Protein 1CIY (pdb70)

InterPro domains:
  IPR001178 Pesticidal crystal protein, domain II [PF00555] (259-460)
  IPR005638 Pesticidal crystal protein, domain III [PF03944] (470-606)
  IPR005639 Pesticidal crystal protein, domain I [PF03945] (50-251)
  IPR008979 Galactose-binding-like domain superfamily [SSF49785] (462-609)
  IPR036399 Pesticidal crystal protein, central domain superfamily [G3DSA:2.100.10.10] (266-461)
  IPR036399 Pesticidal crystal protein, central domain superfamily [SSF51096] (256-461)
  IPR036716 Pesticidal crystal protein, N-terminal domain superfamily [G3DSA:1.20.190.10] (29-253)
  IPR036716 Pesticidal crystal protein, N-terminal domain superfamily [SSF56849] (3-251)
  IPR038979 Pesticidal crystal protein [PTHR37003] (73-271)
  IPR041587 Pesticidal crystal protein Cry, domain V [PF17997] (684-867)
  IPR048645 Cry1Ac-like, domain VII [PF21463] (981-1060)
  IPR054544 Pesticidal crystal protein Cry1Aa, domain IV [PF18449] (616-678)

CATH classification: 1.20.190.10 (+2 more: 2.100.10.10, 2.60.120.260)

Sequence (577 aa):
YTPIDISLSLTQFLLSEFVPGAGFVLGLVDIIWGIFGPSQWDAFLVQIEQLINQRIEEFARNQAISRLEGLSNLYQIYAESFREWEADPTNPALREEMRIQFNDMNSALTTAIPLLAVQNYQVPLLSVYVQAANLHLSVLRDVSVFGQRWGFDAATINSRYNDLTRLIGNYTDYAVRWYNTGLERVWGPDSRDWVRYNQFRRELTLTVLDIVALFSNYDSRRYPIRTVSQLTREIYTNPVLENFDGSFRGMAQRIEQNIRQPHLMDILNSITIYTDVHRGFNYWSGHQITASPVGFSGPEFAFPLFGNAGNAAPPVLVSLTGLGIFRTLSSPLYRRIILGSGPNNQELFVLDGTEFSFASLTTNLPSTIYRQRGTVDSLDVIPPQDNSVPPRAGFSHRLSHVTMLSQAAGAVYTLRAPTFSWQHRSAEFNNIIPSSQITQIPLTKSTNLGSGTSVVKGPGFTGGDILRRTSPGQISTLRVNITAPLSQRYRVRIRYASTTNLQFHTSIDGRPINQGNFSATMSSGSNLQSGSFRTVGFTTPFNFSNGSSVFTLSAHVFNSGNEVYIDRIEFVPAEVT

Secondary structure (DSSP, 8-state):
--HHHHHHHHHHHHHH--SSSHHHHHHHIIIIIS--SHHHHHHHHHHHHHHHT-PPPHHHHHHHHHHHHHHHHHHHHHHHHHHHHHHSTT-HHHHHHHHHHHHHHHHHHHHHGGGGS-TT-HHHHHHHHHHHHHHHHHHHHHHHHHSGGGT--HHHHHHHHHHHHHHHHHHHHHHHHHHHHHHHHH--SSHHHHHHHHHHHHHHIIIIIHHHTTGGGG-TTT--S-EE-----EEEE-HHHHS-SS--TT-HHHHHHTSPPS---EEEEEEEEEEEEETTEEEEEEEEEEEEEGGG-SPPEEPPPEE----SEEEEEEE--TT-EEEEEEEEEEE---S--STTS--EEEEEEEEEEE--SSS-PPPEEES---SEEGGGTS--S-TTS-HHHH--EEEEEE--EEPPTT-SSEEEEPPEEEEETTS-SS-EE-SSSEEEEEGGG-SEE-TT-EEE---SSSSS-EEEESSSEEEEEEEEEE-S-TT--EEEEEEEEESS-EEEEEEETTEEEEEEEE---S-TTPPP-GGG-EEEE-SS-B--SSSEEEEEEEEESS-TT--EEEEEEEEEETT--

Solvent-accessible surface area: 22334 Å² total; per-residue (Å²): 197,63,5,15,24,29,0,0,29,0,0,63,27,2,18,41,85,2,56,28,14,13,53,7,1,37,9,0,28,121,38,3,0,32,60,180,22,58,87,31,1,50,40,2,0,54,46,4,1,122,16,16,108,44,119,0,83,96,147,9,14,88,55,0,11,63,84,0,58,39,3,1,89,32,0,64,90,0,3,80,15,0,108,97,0,78,87,61,42,110,49,100,64,35,71,87,68,0,71,81,20,2,77,80,0,24,60,27,0,82,64,1,15,74,41,0,28,34,129,99,48,18,1,0,0,0,2,0,11,0,0,0,0,0,0,6,0,1,0,1,6,2,1,18,50,16,0,131,123,0,37,39,81,72,69,46,8,67,55,62,24,88,35,0,66,130,18,20,16,72,13,4,47,36,0,18,150,25,16,71,34,0,27,122,123,1,91,7,87,27,3,136,35,0,24,68,28,0,52,0,35,8,26,0,9,1,6,0,23,2,0,2,9,2,2,28,5,0,15,11,123,97,8,57,55,72,2,30,11,20,2,14,34,28,1,27,8,0,10,0,7,47,66,21,144,25,33,24,194,51,9,0,106,81,0,40,119,38,18,49,119,52,42,32,8,12,3,11,27,17,0,28,0,39,2,38,78,34,131,77,77,43,12,0,0,0,0,57,0,22,1,6,20,2,16,96,29,22,118,103,80,58,35,108,75,43,39,56,56,9,145,46,35,106,78,42,114,0,55,48,63,39,58,3,5,16,64,5,26,1,15,34,26,61,38,134,45,180,143,67,50,48,137,116,47,44,31,0,6,0,0,18,0,0,18,0,17,7,0,6,106,120,84,125,48,110,39,33,70,0,108,73,137,18,128,36,25,10,23,117,50,8,15,12,16,43,72,97,59,65,53,46,13,0,2,2,3,11,8,3,5,0,7,15,4,30,43,47,111,79,32,100,41,16,0,18,0,0,1,0,5,1,9,2,51,26,0,69,32,44,4,68,0,30,37,86,30,0,6,1,0,11,0,5,0,1,28,65,58,8,110,56,13,52,22,45,166,19,28,26,9,11,11,13,41,1,0,69,10,46,32,55,18,75,0,0,16,0,77,0,44,15,89,4,84,68,94,35,102,1,55,0,30,0,12,1,0,0,20,21,94,4,29,0,45,4,22,0,59,70,91,122,51,10,118,18,122,8,60,34,22,23,83,90,75,47,115,42,88,25,56,11,12,116,23,51,36,10,118,85,34,13,58,3,69,71,34,56,0,46,1,27,0,19,0,61,96,26,118,79,70,27,42,0,18,0,3,12,0,0,0,6,0,17,118,28,167

GO terms:
  GO:0005515 protein binding (F, IPI)

B-factor: mean 27.56, std 14.84, range [2.0, 89.42]

Nearest PDB structures (foldseek):
  1ciy-assembly1_A  TM=1.002E+00  e=0.000E+00  Bacillus thuringiensis
  9buv-assembly1_A  TM=9.566E-01  e=9.560E-66  Bacillus thuringiensis
  6ovb-assembly1_A  TM=9.481E-01  e=2.797E-62  Bacillus thuringiensis
  6owk-assembly1_A  TM=9.162E-01  e=8.551E-55  Bacillus thuringiensis
  6lfp-assembly1_A  TM=9.167E-01  e=4.287E-51  Bacillus thuringiensis

Radius of gyration: 25.28 Å; Cα contacts (8 Å, |Δi|>4): 1232; chains: 1; bounding box: 48×59×82 Å

Foldseek 3Di:
DALLLLLLLVLVCLQFPLADDLCVLVVLCVRPQVDADLVRVVRLLCVQCVLLVHRPPDVLSVLLSVLSNVLSVLSVVLSVLRVVCVVVLQPLVSLVVNVVSLVVNQVSLVPSQVSLCDPPCNQSSLLVNQSSLLVNLSSLLVCLVCVVSSPHDPVVSVVSLVVSVVSLFVSLQSSLVNLVVSLVSQADFKLVSLLSSLLSVQSCCSRHLSSNLSSVSSNCLVFVGAAHDFFFAKHKDWVLSNPDPDIGGRCNVVVVVQDDDFAFAWAWFKKKFAWADAPHAIFGFKIKTWIAAQVNPDPIGIDPIAGDHHDPDGIFMGGADAQAFQKKFWAWDWADDDDDDDLGHATERGTQWIWTAAAHQPDGDDIGIRRDGHHDMVCVSQNFNDPVGPCSHRGFWHWGDKHWRFDDVVDRHTYTIIMIIITGSRLHSAAEDEPRYWYKDWCSSFRFAWPAKAFAFCSRNNSTIWIKHQAWTWGTKHKYFYPYPLPFWWKKKWKKAKLAKWKKWKAKQNHTDFIDIGGHQDHPPDRDGPSRIDIGITLDIGGHPDRIIMMIMTIHDDDGPIMMITTIMIIGTPVSD

Organism: Bacillus thuringiensis subsp. kurstaki (NCBI:txid29339)

Structure (mmCIF, N/CA/C/O backbone):
data_1CIY
#
_entry.id   1CIY
#
_cell.length_a   54.000
_cell.length_b   111.500
_cell.length_c   154.600
_cell.angle_alpha   90.00
_cell.angle_beta   90.00
_cell.angle_gamma   90.00
#
_symmetry.space_group_name_H-M   'P 21 21 21'
#
loop_
_entity.id
_entity.type
_entity.pdbx_description
1 polymer CRYIA(A)
2 water water
#
loop_
_atom_site.group_PDB
_atom_site.id
_atom_site.type_symbol
_atom_site.label_atom_id
_atom_site.label_alt_id
_atom_site.label_comp_id
_atom_site.label_asym_id
_atom_site.label_entity_id
_atom_site.label_seq_id
_atom_site.pdbx_PDB_ins_code
_atom_site.Cartn_x
_atom_site.Cartn_y
_atom_site.Cartn_z
_atom_site.occupancy
_atom_site.B_iso_or_equiv
_atom_site.auth_seq_id
_atom_site.auth_comp_id
_atom_site.auth_asym_id
_atom_site.auth_atom_id
_atom_site.pdbx_PDB_model_num
ATOM 1 N N . TYR A 1 5 ? 39.345 91.213 92.108 1.00 46.32 33 TYR A N 1
ATOM 2 C CA . TYR A 1 5 ? 38.901 89.912 92.689 1.00 42.24 33 TYR A CA 1
ATOM 3 C C . TYR A 1 5 ? 37.411 89.967 92.971 1.00 37.21 33 TYR A C 1
ATOM 4 O O . TYR A 1 5 ? 36.888 90.968 93.461 1.00 41.80 33 TYR A O 1
ATOM 13 N N . THR A 1 6 ? 36.730 88.912 92.567 1.00 25.96 34 THR A N 1
ATOM 14 C CA . THR A 1 6 ? 35.294 88.799 92.690 1.00 21.83 34 THR A CA 1
ATOM 15 C C . THR A 1 6 ? 34.895 88.004 93.897 1.00 15.24 34 THR A C 1
ATOM 16 O O . THR A 1 6 ? 35.736 87.474 94.604 1.00 16.61 34 THR A O 1
ATOM 20 N N . PRO A 1 7 ? 33.591 87.915 94.151 1.00 13.45 35 PRO A N 1
ATOM 21 C CA . PRO A 1 7 ? 33.058 87.151 95.273 1.00 10.78 35 PRO A CA 1
ATOM 22 C C . PRO A 1 7 ? 33.547 85.712 95.118 1.00 21.81 35 PRO A C 1
ATOM 23 O O . PRO A 1 7 ? 33.707 84.993 96.101 1.00 26.66 35 PRO A O 1
ATOM 27 N N . ILE A 1 8 ? 33.802 85.296 93.876 1.00 16.60 36 ILE A N 1
ATOM 28 C CA . ILE A 1 8 ? 34.247 83.936 93.630 1.00 16.22 36 ILE A CA 1
ATOM 29 C C . ILE A 1 8 ? 35.715 83.746 93.940 1.00 17.18 36 ILE A C 1
ATOM 30 O O . ILE A 1 8 ? 36.110 82.688 94.409 1.00 28.90 36 ILE A O 1
ATOM 35 N N . ASP A 1 9 ? 36.518 84.785 93.774 1.00 22.51 37 ASP A N 1
ATOM 36 C CA . ASP A 1 9 ? 37.951 84.678 94.077 1.00 26.44 37 ASP A CA 1
ATOM 37 C C . ASP A 1 9 ? 38.227 84.733 95.581 1.00 29.14 37 ASP A C 1
ATOM 38 O O . ASP A 1 9 ? 39.174 84.117 96.057 1.00 30.10 37 ASP A O 1
ATOM 43 N N . ILE A 1 10 ? 37.412 85.505 96.302 1.00 30.72 38 ILE A N 1
ATOM 44 C CA . ILE A 1 10 ? 37.515 85.679 97.755 1.00 20.53 38 ILE A CA 1
ATOM 45 C C . ILE A 1 10 ? 37.095 84.368 98.377 1.00 13.60 38 ILE A C 1
ATOM 46 O O . ILE A 1 10 ? 37.827 83.789 99.171 1.00 19.36 38 ILE A O 1
ATOM 51 N N . SER A 1 11 ? 35.891 83.923 98.030 1.00 9.37 39 SER A N 1
ATOM 52 C CA . SER A 1 11 ? 35.338 82.693 98.550 1.00 12.38 39 SER A CA 1
ATOM 53 C C . SER A 1 11 ? 36.263 81.490 98.377 1.00 17.43 39 SER A C 1
ATOM 54 O O . SER A 1 11 ? 36.436 80.698 99.305 1.00 20.33 39 SER A O 1
ATOM 57 N N . LEU A 1 12 ? 36.914 81.379 97.226 1.00 20.39 40 LEU A N 1
ATOM 58 C CA . LEU A 1 12 ? 37.802 80.252 97.004 1.00 19.77 40 LEU A CA 1
ATOM 59 C C . LEU A 1 12 ? 39.025 80.268 97.901 1.00 21.15 40 LEU A C 1
ATOM 60 O O . LEU A 1 12 ? 39.532 79.203 98.297 1.00 25.17 40 LEU A O 1
ATOM 65 N N . SER A 1 13 ? 39.519 81.459 98.212 1.00 18.79 41 SER A N 1
ATOM 66 C CA . SER A 1 13 ? 40.691 81.549 99.063 1.00 22.50 41 SER A CA 1
ATOM 67 C C . SER A 1 13 ? 40.294 81.341 100.520 1.00 22.05 41 SER A C 1
ATOM 68 O O . SER A 1 13 ? 41.096 80.850 101.315 1.00 29.45 41 SER A O 1
ATOM 71 N N . LEU A 1 14 ? 39.057 81.703 100.861 1.00 19.96 42 LEU A N 1
ATOM 72 C CA . LEU A 1 14 ? 38.547 81.525 102.219 1.00 18.30 42 LEU A CA 1
ATOM 73 C C . LEU A 1 14 ? 38.455 80.022 102.449 1.00 21.84 42 LEU A C 1
ATOM 74 O O . LEU A 1 14 ? 38.953 79.513 103.446 1.00 25.57 42 LEU A O 1
ATOM 79 N N . THR A 1 15 ? 37.846 79.317 101.498 1.00 21.63 43 THR A N 1
ATOM 80 C CA . THR A 1 15 ? 37.714 77.870 101.565 1.00 17.81 43 THR A CA 1
ATOM 81 C C . THR A 1 15 ? 39.082 77.209 101.745 1.00 18.45 43 THR A C 1
ATOM 82 O O . THR A 1 15 ? 39.194 76.228 102.467 1.00 19.86 43 THR A O 1
ATOM 86 N N . GLN A 1 16 ? 40.113 77.738 101.090 1.00 16.81 44 GLN A N 1
ATOM 87 C CA . GLN A 1 16 ? 41.459 77.183 101.202 1.00 21.91 44 GLN A CA 1
ATOM 88 C C . GLN A 1 16 ? 41.959 77.365 102.634 1.00 26.08 44 GLN A C 1
ATOM 89 O O . GLN A 1 16 ? 42.583 76.478 103.214 1.00 31.00 44 GLN A O 1
ATOM 95 N N . PHE A 1 17 ? 41.677 78.532 103.196 1.00 26.83 45 PHE A N 1
ATOM 96 C CA . PHE A 1 17 ? 42.077 78.859 104.552 1.00 21.71 45 PHE A CA 1
ATOM 97 C C . PHE A 1 17 ? 41.368 77.903 105.539 1.00 17.99 45 PHE A C 1
ATOM 98 O O . PHE A 1 17 ? 42.000 77.265 106.382 1.00 11.78 45 PHE A O 1
ATOM 106 N N . LEU A 1 18 ? 40.058 77.776 105.384 1.00 8.91 46 LEU A N 1
ATOM 107 C CA . LEU A 1 18 ? 39.257 76.940 106.247 1.00 10.57 46 LEU A CA 1
ATOM 108 C C . LEU A 1 18 ? 39.597 75.451 106.153 1.00 18.98 46 LEU A C 1
ATOM 109 O O . LEU A 1 18 ? 39.229 74.660 107.025 1.00 18.72 46 LEU A O 1
ATOM 114 N N . LEU A 1 19 ? 40.258 75.049 105.080 1.00 21.19 47 LEU A N 1
ATOM 115 C CA . LEU A 1 19 ? 40.600 73.650 104.920 1.00 19.90 47 LEU A CA 1
ATOM 116 C C . LEU A 1 19 ? 42.015 73.377 105.404 1.00 23.96 47 LEU A C 1
ATOM 117 O O . LEU A 1 19 ? 42.373 72.236 105.666 1.00 34.84 47 LEU A O 1
ATOM 122 N N . SER A 1 20 ? 42.834 74.408 105.531 1.00 29.45 48 SER A N 1
ATOM 123 C CA . SER A 1 20 ? 44.199 74.180 105.985 1.00 31.83 48 SER A CA 1
ATOM 124 C C . SER A 1 20 ? 44.531 74.750 107.365 1.00 36.29 48 SER A C 1
ATOM 125 O O . SER A 1 20 ? 45.435 74.260 108.035 1.00 39.22 48 SER A O 1
ATOM 128 N N . GLU A 1 21 ? 43.812 75.791 107.782 1.00 40.05 49 GLU A N 1
ATOM 129 C CA . GLU A 1 21 ? 44.049 76.434 109.073 1.00 32.70 49 GLU A CA 1
ATOM 130 C C . GLU A 1 21 ? 42.843 76.354 110.023 1.00 29.29 49 GLU A C 1
ATOM 131 O O . GLU A 1 21 ? 42.479 77.337 110.654 1.00 29.86 49 GLU A O 1
ATOM 137 N N . PHE A 1 22 ? 42.208 75.196 110.127 1.00 28.71 50 PHE A N 1
ATOM 138 C CA . PHE A 1 22 ? 41.069 75.095 111.022 1.00 30.44 50 PHE A CA 1
ATOM 139 C C . PHE A 1 22 ? 41.540 74.593 112.402 1.00 34.62 50 PHE A C 1
ATOM 140 O O . PHE A 1 22 ? 41.595 73.388 112.657 1.00 31.68 50 PHE A O 1
ATOM 148 N N . VAL A 1 23 ? 41.977 75.540 113.238 1.00 36.03 51 VAL A N 1
ATOM 149 C CA . VAL A 1 23 ? 42.457 75.299 114.609 1.00 32.62 51 VAL A CA 1
ATOM 150 C C . VAL A 1 23 ? 42.116 76.585 115.361 1.00 35.79 51 VAL A C 1
ATOM 151 O O . VAL A 1 23 ? 42.324 77.686 114.818 1.00 36.19 51 VAL A O 1
ATOM 155 N N . PRO A 1 24 ? 41.625 76.480 116.617 1.00 31.39 52 PRO A N 1
ATOM 156 C CA . PRO A 1 24 ? 41.285 77.689 117.377 1.00 26.27 52 PRO A CA 1
ATOM 157 C C . PRO A 1 24 ? 42.568 78.473 117.617 1.00 23.10 52 PRO A C 1
ATOM 158 O O . PRO A 1 24 ? 43.630 77.876 117.781 1.00 27.14 52 PRO A O 1
ATOM 162 N N . GLY A 1 25 ? 42.494 79.798 117.547 1.00 20.28 53 GLY A N 1
ATOM 163 C CA . GLY A 1 25 ? 43.682 80.607 117.736 1.00 20.67 53 GLY A CA 1
ATOM 164 C C . GLY A 1 25 ? 43.561 81.987 117.136 1.00 21.51 53 GLY A C 1
ATOM 165 O O . GLY A 1 25 ? 42.515 82.343 116.587 1.00 21.83 53 GLY A O 1
ATOM 166 N N . ALA A 1 26 ? 44.616 82.783 117.289 1.00 24.44 54 ALA A N 1
ATOM 167 C CA . ALA A 1 26 ? 44.641 84.160 116.781 1.00 30.33 54 ALA A CA 1
ATOM 168 C C . ALA A 1 26 ? 44.722 84.121 115.270 1.00 31.93 54 ALA A C 1
ATOM 169 O O . ALA A 1 26 ? 43.976 84.809 114.589 1.00 35.84 54 ALA A O 1
ATOM 171 N N . GLY A 1 27 ? 45.627 83.292 114.767 1.00 31.72 55 GLY A N 1
ATOM 172 C CA . GLY A 1 27 ? 45.801 83.124 113.338 1.00 27.68 55 GLY A CA 1
ATOM 173 C C . GLY A 1 27 ? 44.473 82.907 112.651 1.00 26.58 55 GLY A C 1
ATOM 174 O O . GLY A 1 27 ? 44.208 83.537 111.629 1.00 32.68 55 GLY A O 1
ATOM 175 N N . PHE A 1 28 ? 43.619 82.054 113.206 1.00 18.65 56 PHE A N 1
ATOM 176 C CA . PHE A 1 28 ? 42.328 81.840 112.579 1.00 19.13 56 PHE A CA 1
ATOM 177 C C . PHE A 1 28 ? 41.588 83.159 112.580 1.00 21.69 56 PHE A C 1
ATOM 178 O O . PHE A 1 28 ? 41.158 83.615 111.527 1.00 22.32 56 PHE A O 1
ATOM 186 N N . VAL A 1 29 ? 41.508 83.786 113.759 1.00 22.90 57 VAL A N 1
ATOM 187 C CA . VAL A 1 29 ? 40.831 85.074 113.968 1.00 24.75 57 VAL A CA 1
ATOM 188 C C . VAL A 1 29 ? 41.274 86.191 112.997 1.00 28.96 57 VAL A C 1
ATOM 189 O O . VAL A 1 29 ? 40.439 86.841 112.354 1.00 28.78 57 VAL A O 1
ATOM 193 N N . LEU A 1 30 ? 42.580 86.415 112.893 1.00 30.44 58 LEU A N 1
ATOM 194 C CA . LEU A 1 30 ? 43.123 87.422 111.990 1.00 24.86 58 LEU A CA 1
ATOM 195 C C . LEU A 1 30 ? 43.000 86.930 110.556 1.00 24.05 58 LEU A C 1
ATOM 196 O O . LEU A 1 30 ? 42.964 87.731 109.633 1.00 27.47 58 LEU A O 1
ATOM 201 N N . GLY A 1 31 ? 42.947 85.614 110.369 1.00 22.79 59 GLY A N 1
ATOM 202 C CA . GLY A 1 31 ? 42.823 85.053 109.035 1.00 14.91 59 GLY A CA 1
ATOM 203 C C . GLY A 1 31 ? 41.549 85.563 108.409 1.00 17.42 59 GLY A C 1
ATOM 204 O O . GLY A 1 31 ? 41.536 86.037 107.264 1.00 23.99 59 GLY A O 1
ATOM 205 N N . LEU A 1 32 ? 40.465 85.500 109.167 1.00 10.22 60 LEU A N 1
ATOM 206 C CA . LEU A 1 32 ? 39.202 85.994 108.668 1.00 11.34 60 LEU A CA 1
ATOM 207 C C . LEU A 1 32 ? 39.236 87.503 108.407 1.00 20.71 60 LEU A C 1
ATOM 208 O O . LEU A 1 32 ? 38.370 88.030 107.697 1.00 24.81 60 LEU A O 1
ATOM 213 N N . VAL A 1 33 ? 40.192 88.221 108.991 1.00 20.89 61 VAL A N 1
ATOM 214 C CA . VAL A 1 33 ? 40.240 89.653 108.734 1.00 23.99 61 VAL A CA 1
ATOM 215 C C . VAL A 1 33 ? 40.941 89.927 107.408 1.00 24.18 61 VAL A C 1
ATOM 216 O O . VAL A 1 33 ? 40.474 90.725 106.602 1.00 32.18 61 VAL A O 1
ATOM 220 N N . ASP A 1 34 ? 42.020 89.213 107.145 1.00 25.60 62 ASP A N 1
ATOM 221 C CA . ASP A 1 34 ? 42.766 89.412 105.905 1.00 29.38 62 ASP A CA 1
ATOM 222 C C . ASP A 1 34 ? 42.053 88.950 104.636 1.00 25.14 62 ASP A C 1
ATOM 223 O O . ASP A 1 34 ? 42.235 89.523 103.583 1.00 32.39 62 ASP A O 1
ATOM 228 N N . ILE A 1 35 ? 41.213 87.940 104.756 1.00 20.79 63 ILE A N 1
ATOM 229 C CA . ILE A 1 35 ? 40.514 87.403 103.622 1.00 21.57 63 ILE A CA 1
ATOM 230 C C . ILE A 1 35 ? 39.212 88.105 103.305 1.00 24.38 63 ILE A C 1
ATOM 231 O O . ILE A 1 35 ? 38.984 88.472 102.152 1.00 31.14 63 ILE A O 1
ATOM 236 N N . ILE A 1 36 ? 38.364 88.286 104.317 1.00 22.32 64 ILE A N 1
ATOM 237 C CA . ILE A 1 36 ? 37.048 88.889 104.116 1.00 23.09 64 ILE A CA 1
ATOM 238 C C . ILE A 1 36 ? 36.757 90.185 104.858 1.00 28.49 64 ILE A C 1
ATOM 239 O O . ILE A 1 36 ? 36.474 91.226 104.259 1.00 29.61 64 ILE A O 1
ATOM 244 N N . TRP A 1 37 ? 36.785 90.097 106.181 1.00 30.56 65 TRP A N 1
ATOM 245 C CA . TRP A 1 37 ? 36.399 91.221 107.032 1.00 29.14 65 TRP A CA 1
ATOM 246 C C . TRP A 1 37 ? 37.265 92.440 107.232 1.00 24.91 65 TRP A C 1
ATOM 247 O O . TRP A 1 37 ? 36.779 93.430 107.739 1.00 21.11 65 TRP A O 1
ATOM 258 N N . GLY A 1 38 ? 38.523 92.383 106.825 1.00 29.13 66 GLY A N 1
ATOM 259 C CA . GLY A 1 38 ? 39.391 93.531 106.989 1.00 36.57 66 GLY A CA 1
ATOM 260 C C . GLY A 1 38 ? 39.207 94.510 105.846 1.00 42.99 66 GLY A C 1
ATOM 261 O O . GLY A 1 38 ? 40.174 95.124 105.396 1.00 45.51 66 GLY A O 1
ATOM 262 N N . ILE A 1 39 ? 37.962 94.674 105.396 1.00 49.01 67 ILE A N 1
ATOM 263 C CA . ILE A 1 39 ? 37.643 95.564 104.281 1.00 53.04 67 ILE A CA 1
ATOM 264 C C . ILE A 1 39 ? 36.799 96.787 104.680 1.00 57.13 67 ILE A C 1
ATOM 265 O O . ILE A 1 39 ? 35.955 96.723 105.584 1.00 57.42 67 ILE A O 1
ATOM 270 N N . PHE A 1 40 ? 37.040 97.904 104.002 1.00 60.07 68 PHE A N 1
ATOM 271 C CA . PHE A 1 40 ? 36.309 99.129 104.286 1.00 61.66 68 PHE A CA 1
ATOM 272 C C . PHE A 1 40 ? 35.556 99.604 103.051 1.00 58.90 68 PHE A C 1
ATOM 273 O O . PHE A 1 40 ? 36.154 99.824 101.991 1.00 61.51 68 PHE A O 1
ATOM 281 N N . GLY A 1 41 ? 34.234 99.689 103.183 1.00 54.15 69 GLY A N 1
ATOM 282 C CA . GLY A 1 41 ? 33.404 100.135 102.085 1.00 50.25 69 GLY A CA 1
ATOM 283 C C . GLY A 1 41 ? 32.444 99.090 101.552 1.00 48.26 69 GLY A C 1
ATOM 284 O O . GLY A 1 41 ? 32.768 97.900 101.481 1.00 51.93 69 GLY A O 1
ATOM 285 N N . PRO A 1 42 ? 31.262 99.532 101.100 1.00 43.25 70 PRO A N 1
ATOM 286 C CA . PRO A 1 42 ? 30.182 98.717 100.543 1.00 39.80 70 PRO A CA 1
ATOM 287 C C . PRO A 1 42 ? 30.641 97.931 99.338 1.00 35.92 70 PRO A C 1
ATOM 288 O O . PRO A 1 42 ? 30.165 96.837 99.085 1.00 37.27 70 PRO A O 1
ATOM 292 N N . SER A 1 43 ? 31.551 98.530 98.587 1.00 35.38 71 SER A N 1
ATOM 293 C CA . SER A 1 43 ? 32.121 97.962 97.375 1.00 37.65 71 SER A CA 1
ATOM 294 C C . SER A 1 43 ? 32.103 96.434 97.271 1.00 30.93 71 SER A C 1
ATOM 295 O O . SER A 1 43 ? 31.376 95.892 96.442 1.00 33.60 71 SER A O 1
ATOM 298 N N . GLN A 1 44 ? 32.847 95.746 98.136 1.00 29.02 72 GLN A N 1
ATOM 299 C CA . GLN A 1 44 ? 32.890 94.276 98.128 1.00 23.08 72 GLN A CA 1
ATOM 300 C C . GLN A 1 44 ? 31.525 93.648 98.395 1.00 19.65 72 GLN A C 1
ATOM 301 O O . GLN A 1 44 ? 31.152 92.675 97.750 1.00 24.26 72 GLN A O 1
ATOM 307 N N . TRP A 1 45 ? 30.767 94.216 99.324 1.00 17.50 73 TRP A N 1
ATOM 308 C CA . TRP A 1 45 ? 29.454 93.672 99.640 1.00 13.88 73 TRP A CA 1
ATOM 309 C C . TRP A 1 45 ? 28.522 93.848 98.465 1.00 18.48 73 TRP A C 1
ATOM 310 O O . TRP A 1 45 ? 27.778 92.937 98.118 1.00 26.21 73 TRP A O 1
ATOM 321 N N . ASP A 1 46 ? 28.551 95.017 97.842 1.00 20.94 74 ASP A N 1
ATOM 322 C CA . ASP A 1 46 ? 27.708 95.262 96.675 1.00 22.90 74 ASP A CA 1
ATOM 323 C C . ASP A 1 46 ? 28.096 94.246 95.582 1.00 15.89 74 ASP A C 1
ATOM 324 O O . ASP A 1 46 ? 27.243 93.673 94.914 1.00 17.24 74 ASP A O 1
ATOM 329 N N . ALA A 1 47 ? 29.386 93.992 95.444 1.00 16.08 75 ALA A N 1
ATOM 330 C CA . ALA A 1 47 ? 29.871 92.998 94.495 1.00 17.77 75 ALA A CA 1
ATOM 331 C C . ALA A 1 47 ? 29.335 91.581 94.811 1.00 21.72 75 ALA A C 1
ATOM 332 O O . ALA A 1 47 ? 29.009 90.836 93.882 1.00 20.81 75 ALA A O 1
ATOM 334 N N . PHE A 1 48 ? 29.251 91.210 96.099 1.00 18.31 76 PHE A N 1
ATOM 335 C CA . PHE A 1 48 ? 28.735 89.889 96.506 1.00 12.58 76 PHE A CA 1
ATOM 336 C C . PHE A 1 48 ? 27.268 89.756 96.120 1.00 9.69 76 PHE A C 1
ATOM 337 O O . PHE A 1 48 ? 26.842 88.723 95.610 1.00 11.35 76 PHE A O 1
ATOM 345 N N . LEU A 1 49 ? 26.490 90.801 96.389 1.00 14.66 77 LEU A N 1
ATOM 346 C CA . LEU A 1 49 ? 25.060 90.819 96.073 1.00 13.50 77 LEU A CA 1
ATOM 347 C C . LEU A 1 49 ? 24.772 90.781 94.559 1.00 20.18 77 LEU A C 1
ATOM 348 O O . LEU A 1 49 ? 23.878 90.068 94.115 1.00 18.78 77 LEU A O 1
ATOM 353 N N . VAL A 1 50 ? 25.493 91.591 93.785 1.00 19.63 78 VAL A N 1
ATOM 354 C CA . VAL A 1 50 ? 25.305 91.654 92.343 1.00 19.57 78 VAL A CA 1
ATOM 355 C C . VAL A 1 50 ? 25.542 90.308 91.695 1.00 20.52 78 VAL A C 1
ATOM 356 O O . VAL A 1 50 ? 24.784 89.894 90.824 1.00 20.20 78 VAL A O 1
ATOM 360 N N . GLN A 1 51 ? 26.572 89.614 92.156 1.00 22.55 79 GLN A N 1
ATOM 361 C CA . GLN A 1 51 ? 26.924 88.309 91.628 1.00 18.19 79 GLN A CA 1
ATOM 362 C C . GLN A 1 51 ? 25.761 87.325 91.626 1.00 24.39 79 GLN A C 1
ATOM 363 O O . GLN A 1 51 ? 25.689 86.475 90.731 1.00 34.83 79 GLN A O 1
ATOM 369 N N . ILE A 1 52 ? 24.853 87.415 92.603 1.00 16.57 80 ILE A N 1
ATOM 370 C CA . ILE A 1 52 ? 23.711 86.500 92.625 1.00 13.39 80 ILE A CA 1
ATOM 371 C C . ILE A 1 52 ? 22.462 87.161 92.043 1.00 14.99 80 ILE A C 1
ATOM 372 O O . ILE A 1 52 ? 21.625 86.492 91.438 1.00 15.19 80 ILE A O 1
ATOM 377 N N . GLU A 1 53 ? 22.317 88.467 92.254 1.00 20.52 81 GLU A N 1
ATOM 378 C CA . GLU A 1 53 ? 21.161 89.220 91.753 1.00 13.41 81 GLU A CA 1
ATOM 379 C C . GLU A 1 53 ? 21.039 89.065 90.250 1.00 14.92 81 GLU A C 1
ATOM 380 O O . GLU A 1 53 ? 19.969 88.750 89.726 1.00 13.01 81 GLU A O 1
ATOM 386 N N . GLN A 1 54 ? 22.160 89.226 89.560 1.00 19.49 82 GLN A N 1
ATOM 387 C CA . GLN A 1 54 ? 22.174 89.125 88.106 1.00 26.88 82 GLN A CA 1
ATOM 388 C C . GLN A 1 54 ? 22.153 87.706 87.570 1.00 29.95 82 GLN A C 1
ATOM 389 O O . GLN A 1 54 ? 22.189 87.497 86.357 1.00 39.05 82 GLN A O 1
ATOM 395 N N . LEU A 1 55 ? 22.067 86.733 88.464 1.00 24.53 83 LEU A N 1
ATOM 396 C CA . LEU A 1 55 ? 22.032 85.342 88.056 1.00 23.21 83 LEU A CA 1
ATOM 397 C C . LEU A 1 55 ? 20.609 84.821 88.180 1.00 25.53 83 LEU A C 1
ATOM 398 O O . LEU A 1 55 ? 20.108 84.156 87.284 1.00 32.86 83 LEU A O 1
ATOM 403 N N . ILE A 1 56 ? 19.961 85.092 89.304 1.00 17.25 84 ILE A N 1
ATOM 404 C CA . ILE A 1 56 ? 18.585 84.668 89.464 1.00 17.42 84 ILE A CA 1
ATOM 405 C C . ILE A 1 56 ? 17.665 85.744 88.922 1.00 17.20 84 ILE A C 1
ATOM 406 O O . ILE A 1 56 ? 16.445 85.574 88.898 1.00 26.01 84 ILE A O 1
ATOM 411 N N . ASN A 1 57 ? 18.249 86.864 88.513 1.00 20.60 85 ASN A N 1
ATOM 412 C CA . ASN A 1 57 ? 17.506 88.006 87.983 1.00 18.68 85 ASN A CA 1
ATOM 413 C C . ASN A 1 57 ? 16.630 88.590 89.068 1.00 21.21 85 ASN A C 1
ATOM 414 O O . ASN A 1 57 ? 15.394 88.668 88.935 1.00 19.77 85 ASN A O 1
ATOM 419 N N . GLN A 1 58 ? 17.245 88.941 90.185 1.00 19.00 86 GLN A N 1
ATOM 420 C CA . GLN A 1 58 ? 16.459 89.558 91.235 1.00 24.52 86 GLN A CA 1
ATOM 421 C C . GLN A 1 58 ? 17.248 90.561 92.015 1.00 24.42 86 GLN A C 1
ATOM 422 O O . GLN A 1 58 ? 18.105 90.199 92.820 1.00 24.73 86 GLN A O 1
ATOM 428 N N . ARG A 1 59 ? 17.050 91.827 91.677 1.00 27.13 87 ARG A N 1
ATOM 429 C CA . ARG A 1 59 ? 17.740 92.871 92.392 1.00 27.23 87 ARG A CA 1
ATOM 430 C C . ARG A 1 59 ? 16.937 93.053 93.667 1.00 25.51 87 ARG A C 1
ATOM 431 O O . ARG A 1 59 ? 15.703 93.036 93.643 1.00 23.40 87 ARG A O 1
ATOM 439 N N . ILE A 1 60 ? 17.648 93.141 94.781 1.00 22.75 88 ILE A N 1
ATOM 440 C CA . ILE A 1 60 ? 17.030 93.319 96.087 1.00 20.08 88 ILE A CA 1
ATOM 441 C C . ILE A 1 60 ? 16.455 94.736 96.174 1.00 17.99 88 ILE A C 1
ATOM 442 O O . ILE A 1 60 ? 17.070 95.691 95.697 1.00 24.71 88 ILE A O 1
ATOM 447 N N . GLU A 1 61 ? 15.254 94.865 96.727 1.00 21.73 89 GLU A N 1
ATOM 448 C CA . GLU A 1 61 ? 14.616 96.169 96.880 1.00 19.76 89 GLU A CA 1
ATOM 449 C C . GLU A 1 61 ? 15.624 97.107 97.566 1.00 25.00 89 GLU A C 1
ATOM 450 O O . GLU A 1 61 ? 16.358 96.694 98.477 1.00 28.40 89 GLU A O 1
ATOM 456 N N . GLU A 1 62 ? 15.686 98.346 97.075 1.00 26.09 90 GLU A N 1
ATOM 457 C CA . GLU A 1 62 ? 16.620 99.394 97.541 1.00 27.21 90 GLU A CA 1
ATOM 458 C C . GLU A 1 62 ? 16.857 99.559 99.025 1.00 21.20 90 GLU A C 1
ATOM 459 O O . GLU A 1 62 ? 17.995 99.495 99.467 1.00 17.02 90 GLU A O 1
ATOM 465 N N . PHE A 1 63 ? 15.785 99.806 99.774 1.00 19.21 91 PHE A N 1
ATOM 466 C CA . PHE A 1 63 ? 15.868 99.994 101.215 1.00 18.43 91 PHE A CA 1
ATOM 467 C C . PHE A 1 63 ? 16.576 98.822 101.851 1.00 15.19 91 PHE A C 1
ATOM 468 O O . PHE A 1 63 ? 17.663 98.982 102.420 1.00 15.08 91 PHE A O 1
ATOM 476 N N . ALA A 1 64 ? 16.001 97.634 101.675 1.00 20.38 92 ALA A N 1
ATOM 477 C CA . ALA A 1 64 ? 16.564 96.394 102.230 1.00 16.39 92 ALA A CA 1
ATOM 478 C C . ALA A 1 64 ? 17.980 96.172 101.737 1.00 18.88 92 ALA A C 1
ATOM 479 O O . ALA A 1 64 ? 18.839 95.731 102.505 1.00 23.04 92 ALA A O 1
ATOM 481 N N . ARG A 1 65 ? 18.222 96.494 100.466 1.00 18.81 93 ARG A N 1
ATOM 482 C CA . ARG A 1 65 ? 19.541 96.321 99.873 1.00 15.98 93 ARG A CA 1
ATOM 483 C C . ARG A 1 65 ? 20.574 97.179 100.566 1.00 17.10 93 ARG A C 1
ATOM 484 O O . ARG A 1 65 ? 21.682 96.718 100.839 1.00 22.02 93 ARG A O 1
ATOM 492 N N . ASN A 1 66 ? 20.217 98.423 100.878 1.00 23.81 94 ASN A N 1
ATOM 493 C CA . ASN A 1 66 ? 21.155 99.333 101.558 1.00 26.32 94 ASN A CA 1
ATOM 494 C C . ASN A 1 66 ? 21.361 98.962 103.007 1.00 21.19 94 ASN A C 1
ATOM 495 O O . ASN A 1 66 ? 22.482 98.933 103.489 1.00 23.68 94 ASN A O 1
ATOM 500 N N . GLN A 1 67 ? 20.263 98.681 103.693 1.00 19.90 95 GLN A N 1
ATOM 501 C CA . GLN A 1 67 ? 20.285 98.274 105.089 1.00 21.42 95 GLN A CA 1
ATOM 502 C C . GLN A 1 67 ? 21.207 97.065 105.250 1.00 21.22 95 GLN A C 1
ATOM 503 O O . GLN A 1 67 ? 22.043 97.034 106.157 1.00 19.70 95 GLN A O 1
ATOM 509 N N . ALA A 1 68 ? 21.135 96.126 104.301 1.00 18.34 96 ALA A N 1
ATOM 510 C CA . ALA A 1 68 ? 21.962 94.914 104.336 1.00 13.10 96 ALA A CA 1
ATOM 511 C C . ALA A 1 68 ? 23.429 95.250 104.169 1.00 7.23 96 ALA A C 1
ATOM 512 O O . ALA A 1 68 ? 24.275 94.725 104.866 1.00 9.82 96 ALA A O 1
ATOM 514 N N . ILE A 1 69 ? 23.734 96.169 103.266 1.00 6.71 97 ILE A N 1
ATOM 515 C CA . ILE A 1 69 ? 25.133 96.528 103.037 1.00 10.42 97 ILE A CA 1
ATOM 516 C C . ILE A 1 69 ? 25.695 97.304 104.218 1.00 12.68 97 ILE A C 1
ATOM 517 O O . ILE A 1 69 ? 26.890 97.228 104.535 1.00 13.64 97 ILE A O 1
ATOM 522 N N . SER A 1 70 ? 24.823 98.081 104.841 1.00 14.03 98 SE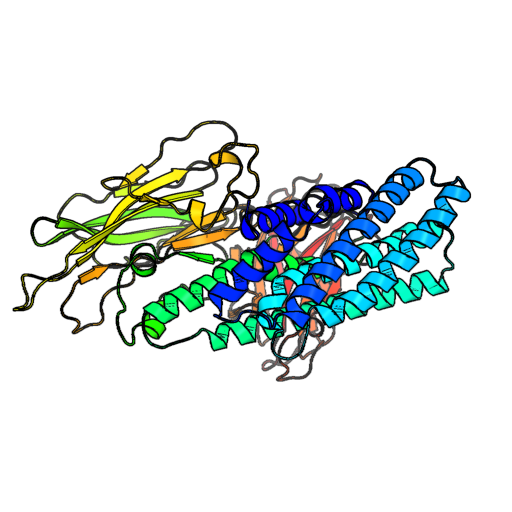R A N 1
ATOM 523 C CA . SER A 1 70 ? 25.181 98.886 105.980 1.00 19.13 98 SER A CA 1
ATOM 524 C C . SER A 1 70 ? 25.549 97.982 107.162 1.00 20.17 98 SER A C 1
ATOM 525 O O . SER A 1 70 ? 26.599 98.177 107.783 1.00 16.84 98 SER A O 1
ATOM 528 N N . ARG A 1 71 ? 24.700 96.996 107.473 1.00 16.57 99 ARG A N 1
ATOM 529 C CA . ARG A 1 71 ? 25.011 96.070 108.568 1.00 12.93 99 ARG A CA 1
ATOM 530 C C . ARG A 1 71 ? 26.336 95.371 108.285 1.00 14.31 99 ARG A C 1
ATOM 531 O O . ARG A 1 71 ? 27.142 95.159 109.193 1.00 12.17 99 ARG A O 1
ATOM 539 N N . LEU A 1 72 ? 26.608 95.086 107.015 1.00 12.35 100 LEU A N 1
ATOM 540 C CA . LEU A 1 72 ? 27.839 94.407 106.701 1.00 14.00 100 LEU A CA 1
ATOM 541 C C . LEU A 1 72 ? 29.035 95.261 107.042 1.00 16.86 100 LEU A C 1
ATOM 542 O O . LEU A 1 72 ? 30.046 94.746 107.524 1.00 16.43 100 LEU A O 1
ATOM 547 N N . GLU A 1 73 ? 28.918 96.572 106.829 1.00 23.99 101 GLU A N 1
ATOM 548 C CA . GLU A 1 73 ? 30.010 97.498 107.156 1.00 26.39 101 GLU A CA 1
ATOM 549 C C . GLU A 1 73 ? 30.138 97.595 108.694 1.00 24.14 101 GLU A C 1
ATOM 550 O O . GLU A 1 73 ? 31.233 97.790 109.228 1.00 19.98 101 GLU A O 1
ATOM 556 N N . GLY A 1 74 ? 29.001 97.502 109.385 1.00 21.82 102 GLY A N 1
ATOM 557 C CA . GLY A 1 74 ? 28.981 97.541 110.839 1.00 21.58 102 GLY A CA 1
ATOM 558 C C . GLY A 1 74 ? 29.704 96.328 111.397 1.00 25.92 102 GLY A C 1
ATOM 559 O O . GLY A 1 74 ? 30.610 96.479 112.222 1.00 29.40 102 GLY A O 1
ATOM 560 N N . LEU A 1 75 ? 29.369 95.136 110.891 1.00 19.61 103 LEU A N 1
ATOM 561 C CA . LEU A 1 75 ? 30.008 93.911 111.347 1.00 14.83 103 LEU A CA 1
ATOM 562 C C . LEU A 1 75 ? 31.469 93.960 110.974 1.00 16.83 103 LEU A C 1
ATOM 563 O O . LEU A 1 75 ? 32.324 93.454 111.700 1.00 25.17 103 LEU A O 1
ATOM 568 N N . SER A 1 76 ? 31.782 94.608 109.867 1.00 12.08 104 SER A N 1
ATOM 569 C CA . SER A 1 76 ? 33.175 94.660 109.468 1.00 17.83 104 SER A CA 1
ATOM 570 C C . SER A 1 76 ? 34.041 95.467 110.419 1.00 17.15 104 SER A C 1
ATOM 571 O O . SER A 1 76 ? 35.075 94.978 110.855 1.00 19.47 104 SER A O 1
ATOM 574 N N . ASN A 1 77 ? 33.623 96.691 110.755 1.00 21.72 105 ASN A N 1
ATOM 575 C CA . ASN A 1 77 ? 34.383 97.560 111.682 1.00 21.93 105 ASN A CA 1
ATOM 576 C C . ASN A 1 77 ? 34.548 96.913 113.070 1.00 21.27 105 ASN A C 1
ATOM 577 O O . ASN A 1 77 ? 35.650 96.905 113.633 1.00 19.81 105 ASN A O 1
ATOM 582 N N . LEU A 1 78 ? 33.450 96.378 113.607 1.00 10.80 106 LEU A N 1
ATOM 583 C CA . LEU A 1 78 ? 33.463 95.730 114.904 1.00 7.75 106 LEU A CA 1
ATOM 584 C C . LEU A 1 78 ? 34.403 94.532 114.970 1.00 15.92 106 LEU A C 1
ATOM 585 O O . LEU A 1 78 ? 35.250 94.467 115.861 1.00 14.33 106 LEU A O 1
ATOM 590 N N . TYR A 1 79 ? 34.304 93.613 114.006 1.00 23.06 107 TYR A N 1
ATOM 591 C CA . TYR A 1 79 ? 35.174 92.433 114.008 1.00 19.29 107 TYR A CA 1
ATOM 592 C C . TYR A 1 79 ? 36.621 92.850 113.942 1.00 20.07 107 TYR A C 1
ATOM 593 O O . TYR A 1 79 ? 37.520 92.129 114.382 1.00 22.25 107 TYR A O 1
ATOM 602 N N . GLN A 1 80 ? 36.858 94.004 113.349 1.00 19.55 108 GLN A N 1
ATOM 603 C CA . GLN A 1 80 ? 38.212 94.488 113.263 1.00 22.83 108 GLN A CA 1
ATOM 604 C C . GLN A 1 80 ? 38.661 94.923 114.648 1.00 24.28 108 GLN A C 1
ATOM 605 O O . GLN A 1 80 ? 39.848 94.813 114.965 1.00 22.31 108 GLN A O 1
ATOM 611 N N . ILE A 1 81 ? 37.717 95.392 115.473 1.00 20.61 109 ILE A N 1
ATOM 612 C CA . ILE A 1 81 ? 38.043 95.812 116.841 1.00 25.05 109 ILE A CA 1
ATOM 613 C C . ILE A 1 81 ? 38.340 94.519 117.600 1.00 22.53 109 ILE A C 1
ATOM 614 O O . ILE A 1 81 ? 39.406 94.369 118.193 1.00 20.16 109 ILE A O 1
ATOM 619 N N . TYR A 1 82 ? 37.395 93.581 117.520 1.00 18.22 110 TYR A N 1
ATOM 620 C CA . TYR A 1 82 ? 37.485 92.271 118.162 1.00 19.22 110 TYR A CA 1
ATOM 621 C C . TYR A 1 82 ? 38.795 91.552 117.842 1.00 24.05 110 TYR A C 1
ATOM 622 O O . TYR A 1 82 ? 39.535 91.145 118.737 1.00 21.82 110 TYR A O 1
ATOM 631 N N . ALA A 1 83 ? 39.102 91.415 116.561 1.00 23.54 111 ALA A N 1
ATOM 632 C CA . ALA A 1 83 ? 40.307 90.710 116.177 1.00 27.47 111 ALA A CA 1
ATOM 633 C C . ALA A 1 83 ? 41.579 91.297 116.773 1.00 30.78 111 ALA A C 1
ATOM 634 O O . ALA A 1 83 ? 42.461 90.548 117.188 1.00 36.15 111 ALA A O 1
ATOM 636 N N . GLU A 1 84 ? 41.674 92.621 116.846 1.00 32.70 112 GLU A N 1
ATOM 637 C CA . GLU A 1 84 ? 42.874 93.243 117.402 1.00 39.30 112 GLU A CA 1
ATOM 638 C C . GLU A 1 84 ? 43.006 92.967 118.903 1.00 34.92 112 GLU A C 1
ATOM 639 O O . GLU A 1 84 ? 44.095 92.636 119.398 1.00 31.70 112 GLU A O 1
ATOM 645 N N . SER A 1 85 ? 41.894 93.093 119.620 1.00 28.68 113 SER A N 1
ATOM 646 C CA . SER A 1 85 ? 41.861 92.823 121.049 1.00 24.94 113 SER A CA 1
ATOM 647 C C . SER A 1 85 ? 42.307 91.398 121.334 1.00 24.81 113 SER A C 1
ATOM 648 O O . SER A 1 85 ? 43.089 91.165 122.243 1.00 34.82 113 SER A O 1
ATOM 651 N N . PHE A 1 86 ? 41.808 90.450 120.549 1.00 28.36 114 PHE A N 1
ATOM 652 C CA . PHE A 1 86 ? 42.175 89.045 120.698 1.00 26.60 114 PHE A CA 1
ATOM 653 C C . PHE A 1 86 ? 43.665 88.878 120.474 1.00 27.17 114 PHE A C 1
ATOM 654 O O . PHE A 1 86 ? 44.334 88.199 121.243 1.00 31.12 114 PHE A O 1
ATOM 662 N N . ARG A 1 87 ? 44.191 89.490 119.424 1.00 29.73 115 ARG A N 1
ATOM 663 C CA . ARG A 1 87 ? 45.605 89.373 119.159 1.00 33.49 115 ARG A CA 1
ATOM 664 C C . ARG A 1 87 ? 46.420 89.835 120.348 1.00 42.19 115 ARG A C 1
ATOM 665 O O . ARG A 1 87 ? 47.435 89.217 120.686 1.00 45.12 115 ARG A O 1
ATOM 673 N N . GLU A 1 88 ? 46.014 90.952 120.948 1.00 48.91 116 GLU A N 1
ATOM 674 C CA . GLU A 1 88 ? 46.727 91.490 122.109 1.00 50.90 116 GLU A CA 1
ATOM 675 C C . GLU A 1 88 ? 46.553 90.635 123.354 1.00 46.44 116 GLU A C 1
ATOM 676 O O . GLU A 1 88 ? 47.506 90.436 124.107 1.00 42.88 116 GLU A O 1
ATOM 682 N N . TRP A 1 89 ? 45.339 90.137 123.573 1.00 43.34 117 TRP A N 1
ATOM 683 C CA . TRP A 1 89 ? 45.059 89.286 124.724 1.00 47.83 117 TRP A CA 1
ATOM 684 C C . TRP A 1 89 ? 45.867 87.996 124.707 1.00 50.57 117 TRP A C 1
ATOM 685 O O . TRP A 1 89 ? 46.459 87.622 125.712 1.00 56.13 117 TRP A O 1
ATOM 696 N N . GLU A 1 90 ? 45.838 87.289 123.585 1.00 50.08 118 GLU A N 1
ATOM 697 C CA . GLU A 1 90 ? 46.557 86.034 123.457 1.00 48.75 118 GLU A CA 1
ATOM 698 C C . GLU A 1 90 ? 48.027 86.208 123.830 1.00 47.40 118 GLU A C 1
ATOM 699 O O . GLU A 1 90 ? 48.670 85.270 124.304 1.00 51.76 118 GLU A O 1
ATOM 705 N N . ALA A 1 91 ? 48.546 87.416 123.636 1.00 46.80 119 ALA A N 1
ATOM 706 C CA . ALA A 1 91 ? 49.941 87.731 123.944 1.00 48.10 119 ALA A CA 1
ATOM 707 C C . ALA A 1 91 ? 50.223 87.927 125.437 1.00 50.87 119 ALA A C 1
ATOM 708 O O . ALA A 1 91 ? 51.312 87.599 125.906 1.00 56.32 119 ALA A O 1
ATOM 710 N N . ASP A 1 92 ? 49.240 88.465 126.163 1.00 47.89 120 ASP A N 1
ATOM 711 C CA . ASP A 1 92 ? 49.333 88.741 127.600 1.00 40.86 120 ASP A CA 1
ATOM 712 C C . ASP A 1 92 ? 47.963 88.355 128.170 1.00 36.34 120 ASP A C 1
ATOM 713 O O . ASP A 1 92 ? 47.263 89.167 128.774 1.00 39.57 120 ASP A O 1
ATOM 718 N N . PRO A 1 93 ? 47.627 87.071 128.075 1.00 28.71 121 PRO A N 1
ATOM 719 C CA . PRO A 1 93 ? 46.389 86.418 128.506 1.00 29.32 121 PRO A CA 1
ATOM 720 C C . PRO A 1 93 ? 46.051 86.473 129.972 1.00 37.15 121 PRO A C 1
ATOM 721 O O . PRO A 1 93 ? 45.024 85.940 130.403 1.00 36.56 121 PRO A O 1
ATOM 725 N N . THR A 1 94 ? 46.961 87.027 130.756 1.00 45.50 122 THR A N 1
ATOM 726 C CA . THR A 1 94 ? 46.759 87.143 132.193 1.00 47.25 122 THR A CA 1
ATOM 727 C C . THR A 1 94 ? 46.380 88.567 132.594 1.00 45.42 122 THR A C 1
ATOM 728 O O . THR A 1 94 ? 45.682 88.773 133.585 1.00 46.23 122 THR A O 1
ATOM 732 N N . ASN A 1 95 ? 46.801 89.530 131.772 1.00 42.78 123 ASN A N 1
ATOM 733 C CA . ASN A 1 95 ? 46.525 90.943 131.979 1.00 34.02 123 ASN A CA 1
ATOM 734 C C . ASN A 1 95 ? 45.013 91.089 132.049 1.00 36.64 123 ASN A C 1
ATOM 735 O O . ASN A 1 95 ? 44.326 91.059 131.027 1.00 39.00 123 ASN A O 1
ATOM 740 N N . PRO A 1 96 ? 44.484 91.307 133.258 1.00 37.20 124 PRO A N 1
ATOM 741 C CA . PRO A 1 96 ? 43.061 91.466 133.579 1.00 36.13 124 PRO A CA 1
ATOM 742 C C . PRO A 1 96 ? 42.365 92.494 132.730 1.00 34.17 124 PRO A C 1
ATOM 743 O O . PRO A 1 96 ? 41.153 92.429 132.532 1.00 28.51 124 PRO A O 1
ATOM 747 N N . ALA A 1 97 ? 43.138 93.460 132.252 1.00 38.76 125 ALA A N 1
ATOM 748 C CA . ALA A 1 97 ? 42.605 94.513 131.402 1.00 42.61 125 ALA A CA 1
ATOM 749 C C . ALA A 1 97 ? 42.232 93.879 130.061 1.00 39.97 125 ALA A C 1
ATOM 750 O O . ALA A 1 97 ? 41.068 93.916 129.633 1.00 39.80 125 ALA A O 1
ATOM 752 N N . LEU A 1 98 ? 43.219 93.242 129.438 1.00 33.40 126 LEU A N 1
ATOM 753 C CA . LEU A 1 98 ? 43.020 92.590 128.164 1.00 27.03 126 LEU A CA 1
ATOM 754 C C . LEU A 1 98 ? 41.903 91.571 128.295 1.00 32.68 126 LEU A C 1
ATOM 755 O O . LEU A 1 98 ? 41.033 91.479 127.422 1.00 42.33 126 LEU A O 1
ATOM 760 N N . ARG A 1 99 ? 41.860 90.873 129.423 1.00 27.96 127 ARG A N 1
ATOM 761 C CA . ARG A 1 99 ? 40.813 89.881 129.619 1.00 28.44 127 ARG A CA 1
ATOM 762 C C . ARG A 1 99 ? 39.420 90.476 129.763 1.00 26.68 127 ARG A C 1
ATOM 763 O O . ARG A 1 99 ? 38.424 89.807 129.478 1.00 29.64 127 ARG A O 1
ATOM 771 N N . GLU A 1 100 ? 39.325 91.718 130.217 1.00 27.54 128 GLU A N 1
ATOM 772 C CA . GLU A 1 100 ? 38.006 92.330 130.354 1.00 32.05 128 GLU A CA 1
ATOM 773 C C . GLU A 1 100 ? 37.594 92.934 129.017 1.00 27.79 128 GLU A C 1
ATOM 774 O O . GLU A 1 100 ? 36.405 92.984 128.671 1.00 26.80 128 GLU A O 1
ATOM 780 N N . GLU A 1 101 ? 38.585 93.402 128.267 1.00 27.07 129 GLU A N 1
ATOM 781 C CA . GLU A 1 101 ? 38.318 93.963 126.960 1.00 28.89 129 GLU A CA 1
ATOM 782 C C . GLU A 1 101 ? 37.662 92.879 126.129 1.00 30.11 129 GLU A C 1
ATOM 783 O O . GLU A 1 101 ? 36.521 93.039 125.705 1.00 32.41 129 GLU A O 1
ATOM 789 N N . MET A 1 102 ? 38.336 91.739 125.991 1.00 30.73 130 MET A N 1
ATOM 790 C CA . MET A 1 102 ? 37.793 90.615 125.225 1.00 27.01 130 MET A CA 1
ATOM 791 C C . MET A 1 102 ? 36.355 90.264 125.575 1.00 27.37 130 MET A C 1
ATOM 792 O O . MET A 1 102 ? 35.574 89.951 124.675 1.00 28.18 130 MET A O 1
ATOM 797 N N . ARG A 1 103 ? 35.988 90.337 126.857 1.00 23.64 131 ARG A N 1
ATOM 798 C CA . ARG A 1 103 ? 34.613 90.030 127.261 1.00 23.41 131 ARG A CA 1
ATOM 799 C C . ARG A 1 103 ? 33.691 91.157 126.808 1.00 26.69 131 ARG A C 1
ATOM 800 O O . ARG A 1 103 ? 32.491 90.945 126.585 1.00 24.03 131 ARG A O 1
ATOM 808 N N . ILE A 1 104 ? 34.242 92.371 126.737 1.00 31.21 132 ILE A N 1
ATOM 809 C CA . ILE A 1 104 ? 33.490 93.555 126.288 1.00 30.65 132 ILE A CA 1
ATOM 810 C C . ILE A 1 104 ? 33.255 93.439 124.783 1.00 28.02 132 ILE A C 1
ATOM 811 O O . ILE A 1 104 ? 32.106 93.493 124.313 1.00 23.04 132 ILE A O 1
ATOM 816 N N . GLN A 1 105 ? 34.354 93.306 124.038 1.00 24.39 133 GLN A N 1
ATOM 817 C CA . GLN A 1 105 ? 34.289 93.171 122.592 1.00 29.00 133 GLN A CA 1
ATOM 818 C C . GLN A 1 105 ? 33.490 91.950 122.153 1.00 28.37 133 GLN A C 1
ATOM 819 O O . GLN A 1 105 ? 32.655 92.053 121.258 1.00 34.39 133 GLN A O 1
ATOM 825 N N . PHE A 1 106 ? 33.705 90.810 122.801 1.00 31.35 134 PHE A N 1
ATOM 826 C CA . PHE A 1 106 ? 32.966 89.613 122.447 1.00 28.25 134 PHE A CA 1
ATOM 827 C C . PHE A 1 106 ? 31.468 89.868 122.467 1.00 30.88 134 PHE A C 1
ATOM 828 O O . PHE A 1 106 ? 30.781 89.624 121.482 1.00 37.13 134 PHE A O 1
ATOM 836 N N . ASN A 1 107 ? 30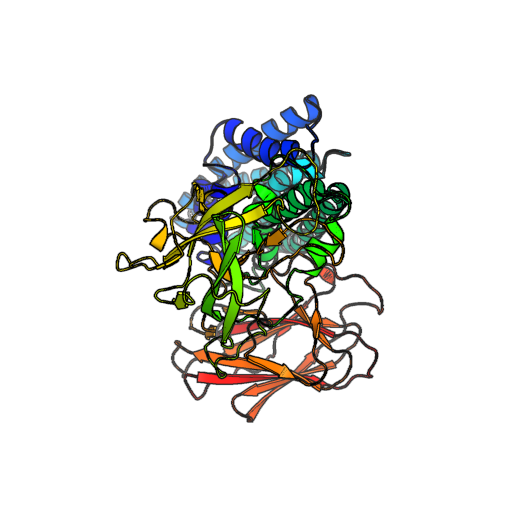.960 90.359 123.588 1.00 32.88 135 ASN A N 1
ATOM 837 C CA . ASN A 1 107 ? 29.535 90.603 123.716 1.00 35.04 135 ASN A CA 1
ATOM 838 C C . ASN A 1 107 ? 28.950 91.443 122.610 1.00 33.71 135 ASN A C 1
ATOM 839 O O . ASN A 1 107 ? 27.881 91.127 122.090 1.00 33.41 135 ASN A O 1
ATOM 844 N N . ASP A 1 108 ? 29.632 92.537 122.290 1.00 30.45 136 ASP A N 1
ATOM 845 C CA . ASP A 1 108 ? 29.200 93.447 121.237 1.00 30.34 136 ASP A CA 1
ATOM 846 C C . ASP A 1 108 ? 29.171 92.715 119.884 1.00 23.75 136 ASP A C 1
ATOM 847 O O . ASP A 1 108 ? 28.189 92.803 119.139 1.00 17.68 136 ASP A O 1
ATOM 852 N N . MET A 1 109 ? 30.230 91.951 119.623 1.00 23.37 137 MET A N 1
ATOM 853 C CA . MET A 1 109 ? 30.381 91.183 118.386 1.00 22.27 137 MET A CA 1
ATOM 854 C C . MET A 1 109 ? 29.223 90.234 118.283 1.00 20.19 137 MET A C 1
ATOM 855 O O . MET A 1 109 ? 28.462 90.253 117.323 1.00 27.51 137 MET A O 1
ATOM 860 N N . ASN A 1 110 ? 29.002 89.495 119.351 1.00 11.52 138 ASN A N 1
ATOM 861 C CA . ASN A 1 110 ? 27.929 88.541 119.353 1.00 14.23 138 ASN A CA 1
ATOM 862 C C . ASN A 1 110 ? 26.565 89.159 119.132 1.00 17.47 138 ASN A C 1
ATOM 863 O O . ASN A 1 110 ? 25.780 88.657 118.334 1.00 28.36 138 ASN A O 1
ATOM 868 N N . SER A 1 111 ? 26.259 90.234 119.843 1.00 20.70 139 SER A N 1
ATOM 869 C CA . SER A 1 111 ? 24.954 90.873 119.692 1.00 26.84 139 SER A CA 1
ATOM 870 C C . SER A 1 111 ? 24.758 91.557 118.338 1.00 22.00 139 SER A C 1
ATOM 871 O O . SER A 1 111 ? 23.628 91.671 117.861 1.00 23.51 139 SER A O 1
ATOM 874 N N . ALA A 1 112 ? 25.852 92.021 117.732 1.00 15.82 140 ALA A N 1
ATOM 875 C CA . ALA A 1 112 ? 25.767 92.655 116.413 1.00 13.62 140 ALA A CA 1
ATOM 876 C C . ALA A 1 112 ? 25.355 91.566 115.402 1.00 24.27 140 ALA A C 1
ATOM 877 O O . ALA A 1 112 ? 24.470 91.794 114.568 1.00 27.51 140 ALA A O 1
ATOM 879 N N . LEU A 1 113 ? 25.963 90.374 115.532 1.00 20.97 141 LEU A N 1
ATOM 880 C CA . LEU A 1 113 ? 25.684 89.231 114.665 1.00 15.47 141 LEU A CA 1
ATOM 881 C C . LEU A 1 113 ? 24.282 88.728 114.831 1.00 19.10 141 LEU A C 1
ATOM 882 O O . LEU A 1 113 ? 23.616 88.382 113.865 1.00 21.40 141 LEU A O 1
ATOM 887 N N . THR A 1 114 ? 23.800 88.726 116.058 1.00 19.58 142 THR A N 1
ATOM 888 C CA . THR A 1 114 ? 22.457 88.242 116.304 1.00 22.19 142 THR A CA 1
ATOM 889 C C . THR A 1 114 ? 21.397 89.141 115.695 1.00 22.10 142 THR A C 1
ATOM 890 O O . THR A 1 114 ? 20.284 88.702 115.409 1.00 21.98 142 THR A O 1
ATOM 894 N N . THR A 1 115 ? 21.773 90.390 115.452 1.00 27.88 143 THR A N 1
ATOM 895 C CA . THR A 1 115 ? 20.883 91.418 114.902 1.00 25.15 143 THR A CA 1
ATOM 896 C C . THR A 1 115 ? 20.998 91.631 113.390 1.00 20.38 143 THR A C 1
ATOM 897 O O . THR A 1 115 ? 20.011 91.891 112.696 1.00 18.50 143 THR A O 1
ATOM 901 N N . ALA A 1 116 ? 22.227 91.600 112.905 1.00 18.00 144 ALA A N 1
ATOM 902 C CA . ALA A 1 116 ? 22.496 91.771 111.498 1.00 18.28 144 ALA A CA 1
ATOM 903 C C . ALA A 1 116 ? 21.877 90.608 110.729 1.00 22.75 144 ALA A C 1
ATOM 904 O O . ALA A 1 116 ? 21.098 90.827 109.803 1.00 23.63 144 ALA A O 1
ATOM 906 N N . ILE A 1 117 ? 22.145 89.381 111.177 1.00 22.14 145 ILE A N 1
ATOM 907 C CA . ILE A 1 117 ? 21.649 88.190 110.498 1.00 24.37 145 ILE A CA 1
ATOM 908 C C . ILE A 1 117 ? 20.221 88.170 109.948 1.00 25.58 145 ILE A C 1
ATOM 909 O O . ILE A 1 117 ? 20.027 87.914 108.760 1.00 29.32 145 ILE A O 1
ATOM 914 N N . PRO A 1 118 ? 19.203 88.385 110.781 1.00 24.43 146 PRO A N 1
ATOM 915 C CA . PRO A 1 118 ? 17.880 88.359 110.159 1.00 21.82 146 PRO A CA 1
ATOM 916 C C . PRO A 1 118 ? 17.737 89.398 109.044 1.00 23.87 146 PRO A C 1
ATOM 917 O O . PRO A 1 118 ? 16.927 89.226 108.148 1.00 19.34 146 PRO A O 1
ATOM 921 N N . LEU A 1 119 ? 18.527 90.469 109.079 1.00 20.58 147 LEU A N 1
ATOM 922 C CA . LEU A 1 119 ? 18.406 91.486 108.036 1.00 23.24 147 LEU A CA 1
ATOM 923 C C . LEU A 1 119 ? 19.047 91.025 106.738 1.00 20.90 147 LEU A C 1
ATOM 924 O O . LEU A 1 119 ? 18.965 91.710 105.727 1.00 23.46 147 LEU A O 1
ATOM 929 N N . LEU A 1 120 ? 19.695 89.866 106.790 1.00 16.37 148 LEU A N 1
ATOM 930 C CA . LEU A 1 120 ? 20.330 89.255 105.632 1.00 13.34 148 LEU A CA 1
ATOM 931 C C . LEU A 1 120 ? 19.480 88.062 105.209 1.00 10.36 148 LEU A C 1
ATOM 932 O O . LEU A 1 120 ? 19.933 87.200 104.481 1.00 19.40 148 LEU A O 1
ATOM 937 N N . ALA A 1 121 ? 18.232 88.046 105.647 1.00 3.10 149 ALA A N 1
ATOM 938 C CA . ALA A 1 121 ? 17.325 86.968 105.346 1.00 5.91 149 ALA A CA 1
ATOM 939 C C . ALA A 1 121 ? 15.961 87.584 105.176 1.00 7.71 149 ALA A C 1
ATOM 940 O O . ALA A 1 121 ? 14.949 86.983 105.550 1.00 12.46 149 ALA A O 1
ATOM 942 N N . VAL A 1 122 ? 15.944 88.803 104.644 1.00 12.79 150 VAL A N 1
ATOM 943 C CA . VAL A 1 122 ? 14.710 89.561 104.376 1.00 15.30 150 VAL A CA 1
ATOM 944 C C . VAL A 1 122 ? 13.714 88.786 103.518 1.00 16.50 150 VAL A C 1
ATOM 945 O O . VAL A 1 122 ? 14.089 88.193 102.512 1.00 26.81 150 VAL A O 1
ATOM 949 N N . GLN A 1 123 ? 12.437 88.866 103.869 1.00 21.92 151 GLN A N 1
ATOM 950 C CA . GLN A 1 123 ? 11.372 88.180 103.145 1.00 26.93 151 GLN A CA 1
ATOM 951 C C . GLN A 1 123 ? 11.394 88.540 101.668 1.00 33.38 151 GLN A C 1
ATOM 952 O O . GLN A 1 123 ? 11.466 89.723 101.313 1.00 38.02 151 GLN A O 1
ATOM 958 N N . ASN A 1 124 ? 11.315 87.508 100.826 1.00 33.87 152 ASN A N 1
ATOM 959 C CA . ASN A 1 124 ? 11.321 87.595 99.355 1.00 25.18 152 ASN A CA 1
ATOM 960 C C . ASN A 1 124 ? 12.677 87.822 98.733 1.00 20.43 152 ASN A C 1
ATOM 961 O O . ASN A 1 124 ? 12.827 87.667 97.532 1.00 32.10 152 ASN A O 1
ATOM 966 N N . TYR A 1 125 ? 13.673 88.174 99.531 1.00 19.30 153 TYR A N 1
ATOM 967 C CA . TYR A 1 125 ? 15.010 88.410 98.997 1.00 16.41 153 TYR A CA 1
ATOM 968 C C . TYR A 1 125 ? 16.027 87.461 99.601 1.00 16.41 153 TYR A C 1
ATOM 969 O O . TYR A 1 125 ? 17.250 87.684 99.530 1.00 14.45 153 TYR A O 1
ATOM 978 N N . GLN A 1 126 ? 15.515 86.350 100.115 1.00 12.52 154 GLN A N 1
ATOM 979 C CA . GLN A 1 126 ? 16.363 85.357 100.745 1.00 16.98 154 GLN A CA 1
ATOM 980 C C . GLN A 1 126 ? 17.451 84.818 99.829 1.00 21.77 154 GLN A C 1
ATOM 981 O O . GLN A 1 126 ? 18.601 84.670 100.265 1.00 25.83 154 GLN A O 1
ATOM 987 N N . VAL A 1 127 ? 17.115 84.536 98.563 1.00 15.80 155 VAL A N 1
ATOM 988 C CA . VAL A 1 127 ? 18.122 83.967 97.665 1.00 11.51 155 VAL A CA 1
ATOM 989 C C . VAL A 1 127 ? 19.308 84.864 97.316 1.00 9.39 155 VAL A C 1
ATOM 990 O O . VAL A 1 127 ? 20.437 84.459 97.545 1.00 17.10 155 VAL A O 1
ATOM 994 N N . PRO A 1 128 ? 19.085 86.093 96.787 1.00 13.31 156 PRO A N 1
ATOM 995 C CA . PRO A 1 128 ? 20.226 86.981 96.451 1.00 11.23 156 PRO A CA 1
ATOM 996 C C . PRO A 1 128 ? 21.103 87.437 97.653 1.00 14.85 156 PRO A C 1
ATOM 997 O O . PRO A 1 128 ? 22.298 87.756 97.494 1.00 11.39 156 PRO A O 1
ATOM 1001 N N . LEU A 1 129 ? 20.521 87.451 98.853 1.00 12.04 157 LEU A N 1
ATOM 1002 C CA . LEU A 1 129 ? 21.266 87.808 100.059 1.00 15.97 157 LEU A CA 1
ATOM 1003 C C . LEU A 1 129 ? 22.112 86.630 100.547 1.00 19.20 157 LEU A C 1
ATOM 1004 O O . LEU A 1 129 ? 23.129 86.814 101.223 1.00 17.99 157 LEU A O 1
ATOM 1009 N N . LEU A 1 130 ? 21.738 85.437 100.101 1.00 19.93 158 LEU A N 1
ATOM 1010 C CA . LEU A 1 130 ? 22.382 84.184 100.480 1.00 16.94 158 LEU A CA 1
ATOM 1011 C C . LEU A 1 130 ? 23.890 84.061 100.659 1.00 15.28 158 LEU A C 1
ATOM 1012 O O . LEU A 1 130 ? 24.321 83.399 101.592 1.00 21.69 158 LEU A O 1
ATOM 1017 N N . SER A 1 131 ? 24.715 84.659 99.807 1.00 16.18 159 SER A N 1
ATOM 1018 C CA . SER A 1 131 ? 26.166 84.515 100.028 1.00 18.21 159 SER A CA 1
ATOM 1019 C C . SER A 1 131 ? 26.623 85.470 101.145 1.00 21.26 159 SER A C 1
ATOM 1020 O O . SER A 1 131 ? 27.641 85.271 101.817 1.00 11.87 159 SER A O 1
ATOM 1023 N N . VAL A 1 132 ? 25.824 86.497 101.378 1.00 22.05 160 VAL A N 1
ATOM 1024 C CA . VAL A 1 132 ? 26.160 87.467 102.386 1.00 18.86 160 VAL A CA 1
ATOM 1025 C C . VAL A 1 132 ? 25.702 86.947 103.778 1.00 17.48 160 VAL A C 1
ATOM 1026 O O . VAL A 1 132 ? 26.391 87.119 104.788 1.00 12.09 160 VAL A O 1
ATOM 1030 N N . TYR A 1 133 ? 24.652 86.133 103.769 1.00 14.87 161 TYR A N 1
ATOM 1031 C CA . TYR A 1 133 ? 24.133 85.493 104.972 1.00 16.85 161 TYR A CA 1
ATOM 1032 C C . TYR A 1 133 ? 25.161 84.439 105.404 1.00 19.63 161 TYR A C 1
ATOM 1033 O O . TYR A 1 133 ? 25.525 84.360 106.575 1.00 20.04 161 TYR A O 1
ATOM 1042 N N . VAL A 1 134 ? 25.638 83.638 104.452 1.00 16.22 162 VAL A N 1
ATOM 1043 C CA . VAL A 1 134 ? 26.640 82.613 104.726 1.00 12.46 162 VAL A CA 1
ATOM 1044 C C . VAL A 1 134 ? 27.931 83.188 105.266 1.00 15.65 162 VAL A C 1
ATOM 1045 O O . VAL A 1 134 ? 28.606 82.526 106.047 1.00 23.55 162 VAL A O 1
ATOM 1049 N N . GLN A 1 135 ? 28.283 84.412 104.882 1.00 20.07 163 GLN A N 1
ATOM 1050 C CA . GLN A 1 135 ? 29.526 85.026 105.384 1.00 22.45 163 GLN A CA 1
ATOM 1051 C C . GLN A 1 135 ? 29.387 85.515 106.831 1.00 16.88 163 GLN A C 1
ATOM 1052 O O . GLN A 1 135 ? 30.350 85.520 107.586 1.00 16.01 163 GLN A O 1
ATOM 1058 N N . ALA A 1 136 ? 28.190 85.948 107.190 1.00 9.84 164 ALA A N 1
ATOM 1059 C CA . ALA A 1 136 ? 27.921 86.431 108.536 1.00 13.56 164 ALA A CA 1
ATOM 1060 C C . ALA A 1 136 ? 27.813 85.222 109.457 1.00 16.67 164 ALA A C 1
ATOM 1061 O O . ALA A 1 136 ? 28.461 85.196 110.504 1.00 19.00 164 ALA A O 1
ATOM 1063 N N . ALA A 1 137 ? 26.982 84.246 109.059 1.00 9.92 165 ALA A N 1
ATOM 1064 C CA . ALA A 1 137 ? 26.784 82.996 109.784 1.00 2.45 165 ALA A CA 1
ATOM 1065 C C . ALA A 1 137 ? 28.136 82.318 110.048 1.00 6.37 165 ALA A C 1
ATOM 1066 O O . ALA A 1 137 ? 28.398 81.828 111.148 1.00 17.24 165 ALA A O 1
ATOM 1068 N N . ASN A 1 138 ? 29.028 82.348 109.079 1.00 2.07 166 ASN A N 1
ATOM 1069 C CA . ASN A 1 138 ? 30.362 81.778 109.276 1.00 7.39 166 ASN A CA 1
ATOM 1070 C C . ASN A 1 138 ? 31.073 82.572 110.382 1.00 14.45 166 ASN A C 1
ATOM 1071 O O . ASN A 1 138 ? 31.702 82.000 111.274 1.00 19.87 166 ASN A O 1
ATOM 1076 N N . LEU A 1 139 ? 30.986 83.896 110.326 1.00 17.39 167 LEU A N 1
ATOM 1077 C CA . LEU A 1 139 ? 31.634 84.723 111.344 1.00 18.36 167 LEU A CA 1
ATOM 1078 C C . LEU A 1 139 ? 31.090 84.414 112.747 1.00 15.95 167 LEU A C 1
ATOM 1079 O O . LEU A 1 139 ? 31.862 84.242 113.682 1.00 15.67 167 LEU A O 1
ATOM 1084 N N . HIS A 1 140 ? 29.765 84.345 112.866 1.00 11.38 168 HIS A N 1
ATOM 1085 C CA . HIS A 1 140 ? 29.069 84.056 114.108 1.00 12.02 168 HIS A CA 1
ATOM 1086 C C . HIS A 1 140 ? 29.523 82.738 114.761 1.00 22.77 168 HIS A C 1
ATOM 1087 O O . HIS A 1 140 ? 29.872 82.728 115.943 1.00 31.11 168 HIS A O 1
ATOM 1094 N N . LEU A 1 141 ? 29.482 81.630 114.014 1.00 21.91 169 LEU A N 1
ATOM 1095 C CA . LEU A 1 141 ? 29.923 80.319 114.517 1.00 13.28 169 LEU A CA 1
ATOM 1096 C C . LEU A 1 141 ? 31.369 80.415 114.970 1.00 13.74 169 LEU A C 1
ATOM 1097 O O . LEU A 1 141 ? 31.794 79.817 115.954 1.00 19.20 169 LEU A O 1
ATOM 1102 N N . SER A 1 142 ? 32.132 81.182 114.233 1.00 15.40 170 SER A N 1
ATOM 1103 C CA . SER A 1 142 ? 33.526 81.407 114.561 1.00 21.68 170 SER A CA 1
ATOM 1104 C C . SER A 1 142 ? 33.666 82.120 115.923 1.00 25.30 170 SER A C 1
ATOM 1105 O O . SER A 1 142 ? 34.535 81.749 116.709 1.00 28.37 170 SER A O 1
ATOM 1108 N N . VAL A 1 143 ? 32.838 83.130 116.221 1.00 23.59 171 VAL A N 1
ATOM 1109 C CA . VAL A 1 143 ? 33.002 83.806 117.500 1.00 18.57 171 VAL A CA 1
ATOM 1110 C C . VAL A 1 143 ? 32.392 82.978 118.623 1.00 18.34 171 VAL A C 1
ATOM 1111 O O . VAL A 1 143 ? 32.932 82.948 119.727 1.00 21.16 171 VAL A O 1
ATOM 1115 N N . LEU A 1 144 ? 31.309 82.264 118.350 1.00 12.71 172 LEU A N 1
ATOM 1116 C CA . LEU A 1 144 ? 30.724 81.427 119.388 1.00 16.35 172 LEU A CA 1
ATOM 1117 C C . LEU A 1 144 ? 31.749 80.357 119.722 1.00 18.07 172 LEU A C 1
ATOM 1118 O O . LEU A 1 144 ? 31.928 79.972 120.870 1.00 31.14 172 LEU A O 1
ATOM 1123 N N . ARG A 1 145 ? 32.455 79.903 118.708 1.00 17.47 173 ARG A N 1
ATOM 1124 C CA . ARG A 1 145 ? 33.470 78.895 118.895 1.00 21.34 173 ARG A CA 1
ATOM 1125 C C . ARG A 1 145 ? 34.612 79.484 119.682 1.00 18.85 173 ARG A C 1
ATOM 1126 O O . ARG A 1 145 ? 35.393 78.760 120.298 1.00 27.41 173 ARG A O 1
ATOM 1134 N N . ASP A 1 146 ? 34.740 80.800 119.611 1.00 22.84 174 ASP A N 1
ATOM 1135 C CA . ASP A 1 146 ? 35.808 81.511 120.302 1.00 26.52 174 ASP A CA 1
ATOM 1136 C C . ASP A 1 146 ? 35.634 81.548 121.815 1.00 25.92 174 ASP A C 1
ATOM 1137 O O . ASP A 1 146 ? 36.592 81.291 122.543 1.00 31.04 174 ASP A O 1
ATOM 1142 N N . VAL A 1 147 ? 34.439 81.889 122.300 1.00 23.32 175 VAL A N 1
ATOM 1143 C CA . VAL A 1 147 ? 34.238 81.896 123.740 1.00 27.25 175 VAL A CA 1
ATOM 1144 C C . VAL A 1 147 ? 34.345 80.475 124.206 1.00 28.98 175 VAL A C 1
ATOM 1145 O O . VAL A 1 147 ? 35.099 80.190 125.117 1.00 37.77 175 VAL A O 1
ATOM 1149 N N . SER A 1 148 ? 33.625 79.580 123.542 1.00 29.12 176 SER A N 1
ATOM 1150 C CA . SER A 1 148 ? 33.629 78.167 123.885 1.00 28.91 176 SER A CA 1
ATOM 1151 C C . SER A 1 148 ? 35.003 77.601 124.187 1.00 27.32 176 SER A C 1
ATOM 1152 O O . SER A 1 148 ? 35.118 76.641 124.945 1.00 34.22 176 SER A O 1
ATOM 1155 N N . VAL A 1 149 ? 36.038 78.191 123.603 1.00 23.50 177 VAL A N 1
ATOM 1156 C CA . VAL A 1 149 ? 37.403 77.716 123.808 1.00 29.19 177 VAL A CA 1
ATOM 1157 C C . VAL A 1 149 ? 38.207 78.561 124.797 1.00 33.72 177 VAL A C 1
ATOM 1158 O O . VAL A 1 149 ? 38.855 78.028 125.699 1.00 40.58 177 VAL A O 1
ATOM 1162 N N . PHE A 1 150 ? 38.189 79.876 124.612 1.00 33.97 178 PHE A N 1
ATOM 1163 C CA . PHE A 1 150 ? 38.966 80.762 125.461 1.00 29.80 178 PHE A CA 1
ATOM 1164 C C . PHE A 1 150 ? 38.139 81.582 126.437 1.00 28.17 178 PHE A C 1
ATOM 1165 O O . PHE A 1 150 ? 38.665 82.480 127.064 1.00 30.56 178 PHE A O 1
ATOM 1173 N N . GLY A 1 151 ? 36.871 81.242 126.603 1.00 28.73 179 GLY A N 1
ATOM 1174 C CA . GLY A 1 151 ? 36.009 81.991 127.498 1.00 34.47 179 GLY A CA 1
ATOM 1175 C C . GLY A 1 151 ? 36.475 82.005 128.939 1.00 39.46 179 GLY A C 1
ATOM 1176 O O . GLY A 1 151 ? 36.444 83.049 129.595 1.00 44.38 179 GLY A O 1
ATOM 1177 N N . GLN A 1 152 ? 36.866 80.842 129.449 1.00 38.51 180 GLN A N 1
ATOM 1178 C CA . GLN A 1 152 ? 37.352 80.732 130.814 1.00 38.67 180 GLN A CA 1
ATOM 1179 C C . GLN A 1 152 ? 38.558 81.664 130.950 1.00 38.41 180 GLN A C 1
ATOM 1180 O O . GLN A 1 152 ? 38.560 82.560 131.789 1.00 42.89 180 GLN A O 1
ATOM 1186 N N . ARG A 1 153 ? 39.533 81.520 130.061 1.00 27.51 181 ARG A N 1
ATOM 1187 C CA . ARG A 1 153 ? 40.729 82.347 130.120 1.00 30.27 181 ARG A CA 1
ATOM 1188 C C . ARG A 1 153 ? 40.496 83.834 129.875 1.00 35.42 181 ARG A C 1
ATOM 1189 O O . ARG A 1 153 ? 41.443 84.610 129.895 1.00 42.63 181 ARG A O 1
ATOM 1197 N N . TRP A 1 154 ? 39.249 84.221 129.610 1.00 33.87 182 TRP A N 1
ATOM 1198 C CA . TRP A 1 154 ? 38.895 85.621 129.383 1.00 30.65 182 TRP A CA 1
ATOM 1199 C C . TRP A 1 154 ? 38.205 86.097 130.646 1.00 32.27 182 TRP A C 1
ATOM 1200 O O . TRP A 1 154 ? 37.968 87.292 130.833 1.00 33.20 182 TRP A O 1
ATOM 1211 N N . GLY A 1 155 ? 37.784 85.131 131.455 1.00 32.95 183 GLY A N 1
ATOM 1212 C CA . GLY A 1 155 ? 37.107 85.431 132.700 1.00 32.15 183 GLY A CA 1
ATOM 1213 C C . GLY A 1 155 ? 35.610 85.175 132.692 1.00 34.81 183 GLY A C 1
ATOM 1214 O O . GLY A 1 155 ? 34.872 85.787 133.462 1.00 39.55 183 GLY A O 1
ATOM 1215 N N . PHE A 1 156 ? 35.132 84.280 131.841 1.00 32.53 184 PHE A N 1
ATOM 1216 C CA . PHE A 1 156 ? 33.698 84.020 131.820 1.00 36.46 184 PHE A CA 1
ATOM 1217 C C . PHE A 1 156 ? 33.345 82.849 132.720 1.00 35.37 184 PHE A C 1
ATOM 1218 O O . PHE A 1 156 ? 34.132 81.913 132.876 1.00 37.70 184 PHE A O 1
ATOM 1226 N N . ASP A 1 157 ? 32.149 82.882 133.286 1.00 33.30 185 ASP A N 1
ATOM 1227 C CA . ASP A 1 157 ? 31.715 81.804 134.155 1.00 40.90 185 ASP A CA 1
ATOM 1228 C C . ASP A 1 157 ? 31.203 80.615 133.371 1.00 42.68 185 ASP A C 1
ATOM 1229 O O . ASP A 1 157 ? 30.435 80.764 132.416 1.00 46.18 185 ASP A O 1
ATOM 1234 N N . ALA A 1 158 ? 31.583 79.430 133.828 1.00 38.67 186 ALA A N 1
ATOM 1235 C CA . ALA A 1 158 ? 31.175 78.184 133.209 1.00 37.89 186 ALA A CA 1
ATOM 1236 C C . ALA A 1 158 ? 29.719 78.141 132.750 1.00 41.67 186 ALA A C 1
ATOM 1237 O O . ALA A 1 158 ? 29.390 77.435 131.802 1.00 49.76 186 ALA A O 1
ATOM 1239 N N . ALA A 1 159 ? 28.836 78.880 133.402 1.00 39.74 187 ALA A N 1
ATOM 1240 C CA . ALA A 1 159 ? 27.448 78.844 132.982 1.00 39.07 187 ALA A CA 1
ATOM 1241 C C . ALA A 1 159 ? 27.218 79.557 131.659 1.00 39.38 187 ALA A C 1
ATOM 1242 O O . ALA A 1 159 ? 26.426 79.077 130.853 1.00 42.90 187 ALA A O 1
ATOM 1244 N N . THR A 1 160 ? 27.890 80.689 131.428 1.00 33.82 188 THR A N 1
ATOM 1245 C CA . THR A 1 160 ? 27.703 81.410 130.166 1.00 30.92 188 THR A CA 1
ATOM 1246 C C . THR A 1 160 ? 28.421 80.667 129.066 1.00 28.44 188 THR A C 1
ATOM 1247 O O . THR A 1 160 ? 27.874 80.489 127.987 1.00 29.05 188 THR A O 1
ATOM 1251 N N . ILE A 1 161 ? 29.650 80.248 129.344 1.00 21.44 189 ILE A N 1
ATOM 1252 C CA . ILE A 1 161 ? 30.431 79.499 128.389 1.00 23.07 189 ILE A CA 1
ATOM 1253 C C . ILE A 1 161 ? 29.644 78.283 127.945 1.00 27.74 189 ILE A C 1
ATOM 1254 O O . ILE A 1 161 ? 29.629 77.935 126.766 1.00 32.08 189 ILE A O 1
ATOM 1259 N N . ASN A 1 162 ? 28.923 77.677 128.871 1.00 30.73 190 ASN A N 1
ATOM 1260 C CA . ASN A 1 162 ? 28.129 76.530 128.509 1.00 35.44 190 ASN A CA 1
ATOM 1261 C C . ASN A 1 162 ? 26.948 76.880 127.651 1.00 35.50 190 ASN A C 1
ATOM 1262 O O . ASN A 1 162 ? 26.575 76.101 126.790 1.00 42.31 190 ASN A O 1
ATOM 1267 N N . SER A 1 163 ? 26.357 78.048 127.865 1.00 36.81 191 SER A N 1
ATOM 1268 C CA . SER A 1 163 ? 25.222 78.478 127.053 1.00 36.98 191 SER A CA 1
ATOM 1269 C C . SER A 1 163 ? 25.673 78.906 125.651 1.00 30.84 191 SER A C 1
ATOM 1270 O O . SER A 1 163 ? 24.916 78.791 124.696 1.00 28.03 191 SER A O 1
ATOM 1273 N N . ARG A 1 164 ? 26.896 79.420 125.546 1.00 26.52 192 ARG A N 1
ATOM 1274 C CA . ARG A 1 164 ? 27.447 79.848 124.270 1.00 26.75 192 ARG A CA 1
ATOM 1275 C C . ARG A 1 164 ? 27.681 78.613 123.424 1.00 31.26 192 ARG A C 1
ATOM 1276 O O . ARG A 1 164 ? 27.322 78.592 122.246 1.00 34.34 192 ARG A O 1
ATOM 1284 N N . TYR A 1 165 ? 28.262 77.578 124.028 1.00 29.11 193 TYR A N 1
ATOM 1285 C CA . TYR A 1 165 ? 28.519 76.348 123.302 1.00 24.73 193 TYR A CA 1
ATOM 1286 C C . TYR A 1 165 ? 27.200 75.714 122.876 1.00 23.51 193 TYR A C 1
ATOM 1287 O O . TYR A 1 165 ? 27.120 75.041 121.852 1.00 28.15 193 TYR A O 1
ATOM 1296 N N . ASN A 1 166 ? 26.153 75.963 123.636 1.00 20.01 194 ASN A N 1
ATOM 1297 C CA . ASN A 1 166 ? 24.853 75.418 123.285 1.00 27.28 194 ASN A CA 1
ATOM 1298 C C . ASN A 1 166 ? 24.242 76.182 122.129 1.00 28.49 194 ASN A C 1
ATOM 1299 O O . ASN A 1 166 ? 23.449 75.636 121.374 1.00 25.20 194 ASN A O 1
ATOM 1304 N N . ASP A 1 167 ? 24.580 77.465 122.029 1.00 29.96 195 ASP A N 1
ATOM 1305 C CA . ASP A 1 167 ? 24.102 78.302 120.936 1.00 29.10 195 ASP A CA 1
ATOM 1306 C C . ASP A 1 167 ? 24.840 77.866 119.666 1.00 24.97 195 ASP A C 1
ATOM 1307 O O . ASP A 1 167 ? 24.213 77.642 118.637 1.00 20.72 195 ASP A O 1
ATOM 1312 N N . LEU A 1 168 ? 26.167 77.715 119.784 1.00 21.67 196 LEU A N 1
ATOM 1313 C CA . LEU A 1 168 ? 27.070 77.303 118.703 1.00 22.71 196 LEU A CA 1
ATOM 1314 C C . LEU A 1 168 ? 26.554 76.027 118.052 1.00 30.93 196 LEU A C 1
ATOM 1315 O O . LEU A 1 168 ? 26.560 75.884 116.827 1.00 27.26 196 LEU A O 1
ATOM 1320 N N . THR A 1 169 ? 26.088 75.124 118.907 1.00 34.31 197 THR A N 1
ATOM 1321 C CA . THR A 1 169 ? 25.547 73.843 118.508 1.00 29.25 197 THR A CA 1
ATOM 1322 C C . THR A 1 169 ? 24.203 73.962 117.803 1.00 28.37 197 THR A C 1
ATOM 1323 O O . THR A 1 169 ? 23.978 73.341 116.770 1.00 37.74 197 THR A O 1
ATOM 1327 N N . ARG A 1 170 ? 23.307 74.762 118.345 1.00 22.42 198 ARG A N 1
ATOM 1328 C CA . ARG A 1 170 ? 22.003 74.917 117.726 1.00 19.20 198 ARG A CA 1
ATOM 1329 C C . ARG A 1 170 ? 22.099 75.628 116.378 1.00 19.59 198 ARG A C 1
ATOM 1330 O O . ARG A 1 170 ? 21.398 75.280 115.434 1.00 19.70 198 ARG A O 1
ATOM 1338 N N . LEU A 1 171 ? 23.000 76.603 116.292 1.00 22.96 199 LEU A N 1
ATOM 1339 C CA . LEU A 1 171 ? 23.187 77.407 115.087 1.00 17.41 199 LEU A CA 1
ATOM 1340 C C . LEU A 1 171 ? 23.940 76.696 113.968 1.00 19.72 199 LEU A C 1
ATOM 1341 O O . LEU A 1 171 ? 23.549 76.812 112.809 1.00 26.41 199 LEU A O 1
ATOM 1346 N N . ILE A 1 172 ? 25.012 75.981 114.298 1.00 16.62 200 ILE A N 1
ATOM 1347 C CA . ILE A 1 172 ? 25.766 75.225 113.304 1.00 12.68 200 ILE A CA 1
ATOM 1348 C C . ILE A 1 172 ? 24.719 74.544 112.440 1.00 17.02 200 ILE A C 1
ATOM 1349 O O . ILE A 1 172 ? 24.733 74.660 111.221 1.00 24.36 200 ILE A O 1
ATOM 1354 N N . GLY A 1 173 ? 23.705 74.007 113.100 1.00 14.76 201 GLY A N 1
ATOM 1355 C CA . GLY A 1 173 ? 22.631 73.334 112.404 1.00 14.90 201 GLY A CA 1
ATOM 1356 C C . GLY A 1 173 ? 21.592 74.226 111.759 1.00 22.14 201 GLY A C 1
ATOM 1357 O O . GLY A 1 173 ? 21.114 73.916 110.666 1.00 24.26 201 GLY A O 1
ATOM 1358 N N . ASN A 1 174 ? 21.202 75.302 112.432 1.00 22.84 202 ASN A N 1
ATOM 1359 C CA . ASN A 1 174 ? 20.192 76.205 111.895 1.00 22.99 202 ASN A CA 1
ATOM 1360 C C . ASN A 1 174 ? 20.672 76.938 110.658 1.00 20.80 202 ASN A C 1
ATOM 1361 O O . ASN A 1 174 ? 19.918 77.169 109.709 1.00 19.68 202 ASN A O 1
ATOM 1366 N N . TYR A 1 175 ? 21.937 77.310 110.685 1.00 18.03 203 TYR A N 1
ATOM 1367 C CA . TYR A 1 175 ? 22.558 78.017 109.587 1.00 17.78 203 TYR A CA 1
ATOM 1368 C C . TYR A 1 175 ? 22.666 77.081 108.390 1.00 19.58 203 TYR A C 1
ATOM 1369 O O . TYR A 1 175 ? 22.199 77.410 107.299 1.00 28.41 203 TYR A O 1
ATOM 1378 N N . THR A 1 176 ? 23.218 75.896 108.620 1.00 19.97 204 THR A N 1
ATOM 1379 C CA . THR A 1 176 ? 23.353 74.876 107.597 1.00 17.94 204 THR A CA 1
ATOM 1380 C C . THR A 1 176 ? 22.024 74.630 106.887 1.00 18.08 204 THR A C 1
ATOM 1381 O O . THR A 1 176 ? 21.935 74.683 105.662 1.00 21.51 204 THR A O 1
ATOM 1385 N N . ASP A 1 177 ? 20.975 74.392 107.653 1.00 16.82 205 ASP A N 1
ATOM 1386 C CA . ASP A 1 177 ? 19.682 74.128 107.046 1.00 15.10 205 ASP A CA 1
ATOM 1387 C C . ASP A 1 177 ? 19.128 75.285 106.249 1.00 19.28 205 ASP A C 1
ATOM 1388 O O . ASP A 1 177 ? 18.460 75.056 105.235 1.00 25.61 205 ASP A O 1
ATOM 1393 N N . TYR A 1 178 ? 19.310 76.514 106.738 1.00 19.95 206 TYR A N 1
ATOM 1394 C CA . TYR A 1 178 ? 18.787 77.676 106.024 1.00 19.56 206 TYR A CA 1
ATOM 1395 C C . TYR A 1 178 ? 19.482 77.810 104.671 1.00 13.80 206 TYR A C 1
ATOM 1396 O O . TYR A 1 178 ? 18.832 77.917 103.641 1.00 15.66 206 TYR A O 1
ATOM 1405 N N . ALA A 1 179 ? 20.805 77.796 104.675 1.00 13.76 207 ALA A N 1
ATOM 1406 C CA . ALA A 1 179 ? 21.543 77.912 103.427 1.00 14.00 207 ALA A CA 1
ATOM 1407 C C . ALA A 1 179 ? 21.131 76.863 102.388 1.00 22.81 207 ALA A C 1
ATOM 1408 O O . ALA A 1 179 ? 20.865 77.216 101.246 1.00 24.80 207 ALA A O 1
ATOM 1410 N N . VAL A 1 180 ? 21.034 75.588 102.778 1.00 25.72 208 VAL A N 1
ATOM 1411 C CA . VAL A 1 180 ? 20.647 74.520 101.833 1.00 14.19 208 VAL A CA 1
ATOM 1412 C C . VAL A 1 180 ? 19.206 74.617 101.324 1.00 14.60 208 VAL A C 1
ATOM 1413 O O . VAL A 1 180 ? 18.912 74.263 100.177 1.00 19.72 208 VAL A O 1
ATOM 1417 N N . ARG A 1 181 ? 18.313 75.132 102.155 1.00 13.08 209 ARG A N 1
ATOM 1418 C CA . ARG A 1 181 ? 16.903 75.301 101.789 1.00 17.52 209 ARG A CA 1
ATOM 1419 C C . ARG A 1 181 ? 16.777 76.391 100.733 1.00 19.91 209 ARG A C 1
ATOM 1420 O O . ARG A 1 181 ? 16.012 76.264 99.783 1.00 22.35 209 ARG A O 1
ATOM 1428 N N . TRP A 1 182 ? 17.493 77.489 100.922 1.00 18.98 210 TRP A N 1
ATOM 1429 C CA . TRP A 1 182 ? 17.417 78.574 99.960 1.00 21.40 210 TRP A CA 1
ATOM 1430 C C . TRP A 1 182 ? 18.221 78.354 98.685 1.00 21.10 210 TRP A C 1
ATOM 1431 O O . TRP A 1 182 ? 17.829 78.805 97.605 1.00 25.19 210 TRP A O 1
ATOM 1442 N N . TYR A 1 183 ? 19.314 77.618 98.800 1.00 19.37 211 TYR A N 1
ATOM 1443 C CA . TYR A 1 183 ? 20.096 77.280 97.640 1.00 18.03 211 TYR A CA 1
ATOM 1444 C C . TYR A 1 183 ? 19.161 76.435 96.769 1.00 21.48 211 TYR A C 1
ATOM 1445 O O . TYR A 1 183 ? 18.938 76.745 95.613 1.00 23.83 211 TYR A O 1
ATOM 1454 N N . ASN A 1 184 ? 18.563 75.406 97.359 1.00 22.53 212 ASN A N 1
ATOM 1455 C CA . ASN A 1 184 ? 17.646 74.530 96.626 1.00 19.94 212 ASN A CA 1
ATOM 1456 C C . ASN A 1 184 ? 16.430 75.204 96.065 1.00 16.89 212 ASN A C 1
ATOM 1457 O O . ASN A 1 184 ? 15.781 74.656 95.189 1.00 20.75 212 ASN A O 1
ATOM 1462 N N . THR A 1 185 ? 16.061 76.355 96.600 1.00 18.31 213 THR A N 1
ATOM 1463 C CA . THR A 1 185 ? 14.885 77.039 96.081 1.00 21.50 213 THR A CA 1
ATOM 1464 C C . THR A 1 185 ? 15.211 77.918 94.877 1.00 17.51 213 THR A C 1
ATOM 1465 O O . THR A 1 185 ? 14.452 77.960 93.921 1.00 17.39 213 THR A O 1
ATOM 1469 N N . GLY A 1 186 ? 16.363 78.563 94.905 1.00 8.79 214 GLY A N 1
ATOM 1470 C CA . GLY A 1 186 ? 16.748 79.397 93.793 1.00 25.24 214 GLY A CA 1
ATOM 1471 C C . GLY A 1 186 ? 17.012 78.472 92.628 1.00 30.86 214 GLY A C 1
ATOM 1472 O O . GLY A 1 186 ? 16.469 78.656 91.535 1.00 29.66 214 GLY A O 1
ATOM 1473 N N . LEU A 1 187 ? 17.776 77.420 92.906 1.00 30.15 215 LEU A N 1
ATOM 1474 C CA . LEU A 1 187 ? 18.151 76.415 91.919 1.00 25.82 215 LEU A CA 1
ATOM 1475 C C . LEU A 1 187 ? 16.963 75.909 91.146 1.00 29.63 215 LEU A C 1
ATOM 1476 O O . LEU A 1 187 ? 17.068 75.669 89.963 1.00 41.61 215 LEU A O 1
ATOM 1481 N N . GLU A 1 188 ? 15.825 75.736 91.790 1.00 30.06 216 GLU A N 1
ATOM 1482 C CA . GLU A 1 188 ? 14.695 75.240 91.042 1.00 32.67 216 GLU A CA 1
ATOM 1483 C C . GLU A 1 188 ? 13.979 76.370 90.348 1.00 37.93 216 GLU A C 1
ATOM 1484 O O . GLU A 1 188 ? 13.277 76.153 89.366 1.00 43.91 216 GLU A O 1
ATOM 1490 N N . ARG A 1 189 ? 14.137 77.580 90.866 1.00 37.10 217 ARG A N 1
ATOM 1491 C CA . ARG A 1 189 ? 13.510 78.748 90.257 1.00 32.88 217 ARG A CA 1
ATOM 1492 C C . ARG A 1 189 ? 14.199 79.074 88.940 1.00 27.11 217 ARG A C 1
ATOM 1493 O O . ARG A 1 189 ? 13.644 79.766 88.113 1.00 33.27 217 ARG A O 1
ATOM 1501 N N . VAL A 1 190 ? 15.447 78.650 88.801 1.00 22.26 218 VAL A N 1
ATOM 1502 C CA . VAL A 1 190 ? 16.242 78.909 87.622 1.00 19.11 218 VAL A CA 1
ATOM 1503 C C . VAL A 1 190 ? 16.108 77.828 86.530 1.00 27.53 218 VAL A C 1
ATOM 1504 O O . VAL A 1 190 ? 16.449 78.070 85.376 1.00 33.63 218 VAL A O 1
ATOM 1508 N N . TRP A 1 191 ? 15.572 76.659 86.867 1.00 23.17 219 TRP A N 1
ATOM 1509 C CA . TRP A 1 191 ? 15.425 75.596 85.887 1.00 20.82 219 TRP A CA 1
ATOM 1510 C C . TRP A 1 191 ? 14.450 75.940 84.768 1.00 24.55 219 TRP A C 1
ATOM 1511 O O . TRP A 1 191 ? 13.456 76.630 84.983 1.00 27.43 219 TRP A O 1
ATOM 1522 N N . GLY A 1 192 ? 14.712 75.388 83.585 1.00 22.52 220 GLY A N 1
ATOM 1523 C CA . GLY A 1 192 ? 13.873 75.631 82.432 1.00 19.52 220 GLY A CA 1
ATOM 1524 C C . GLY A 1 192 ? 14.070 74.489 81.460 1.00 23.82 220 GLY A C 1
ATOM 1525 O O . GLY A 1 192 ? 14.953 73.658 81.674 1.00 23.54 220 GLY A O 1
ATOM 1526 N N . PRO A 1 193 ? 13.300 74.445 80.359 1.00 26.58 221 PRO A N 1
ATOM 1527 C CA . PRO A 1 193 ? 13.355 73.398 79.325 1.00 24.80 221 PRO A CA 1
ATOM 1528 C C . PRO A 1 193 ? 14.410 73.452 78.239 1.00 23.40 221 PRO A C 1
ATOM 1529 O O . PRO A 1 193 ? 14.965 72.423 77.860 1.00 26.40 221 PRO A O 1
ATOM 1533 N N . ASP A 1 194 ? 14.668 74.634 77.719 1.00 18.70 222 ASP A N 1
ATOM 1534 C CA . ASP A 1 194 ? 15.624 74.790 76.644 1.00 17.60 222 ASP A CA 1
ATOM 1535 C C . ASP A 1 194 ? 17.033 74.793 77.157 1.00 12.51 222 ASP A C 1
ATOM 1536 O O . ASP A 1 194 ? 17.239 74.805 78.368 1.00 19.82 222 ASP A O 1
ATOM 1541 N N . SER A 1 195 ? 18.005 74.780 76.245 1.00 14.69 223 SER A N 1
ATOM 1542 C CA . SER A 1 195 ? 19.411 74.765 76.633 1.00 19.70 223 SER A CA 1
ATOM 1543 C C . SER A 1 195 ? 19.909 76.065 77.283 1.00 29.43 223 SER A C 1
ATOM 1544 O O . SER A 1 195 ? 20.844 76.041 78.086 1.00 34.01 223 SER A O 1
ATOM 1547 N N . ARG A 1 196 ? 19.303 77.196 76.929 1.00 34.49 224 ARG A N 1
ATOM 1548 C CA . ARG A 1 196 ? 19.678 78.494 77.506 1.00 39.14 224 ARG A CA 1
ATOM 1549 C C . ARG A 1 196 ? 19.432 78.448 79.035 1.00 35.38 224 ARG A C 1
ATOM 1550 O O . ARG A 1 196 ? 20.230 78.958 79.820 1.00 34.26 224 ARG A O 1
ATOM 1558 N N . ASP A 1 197 ? 18.343 77.795 79.441 1.00 31.38 225 ASP A N 1
ATOM 1559 C CA . ASP A 1 197 ? 17.986 77.661 80.850 1.00 27.53 225 ASP A CA 1
ATOM 1560 C C . ASP A 1 197 ? 18.969 76.758 81.540 1.00 27.56 225 ASP A C 1
ATOM 1561 O O . ASP A 1 197 ? 19.333 76.987 82.688 1.00 29.86 225 ASP A O 1
ATOM 1566 N N . TRP A 1 198 ? 19.399 75.712 80.856 1.00 24.24 226 TRP A N 1
ATOM 1567 C CA . TRP A 1 198 ? 20.328 74.826 81.508 1.00 21.11 226 TRP A CA 1
ATOM 1568 C C . TRP A 1 198 ? 21.632 75.555 81.785 1.00 23.09 226 TRP A C 1
ATOM 1569 O O . TRP A 1 198 ? 22.261 75.355 82.834 1.00 22.84 226 TRP A O 1
ATOM 1580 N N . VAL A 1 199 ? 22.039 76.438 80.886 1.00 16.52 227 VAL A N 1
ATOM 1581 C CA . VAL A 1 199 ? 23.293 77.110 81.130 1.00 11.80 227 VAL A CA 1
ATOM 1582 C C . VAL A 1 199 ? 23.219 78.016 82.359 1.00 18.17 227 VAL A C 1
ATOM 1583 O O . VAL A 1 199 ? 24.187 78.135 83.104 1.00 20.32 227 VAL A O 1
ATOM 1587 N N . ARG A 1 200 ? 22.039 78.575 82.608 1.00 17.28 228 ARG A N 1
ATOM 1588 C CA . ARG A 1 200 ? 21.788 79.473 83.730 1.00 22.12 228 ARG A CA 1
ATOM 1589 C C . ARG A 1 200 ? 21.684 78.651 85.027 1.00 24.34 228 ARG A C 1
ATOM 1590 O O . ARG A 1 200 ? 22.276 79.004 86.059 1.00 23.46 228 ARG A O 1
ATOM 1598 N N . TYR A 1 201 ? 20.952 77.538 84.929 1.00 23.30 229 TYR A N 1
ATOM 1599 C CA . TYR A 1 201 ? 20.747 76.581 86.006 1.00 17.84 229 TYR A CA 1
ATOM 1600 C C . TYR A 1 201 ? 22.117 76.076 86.473 1.00 20.63 229 TYR A C 1
ATOM 1601 O O . TYR A 1 201 ? 22.463 76.200 87.645 1.00 22.32 229 TYR A O 1
ATOM 1610 N N . ASN A 1 202 ? 22.899 75.514 85.554 1.00 16.06 230 ASN A N 1
ATOM 1611 C CA . ASN A 1 202 ? 24.228 75.036 85.899 1.00 11.07 230 ASN A CA 1
ATOM 1612 C C . ASN A 1 202 ? 25.129 76.150 86.414 1.00 15.34 230 ASN A C 1
ATOM 1613 O O . ASN A 1 202 ? 25.995 75.912 87.251 1.00 18.11 230 ASN A O 1
ATOM 1618 N N . GLN A 1 203 ? 24.974 77.362 85.898 1.00 15.54 231 GLN A N 1
ATOM 1619 C CA . GLN A 1 203 ? 25.838 78.427 86.370 1.00 11.27 231 GLN A CA 1
ATOM 1620 C C . GLN A 1 203 ? 25.498 78.805 87.803 1.00 4.70 231 GLN A C 1
ATOM 1621 O O . GLN A 1 203 ? 26.375 79.132 88.584 1.00 13.41 231 GLN A O 1
ATOM 1627 N N . PHE A 1 204 ? 24.222 78.772 88.145 1.00 7.65 232 PHE A N 1
ATOM 1628 C CA . PHE A 1 204 ? 23.799 79.054 89.511 1.00 11.16 232 PHE A CA 1
ATOM 1629 C C . PHE A 1 204 ? 24.429 77.996 90.432 1.00 17.20 232 PHE A C 1
ATOM 1630 O O . PHE A 1 204 ? 25.111 78.316 91.418 1.00 19.98 232 PHE A O 1
ATOM 1638 N N . ARG A 1 205 ? 24.218 76.733 90.085 1.00 17.46 233 ARG A N 1
ATOM 1639 C CA . ARG A 1 205 ? 24.758 75.617 90.831 1.00 3.25 233 ARG A CA 1
ATOM 1640 C C . ARG A 1 205 ? 26.253 75.741 90.946 1.00 11.88 233 ARG A C 1
ATOM 1641 O O . ARG A 1 205 ? 26.833 75.421 91.983 1.00 17.11 233 ARG A O 1
ATOM 1649 N N . ARG A 1 206 ? 26.903 76.188 89.880 1.00 12.04 234 ARG A N 1
ATOM 1650 C CA . ARG A 1 206 ? 28.350 76.274 89.933 1.00 8.11 234 ARG A CA 1
ATOM 1651 C C . ARG A 1 206 ? 28.820 77.346 90.870 1.00 12.51 234 ARG A C 1
ATOM 1652 O O . ARG A 1 206 ? 29.569 77.058 91.788 1.00 17.33 234 ARG A O 1
ATOM 1660 N N . GLU A 1 207 ? 28.369 78.577 90.652 1.00 14.35 235 GLU A N 1
ATOM 1661 C CA . GLU A 1 207 ? 28.797 79.691 91.484 1.00 12.82 235 GLU A CA 1
ATOM 1662 C C . GLU A 1 207 ? 28.335 79.543 92.930 1.00 14.58 235 GLU A C 1
ATOM 1663 O O . GLU A 1 207 ? 29.123 79.774 93.850 1.00 13.06 235 GLU A O 1
ATOM 1669 N N . LEU A 1 208 ? 27.087 79.129 93.148 1.00 9.90 236 LEU A N 1
ATOM 1670 C CA . LEU A 1 208 ? 26.626 78.936 94.520 1.00 15.94 236 LEU A CA 1
ATOM 1671 C C . LEU A 1 208 ? 27.270 77.754 95.277 1.00 20.30 236 LEU A C 1
ATOM 1672 O O . LEU A 1 208 ? 27.089 77.615 96.484 1.00 30.53 236 LEU A O 1
ATOM 1677 N N . THR A 1 209 ? 28.015 76.903 94.587 1.00 11.07 237 THR A N 1
ATOM 1678 C CA . THR A 1 209 ? 28.702 75.801 95.253 1.00 11.29 237 THR A CA 1
ATOM 1679 C C . THR A 1 209 ? 29.980 76.443 95.735 1.00 13.89 237 THR A C 1
ATOM 1680 O O . THR A 1 209 ? 30.376 76.279 96.870 1.00 16.84 237 THR A O 1
ATOM 1684 N N . LEU A 1 210 ? 30.604 77.222 94.862 1.00 14.83 238 LEU A N 1
ATOM 1685 C CA . LEU A 1 210 ? 31.848 77.882 95.192 1.00 12.74 238 LEU A CA 1
ATOM 1686 C C . LEU A 1 210 ? 31.795 78.910 96.324 1.00 13.61 238 LEU A C 1
ATOM 1687 O O . LEU A 1 210 ? 32.776 79.063 97.050 1.00 10.44 238 LEU A O 1
ATOM 1692 N N . THR A 1 211 ? 30.660 79.597 96.461 1.00 11.02 239 THR A N 1
ATOM 1693 C CA . THR A 1 211 ? 30.475 80.679 97.418 1.00 13.24 239 THR A CA 1
ATOM 1694 C C . THR A 1 211 ? 29.485 80.419 98.568 1.00 17.26 239 THR A C 1
ATOM 1695 O O . THR A 1 211 ? 29.390 81.231 99.491 1.00 15.92 239 THR A O 1
ATOM 1699 N N . VAL A 1 212 ? 28.670 79.374 98.470 1.00 14.12 240 VAL A N 1
ATOM 1700 C CA . VAL A 1 212 ? 27.765 79.063 99.563 1.00 6.31 240 VAL A CA 1
ATOM 1701 C C . VAL A 1 212 ? 28.008 77.652 100.077 1.00 10.27 240 VAL A C 1
ATOM 1702 O O . VAL A 1 212 ? 28.660 77.478 101.096 1.00 18.37 240 VAL A O 1
ATOM 1706 N N . LEU A 1 213 ? 27.661 76.647 99.289 1.00 12.15 241 LEU A N 1
ATOM 1707 C CA . LEU A 1 213 ? 27.804 75.258 99.721 1.00 7.53 241 LEU A CA 1
ATOM 1708 C C . LEU A 1 213 ? 29.155 74.798 100.214 1.00 7.71 241 LEU A C 1
ATOM 1709 O O . LEU A 1 213 ? 29.233 74.050 101.192 1.00 16.44 241 LEU A O 1
ATOM 1714 N N . ASP A 1 214 ? 30.226 75.232 99.578 1.00 8.05 242 ASP A N 1
ATOM 1715 C CA . ASP A 1 214 ? 31.550 74.839 100.040 1.00 11.42 242 ASP A CA 1
ATOM 1716 C C . ASP A 1 214 ? 31.844 75.401 101.438 1.00 19.04 242 ASP A C 1
ATOM 1717 O O . ASP A 1 214 ? 32.618 74.814 102.185 1.00 20.77 242 ASP A O 1
ATOM 1722 N N . ILE A 1 215 ? 31.264 76.554 101.778 1.00 19.33 243 ILE A N 1
ATOM 1723 C CA . ILE A 1 215 ? 31.492 77.122 103.105 1.00 18.92 243 ILE A CA 1
ATOM 1724 C C . ILE A 1 215 ? 30.615 76.334 104.091 1.00 13.28 243 ILE A C 1
ATOM 1725 O O . ILE A 1 215 ? 31.096 75.890 105.113 1.00 17.47 243 ILE A O 1
ATOM 1730 N N . VAL A 1 216 ? 29.334 76.154 103.769 1.00 11.19 244 VAL A N 1
ATOM 1731 C CA . VAL A 1 216 ? 28.428 75.437 104.636 1.00 8.32 244 VAL A CA 1
ATOM 1732 C C . VAL A 1 216 ? 28.957 74.086 105.081 1.00 19.07 244 VAL A C 1
ATOM 1733 O O . VAL A 1 216 ? 28.830 73.730 106.251 1.00 24.71 244 VAL A O 1
ATOM 1737 N N . ALA A 1 217 ? 29.588 73.360 104.166 1.00 20.33 245 ALA A N 1
ATOM 1738 C CA . ALA A 1 217 ? 30.126 72.048 104.476 1.00 19.58 245 ALA A CA 1
ATOM 1739 C C . ALA A 1 217 ? 31.089 72.086 105.665 1.00 22.42 245 ALA A C 1
ATOM 1740 O O . ALA A 1 217 ? 31.168 71.127 106.440 1.00 36.51 245 ALA A O 1
ATOM 1742 N N . LEU A 1 218 ? 31.810 73.190 105.824 1.00 20.43 246 LEU A N 1
ATOM 1743 C CA . LEU A 1 218 ? 32.770 73.336 106.922 1.00 16.02 246 LEU A CA 1
ATOM 1744 C C . LEU A 1 218 ? 32.178 73.846 108.263 1.00 16.15 246 LEU A C 1
ATOM 1745 O O . LEU A 1 218 ? 32.847 73.804 109.292 1.00 21.91 246 LEU A O 1
ATOM 1750 N N . PHE A 1 219 ? 30.922 74.284 108.260 1.00 15.35 247 PHE A N 1
ATOM 1751 C CA . PHE A 1 219 ? 30.269 74.763 109.475 1.00 14.39 247 PHE A CA 1
ATOM 1752 C C . PHE A 1 219 ? 30.371 73.736 110.626 1.00 25.45 247 PHE A C 1
ATOM 1753 O O . PHE A 1 219 ? 30.623 74.105 111.779 1.00 27.84 247 PHE A O 1
ATOM 1761 N N . SER A 1 220 ? 30.223 72.451 110.303 1.00 26.91 248 SER A N 1
ATOM 1762 C CA . SER A 1 220 ? 30.282 71.382 111.302 1.00 26.88 248 SER A CA 1
ATOM 1763 C C . SER A 1 220 ? 31.554 71.349 112.133 1.00 25.46 248 SER A C 1
ATOM 1764 O O . SER A 1 220 ? 31.548 70.860 113.267 1.00 22.49 248 SER A O 1
ATOM 1767 N N . ASN A 1 221 ? 32.643 71.849 111.553 1.00 26.31 249 ASN A N 1
ATOM 1768 C CA . ASN A 1 221 ? 33.941 71.862 112.208 1.00 19.42 249 ASN A CA 1
ATOM 1769 C C . ASN A 1 221 ? 34.061 72.898 113.328 1.00 21.74 249 ASN A C 1
ATOM 1770 O O . ASN A 1 221 ? 35.072 72.921 114.033 1.00 19.03 249 ASN A O 1
ATOM 1775 N N . TYR A 1 222 ? 33.049 73.754 113.494 1.00 22.04 250 TYR A N 1
ATOM 1776 C CA . TYR A 1 222 ? 33.087 74.785 114.546 1.00 22.31 250 TYR A CA 1
ATOM 1777 C C . TYR A 1 222 ? 32.773 74.233 115.930 1.00 26.32 250 TYR A C 1
ATOM 1778 O O . TYR A 1 222 ? 32.963 74.919 116.938 1.00 33.73 250 TYR A O 1
ATOM 1787 N N . ASP A 1 223 ? 32.270 73.007 115.970 1.00 22.48 251 ASP A N 1
ATOM 1788 C CA . ASP A 1 223 ? 31.941 72.329 117.217 1.00 26.09 251 ASP A CA 1
ATOM 1789 C C . ASP A 1 223 ? 33.266 72.026 117.945 1.00 30.79 251 ASP A C 1
ATOM 1790 O O . ASP A 1 223 ? 33.836 70.945 117.764 1.00 31.33 251 ASP A O 1
ATOM 1795 N N . SER A 1 224 ? 33.713 72.956 118.796 1.00 30.48 252 SER A N 1
ATOM 1796 C CA . SER A 1 224 ? 34.984 72.861 119.527 1.00 27.94 252 SER A CA 1
ATOM 1797 C C . SER A 1 224 ? 35.207 71.647 120.400 1.00 27.98 252 SER A C 1
ATOM 1798 O O . SER A 1 224 ? 36.333 71.208 120.576 1.00 28.06 252 SER A O 1
ATOM 1801 N N . ARG A 1 225 ? 34.152 71.107 120.977 1.00 31.75 253 ARG A N 1
ATOM 1802 C CA . ARG A 1 225 ? 34.346 69.946 121.823 1.00 38.12 253 ARG A CA 1
ATOM 1803 C C . ARG A 1 225 ? 34.597 68.690 120.985 1.00 38.09 253 ARG A C 1
ATOM 1804 O O . ARG A 1 225 ? 35.382 67.831 121.367 1.00 44.64 253 ARG A O 1
ATOM 1812 N N . ARG A 1 226 ? 34.032 68.664 119.781 1.00 36.29 254 ARG A N 1
ATOM 1813 C CA . ARG A 1 226 ? 34.186 67.546 118.858 1.00 28.72 254 ARG A CA 1
ATOM 1814 C C . ARG A 1 226 ? 35.485 67.637 118.037 1.00 26.39 254 ARG A C 1
ATOM 1815 O O . ARG A 1 226 ? 36.111 66.634 117.744 1.00 33.05 254 ARG A O 1
ATOM 1823 N N . TYR A 1 227 ? 35.910 68.840 117.672 1.00 26.52 255 TYR A N 1
ATOM 1824 C CA . TYR A 1 227 ? 37.154 69.000 116.912 1.00 26.28 255 TYR A CA 1
ATOM 1825 C C . TYR A 1 227 ? 38.111 69.958 117.651 1.00 23.67 255 TYR A C 1
ATOM 1826 O O . TYR A 1 227 ? 38.428 71.034 117.153 1.00 30.51 255 TYR A O 1
ATOM 1835 N N . PRO A 1 228 ? 38.629 69.541 118.818 1.00 23.53 256 PRO A N 1
ATOM 1836 C CA . PRO A 1 228 ? 39.549 70.303 119.677 1.00 23.43 256 PRO A CA 1
ATOM 1837 C C . PRO A 1 228 ? 40.811 70.776 118.978 1.00 27.62 256 PRO A C 1
ATOM 1838 O O . PRO A 1 228 ? 41.362 71.834 119.303 1.00 28.97 256 PRO A O 1
ATOM 1842 N N . ILE A 1 229 ? 41.301 69.972 118.043 1.00 24.26 257 ILE A N 1
ATOM 1843 C CA . ILE A 1 229 ? 42.520 70.332 117.340 1.00 23.85 257 ILE A CA 1
ATOM 1844 C C . ILE A 1 229 ? 42.310 70.595 115.857 1.00 22.97 257 ILE A C 1
ATOM 1845 O O . ILE A 1 229 ? 41.181 70.732 115.389 1.00 20.91 257 ILE A O 1
ATOM 1850 N N . ARG A 1 230 ? 43.412 70.707 115.131 1.00 20.42 258 ARG A N 1
ATOM 1851 C CA . ARG A 1 230 ? 43.359 70.944 113.709 1.00 25.40 258 ARG A CA 1
ATOM 1852 C C . ARG A 1 230 ? 42.614 69.816 113.015 1.00 26.65 258 ARG A C 1
ATOM 1853 O O . ARG A 1 230 ? 43.023 68.653 113.093 1.00 31.09 258 ARG A O 1
ATOM 1861 N N . THR A 1 231 ? 41.489 70.155 112.400 1.00 23.81 259 THR A N 1
ATOM 1862 C CA . THR A 1 231 ? 40.690 69.197 111.659 1.00 25.43 259 THR A CA 1
ATOM 1863 C C . THR A 1 231 ? 40.822 69.517 110.163 1.00 27.79 259 THR A C 1
ATOM 1864 O O . THR A 1 231 ? 40.901 70.685 109.781 1.00 32.33 259 THR A O 1
ATOM 1868 N N . VAL A 1 232 ? 40.891 68.482 109.324 1.00 24.79 260 VAL A N 1
ATOM 1869 C CA . VAL A 1 232 ? 41.068 68.658 107.885 1.00 16.22 260 VAL A CA 1
ATOM 1870 C C . VAL A 1 232 ? 40.041 67.952 107.001 1.00 18.47 260 VAL A C 1
ATOM 1871 O O . VAL A 1 232 ? 40.057 66.728 106.879 1.00 16.45 260 VAL A O 1
ATOM 1875 N N . SER A 1 233 ? 39.199 68.728 106.327 1.00 13.42 261 SER A N 1
ATOM 1876 C CA . SER A 1 233 ? 38.189 68.170 105.445 1.00 16.00 261 SER A CA 1
ATOM 1877 C C . SER A 1 233 ? 38.661 68.043 103.981 1.00 19.37 261 SER A C 1
ATOM 1878 O O . SER A 1 233 ? 39.793 68.450 103.635 1.00 15.17 261 SER A O 1
ATOM 1881 N N . GLN A 1 234 ? 37.795 67.436 103.154 1.00 15.80 262 GLN A N 1
ATOM 1882 C CA . GLN A 1 234 ? 38.028 67.220 101.726 1.00 12.59 262 GLN A CA 1
ATOM 1883 C C . GLN A 1 234 ? 36.680 67.390 101.037 1.00 14.82 262 GLN A C 1
ATOM 1884 O O . GLN A 1 234 ? 35.695 66.795 101.471 1.00 16.73 262 GLN A O 1
ATOM 1890 N N . LEU A 1 235 ? 36.621 68.217 99.994 1.00 12.85 263 LEU A N 1
ATOM 1891 C CA . LEU A 1 235 ? 35.368 68.444 99.271 1.00 15.79 263 LEU A CA 1
ATOM 1892 C C . LEU A 1 235 ? 35.425 67.539 98.049 1.00 13.59 263 LEU A C 1
ATOM 1893 O O . LEU A 1 235 ? 36.375 67.618 97.274 1.00 13.05 263 LEU A O 1
ATOM 1898 N N . THR A 1 236 ? 34.441 66.651 97.898 1.00 16.49 264 THR A N 1
ATOM 1899 C CA . THR A 1 236 ? 34.459 65.707 96.784 1.00 16.68 264 THR A CA 1
ATOM 1900 C C . THR A 1 236 ? 33.392 65.911 95.717 1.00 19.01 264 THR A C 1
ATOM 1901 O O . THR A 1 236 ? 33.281 65.102 94.786 1.00 18.50 264 THR A O 1
ATOM 1905 N N . ARG A 1 237 ? 32.596 66.965 95.858 1.00 13.59 265 ARG A N 1
ATOM 1906 C CA . ARG A 1 237 ? 31.575 67.268 94.867 1.00 11.77 265 ARG A CA 1
ATOM 1907 C C . ARG A 1 237 ? 32.263 67.716 93.559 1.00 8.30 265 ARG A C 1
ATOM 1908 O O . ARG A 1 237 ? 33.456 68.046 93.550 1.00 7.10 265 ARG A O 1
ATOM 1916 N N . GLU A 1 238 ? 31.528 67.719 92.454 1.00 9.27 266 GLU A N 1
ATOM 1917 C CA . GLU A 1 238 ? 32.110 68.128 91.176 1.00 6.88 266 GLU A CA 1
ATOM 1918 C C . GLU A 1 238 ? 31.316 69.253 90.578 1.00 11.00 266 GLU A C 1
ATOM 1919 O O . GLU A 1 238 ? 30.084 69.306 90.714 1.00 13.40 266 GLU A O 1
ATOM 1925 N N . ILE A 1 239 ? 32.017 70.211 89.995 1.00 16.72 267 ILE A N 1
ATOM 1926 C CA . ILE A 1 239 ? 31.323 71.307 89.328 1.00 16.71 267 ILE A CA 1
ATOM 1927 C C . ILE A 1 239 ? 31.613 71.167 87.822 1.00 19.82 267 ILE A C 1
ATOM 1928 O O . ILE A 1 239 ? 32.663 70.627 87.432 1.00 18.90 267 ILE A O 1
ATOM 1933 N N . TYR A 1 240 ? 30.654 71.574 86.993 1.00 18.96 268 TYR A N 1
ATOM 1934 C CA . TYR A 1 240 ? 30.761 71.431 85.534 1.00 17.30 268 TYR A CA 1
ATOM 1935 C C . TYR A 1 240 ? 30.806 72.669 84.637 1.00 19.23 268 TYR A C 1
ATOM 1936 O O . TYR A 1 240 ? 30.131 73.674 84.887 1.00 16.61 268 TYR A O 1
ATOM 1945 N N . THR A 1 241 ? 31.441 72.482 83.481 1.00 20.32 269 THR A N 1
ATOM 1946 C CA . THR A 1 241 ? 31.538 73.500 82.440 1.00 17.59 269 THR A CA 1
ATOM 1947 C C . THR A 1 241 ? 31.193 72.809 81.111 1.00 20.21 269 THR A C 1
ATOM 1948 O O . THR A 1 241 ? 31.452 71.617 80.941 1.00 18.02 269 THR A O 1
ATOM 1952 N N . ASN A 1 242 ? 30.580 73.541 80.189 1.00 22.05 270 ASN A N 1
ATOM 1953 C CA . ASN A 1 242 ? 30.256 73.011 78.859 1.00 18.64 270 ASN A CA 1
ATOM 1954 C C . ASN A 1 242 ? 30.517 74.161 77.885 1.00 14.93 270 ASN A C 1
ATOM 1955 O O . ASN A 1 242 ? 29.593 74.916 77.550 1.00 12.86 270 ASN A O 1
ATOM 1960 N N . PRO A 1 243 ? 31.773 74.309 77.420 1.00 8.88 271 PRO A N 1
ATOM 1961 C CA . PRO A 1 243 ? 32.248 75.352 76.498 1.00 14.94 271 PRO A CA 1
ATOM 1962 C C . PRO A 1 243 ? 31.367 75.628 75.285 1.00 22.28 271 PRO A C 1
ATOM 1963 O O . PRO A 1 243 ? 31.049 76.785 74.992 1.00 24.87 271 PRO A O 1
ATOM 1967 N N . VAL A 1 244 ? 30.956 74.562 74.606 1.00 22.16 272 VAL A N 1
ATOM 1968 C CA . VAL A 1 244 ? 30.121 74.666 73.426 1.00 16.30 272 VAL A CA 1
ATOM 1969 C C . VAL A 1 244 ? 28.753 75.234 73.726 1.00 16.25 272 VAL A C 1
ATOM 1970 O O . VAL A 1 244 ? 28.213 75.994 72.935 1.00 22.89 272 VAL A O 1
ATOM 1974 N N . LEU A 1 245 ? 28.178 74.868 74.858 1.00 12.11 273 LEU A N 1
ATOM 1975 C CA . LEU A 1 245 ? 26.839 75.341 75.188 1.00 14.68 273 LEU A CA 1
ATOM 1976 C C . LEU A 1 245 ? 26.758 76.640 75.976 1.00 15.05 273 LEU A C 1
ATOM 1977 O O . LEU A 1 245 ? 25.728 77.325 75.938 1.00 16.37 273 LEU A O 1
ATOM 1982 N N . GLU A 1 246 ? 27.812 76.951 76.722 1.00 13.00 274 GLU A N 1
ATOM 1983 C CA . GLU A 1 246 ? 27.824 78.167 77.522 1.00 20.28 274 GLU A CA 1
ATOM 1984 C C . GLU A 1 246 ? 28.218 79.354 76.660 1.00 24.88 274 GLU A C 1
ATOM 1985 O O . GLU A 1 246 ? 27.941 80.497 77.011 1.00 30.39 274 GLU A O 1
ATOM 1991 N N . ASN A 1 247 ? 28.837 79.093 75.515 1.00 23.67 275 ASN A N 1
ATOM 1992 C CA . ASN A 1 247 ? 29.249 80.185 74.655 1.00 24.99 275 ASN A CA 1
ATOM 1993 C C . ASN A 1 247 ? 28.424 80.331 73.377 1.00 20.56 275 ASN A C 1
ATOM 1994 O O . ASN A 1 247 ? 28.779 81.096 72.488 1.00 17.96 275 ASN A O 1
ATOM 1999 N N . PHE A 1 248 ? 27.268 79.690 73.348 1.00 17.67 276 PHE A N 1
ATOM 2000 C CA . PHE A 1 248 ? 26.396 79.714 72.189 1.00 20.00 276 PHE A CA 1
ATOM 2001 C C . PHE A 1 248 ? 25.351 80.839 72.180 1.00 27.15 276 PHE A C 1
ATOM 2002 O O . PHE A 1 248 ? 24.462 80.885 73.026 1.00 28.65 276 PHE A O 1
ATOM 2010 N N . ASP A 1 249 ? 25.428 81.681 71.154 1.00 27.66 277 ASP A N 1
ATOM 2011 C CA . ASP A 1 249 ? 24.520 82.806 70.957 1.00 34.16 277 ASP A CA 1
ATOM 2012 C C . ASP A 1 249 ? 23.051 82.472 71.045 1.00 30.54 277 ASP A C 1
ATOM 2013 O O . ASP A 1 249 ? 22.237 83.375 71.202 1.00 35.19 277 ASP A O 1
ATOM 2018 N N . GLY A 1 250 ? 22.702 81.200 70.907 1.00 23.29 278 GLY A N 1
ATOM 2019 C CA . GLY A 1 250 ? 21.303 80.829 70.926 1.00 21.87 278 GLY A CA 1
ATOM 2020 C C . GLY A 1 250 ? 20.844 79.784 71.923 1.00 27.28 278 GLY A C 1
ATOM 2021 O O . GLY A 1 250 ? 21.502 79.527 72.923 1.00 30.89 278 GLY A O 1
ATOM 2022 N N . SER A 1 251 ? 19.737 79.125 71.607 1.00 25.01 279 SER A N 1
ATOM 2023 C CA . SER A 1 251 ? 19.179 78.146 72.510 1.00 26.35 279 SER A CA 1
ATOM 2024 C C . SER A 1 251 ? 18.463 76.995 71.826 1.00 23.96 279 SER A C 1
ATOM 2025 O O . SER A 1 251 ? 17.507 77.208 71.095 1.00 31.02 279 SER A O 1
ATOM 2028 N N . PHE A 1 252 ? 18.889 75.774 72.112 1.00 21.29 280 PHE A N 1
ATOM 2029 C CA . PHE A 1 252 ? 18.247 74.597 71.547 1.00 16.81 280 PHE A CA 1
ATOM 2030 C C . PHE A 1 252 ? 17.043 74.308 72.434 1.00 19.54 280 PHE A C 1
ATOM 2031 O O . PHE A 1 252 ? 17.189 73.994 73.613 1.00 27.47 280 PHE A O 1
ATOM 2039 N N . ARG A 1 253 ? 15.855 74.534 71.896 1.00 24.04 281 ARG A N 1
ATOM 2040 C CA . ARG A 1 253 ? 14.616 74.309 72.613 1.00 22.08 281 ARG A CA 1
ATOM 2041 C C . ARG A 1 253 ? 14.481 72.890 73.143 1.00 25.90 281 ARG A C 1
ATOM 2042 O O . ARG A 1 253 ? 14.864 71.934 72.479 1.00 27.11 281 ARG A O 1
ATOM 2050 N N . GLY A 1 254 ? 13.964 72.777 74.362 1.00 28.99 282 GLY A N 1
ATOM 2051 C CA . GLY A 1 254 ? 13.737 71.489 75.000 1.00 27.78 282 GLY A CA 1
ATOM 2052 C C . GLY A 1 254 ? 14.907 70.542 75.188 1.00 28.53 282 GLY A C 1
ATOM 2053 O O . GLY A 1 254 ? 14.701 69.339 75.337 1.00 43.92 282 GLY A O 1
ATOM 2054 N N . MET A 1 255 ? 16.125 71.057 75.234 1.00 25.61 283 MET A N 1
ATOM 2055 C CA . MET A 1 255 ? 17.282 70.194 75.396 1.00 21.99 283 MET A CA 1
ATOM 2056 C C . MET A 1 255 ? 17.827 70.092 76.837 1.00 26.54 283 MET A C 1
ATOM 2057 O O . MET A 1 255 ? 18.753 69.316 77.096 1.00 26.56 283 MET A O 1
ATOM 2062 N N . ALA A 1 256 ? 17.232 70.819 77.787 1.00 27.37 284 ALA A N 1
ATOM 2063 C CA . ALA A 1 256 ? 17.724 70.803 79.176 1.00 28.15 284 ALA A CA 1
ATOM 2064 C C . ALA A 1 256 ? 17.787 69.426 79.842 1.00 26.24 284 ALA A C 1
ATOM 2065 O O . ALA A 1 256 ? 18.822 69.047 80.378 1.00 27.79 284 ALA A O 1
ATOM 2067 N N . GLN A 1 257 ? 16.685 68.683 79.807 1.00 26.95 285 GLN A N 1
ATOM 2068 C CA . GLN A 1 257 ? 16.642 67.354 80.385 1.00 25.21 285 GLN A CA 1
ATOM 2069 C C . GLN A 1 257 ? 17.793 66.510 79.833 1.00 26.59 285 GLN A C 1
ATOM 2070 O O . GLN A 1 257 ? 18.557 65.917 80.598 1.00 27.74 285 GLN A O 1
ATOM 2076 N N . ARG A 1 258 ? 17.958 66.503 78.511 1.00 23.60 286 ARG A N 1
ATOM 2077 C CA . ARG A 1 258 ? 19.025 65.729 77.899 1.00 25.71 286 ARG A CA 1
ATOM 2078 C C . ARG A 1 258 ? 20.385 66.097 78.440 1.00 25.90 286 ARG A C 1
ATOM 2079 O O . ARG A 1 258 ? 21.226 65.227 78.680 1.00 30.23 286 ARG A O 1
ATOM 2087 N N . ILE A 1 259 ? 20.612 67.393 78.604 1.00 23.21 287 ILE A N 1
ATOM 2088 C CA . ILE A 1 259 ? 21.889 67.867 79.085 1.00 16.81 287 ILE A CA 1
ATOM 2089 C C . ILE A 1 259 ? 22.175 67.387 80.490 1.00 18.19 287 ILE A C 1
ATOM 2090 O O . ILE A 1 259 ? 23.296 66.955 80.768 1.00 13.90 287 ILE A O 1
ATOM 2095 N N . GLU A 1 260 ? 21.182 67.471 81.375 1.00 17.86 288 GLU A N 1
ATOM 2096 C CA . GLU A 1 260 ? 21.359 67.016 82.749 1.00 23.64 288 GLU A CA 1
ATOM 2097 C C . GLU A 1 260 ? 21.622 65.514 82.808 1.00 27.12 288 GLU A C 1
ATOM 2098 O O . GLU A 1 260 ? 22.635 65.085 83.354 1.00 36.80 288 GLU A O 1
ATOM 2104 N N . GLN A 1 261 ? 20.766 64.725 82.164 1.00 27.52 289 GLN A N 1
ATOM 2105 C CA . GLN A 1 261 ? 20.900 63.265 82.154 1.00 17.74 289 GLN A CA 1
ATOM 2106 C C . GLN A 1 261 ? 22.255 62.781 81.689 1.00 17.60 289 GLN A C 1
ATOM 2107 O O . GLN A 1 261 ? 22.664 61.670 82.014 1.00 28.87 289 GLN A O 1
ATOM 2113 N N . ASN A 1 262 ? 22.963 63.622 80.950 1.00 12.06 290 ASN A N 1
ATOM 2114 C CA . ASN A 1 262 ? 24.288 63.289 80.443 1.00 9.80 290 ASN A CA 1
ATOM 2115 C C . ASN A 1 262 ? 25.369 63.402 81.520 1.00 11.36 290 ASN A C 1
ATOM 2116 O O . ASN A 1 262 ? 26.504 62.949 81.357 1.00 13.40 290 ASN A O 1
ATOM 2121 N N . ILE A 1 263 ? 25.059 64.085 82.605 1.00 18.54 291 ILE A N 1
ATOM 2122 C CA . ILE A 1 263 ? 26.057 64.227 83.641 1.00 18.32 291 ILE A CA 1
ATOM 2123 C C . ILE A 1 263 ? 26.147 62.913 84.393 1.00 19.37 291 ILE A C 1
ATOM 2124 O O . ILE A 1 263 ? 25.126 62.250 84.670 1.00 18.65 291 ILE A O 1
ATOM 2129 N N . ARG A 1 264 ? 27.386 62.475 84.560 1.00 14.12 292 ARG A N 1
ATOM 2130 C CA . ARG A 1 264 ? 27.724 61.250 85.271 1.00 16.08 292 ARG A CA 1
ATOM 2131 C C . ARG A 1 264 ? 26.963 61.156 86.601 1.00 17.08 292 ARG A C 1
ATOM 2132 O O . ARG A 1 264 ? 26.798 62.149 87.299 1.00 19.26 292 ARG A O 1
ATOM 2140 N N . GLN A 1 265 ? 26.459 59.968 86.923 1.00 24.36 293 GLN A N 1
ATOM 2141 C CA . GLN A 1 265 ? 25.676 59.752 88.151 1.00 25.55 293 GLN A CA 1
ATOM 2142 C C . GLN A 1 265 ? 26.578 59.579 89.382 1.00 19.80 293 GLN A C 1
ATOM 2143 O O . GLN A 1 265 ? 27.791 59.339 89.228 1.00 16.29 293 GLN A O 1
ATOM 2149 N N . PRO A 1 266 ? 26.012 59.702 90.617 1.00 17.58 294 PRO A N 1
ATOM 2150 C CA . PRO A 1 266 ? 26.781 59.559 91.864 1.00 17.47 294 PRO A CA 1
ATOM 2151 C C . PRO A 1 266 ? 27.644 58.318 91.769 1.00 18.03 294 PRO A C 1
ATOM 2152 O O . PRO A 1 266 ? 27.173 57.244 91.420 1.00 17.05 294 PRO A O 1
ATOM 2156 N N . HIS A 1 267 ? 28.893 58.467 92.165 1.00 17.41 295 HIS A N 1
ATOM 2157 C CA . HIS A 1 267 ? 29.858 57.413 92.025 1.00 17.53 295 HIS A CA 1
ATOM 2158 C C . HIS A 1 267 ? 31.005 57.640 93.008 1.00 19.76 295 HIS A C 1
ATOM 2159 O O . HIS A 1 267 ? 31.167 58.737 93.542 1.00 27.23 295 HIS A O 1
ATOM 2166 N N . LEU A 1 268 ? 31.815 56.613 93.221 1.00 13.67 296 LEU A N 1
ATOM 2167 C CA . LEU A 1 268 ? 32.982 56.761 94.056 1.00 11.00 296 LEU A CA 1
ATOM 2168 C C . LEU A 1 268 ? 33.913 57.676 93.282 1.00 15.36 296 LEU A C 1
ATOM 2169 O O . LEU A 1 268 ? 33.825 57.789 92.075 1.00 21.36 296 LEU A O 1
ATOM 2174 N N . MET A 1 269 ? 34.837 58.299 93.973 1.00 16.55 297 MET A N 1
ATOM 2175 C CA . MET A 1 269 ? 35.751 59.193 93.331 1.00 18.88 297 MET A CA 1
ATOM 2176 C C . MET A 1 269 ? 36.820 58.443 92.553 1.00 22.97 297 MET A C 1
ATOM 2177 O O . MET A 1 269 ? 37.388 57.480 93.058 1.00 26.49 297 MET A O 1
ATOM 2182 N N . ASP A 1 270 ? 37.107 58.906 91.338 1.00 26.29 298 ASP A N 1
ATOM 2183 C CA . ASP A 1 270 ? 38.173 58.324 90.516 1.00 28.04 298 ASP A CA 1
ATOM 2184 C C . ASP A 1 270 ? 39.109 59.408 89.969 1.00 28.94 298 ASP A C 1
ATOM 2185 O O . ASP A 1 270 ? 38.762 60.597 89.924 1.00 32.91 298 ASP A O 1
ATOM 2190 N N . ILE A 1 271 ? 40.301 58.966 89.583 1.00 26.72 299 ILE A N 1
ATOM 2191 C CA . ILE A 1 271 ? 41.380 59.787 89.054 1.00 20.31 299 ILE A CA 1
ATOM 2192 C C . ILE A 1 271 ? 41.494 59.560 87.552 1.00 28.67 299 ILE A C 1
ATOM 2193 O O . ILE A 1 271 ? 41.619 58.409 87.097 1.00 34.37 299 ILE A O 1
ATOM 2198 N N . LEU A 1 272 ? 41.433 60.642 86.779 1.00 25.43 300 LEU A N 1
ATOM 2199 C CA . LEU A 1 272 ? 41.529 60.575 85.317 1.00 14.98 300 LEU A CA 1
ATOM 2200 C C . LEU A 1 272 ? 42.950 60.245 84.886 1.00 16.76 300 LEU A C 1
ATOM 2201 O O . LEU A 1 272 ? 43.905 60.912 85.306 1.00 16.63 300 LEU A O 1
ATOM 2206 N N . ASN A 1 273 ? 43.091 59.226 84.039 1.00 19.05 301 ASN A N 1
ATOM 2207 C CA . ASN A 1 273 ? 44.403 58.817 83.545 1.00 20.50 301 ASN A CA 1
ATOM 2208 C C . ASN A 1 273 ? 44.705 59.300 82.135 1.00 19.76 301 ASN A C 1
ATOM 2209 O O . ASN A 1 273 ? 45.851 59.649 81.833 1.00 26.79 301 ASN A O 1
ATOM 2214 N N . SER A 1 274 ? 43.710 59.270 81.255 1.00 13.71 302 SER A N 1
ATOM 2215 C CA . SER A 1 274 ? 43.929 59.693 79.882 1.00 16.99 302 SER A CA 1
ATOM 2216 C C . SER A 1 274 ? 42.637 59.913 79.148 1.00 19.70 302 SER A C 1
ATOM 2217 O O . SER A 1 274 ? 41.581 59.414 79.554 1.00 21.67 302 SER A O 1
ATOM 2220 N N . ILE A 1 275 ? 42.741 60.618 78.028 1.00 18.79 303 ILE A N 1
ATOM 2221 C CA . ILE A 1 275 ? 41.601 60.880 77.178 1.00 19.28 303 ILE A CA 1
ATOM 2222 C C . ILE A 1 275 ? 42.204 60.712 75.806 1.00 22.72 303 ILE A C 1
ATOM 2223 O O . ILE A 1 275 ? 43.323 61.169 75.565 1.00 26.33 303 ILE A O 1
ATOM 2228 N N . THR A 1 276 ? 41.538 59.933 74.967 1.00 21.84 304 THR A N 1
ATOM 2229 C CA . THR A 1 276 ? 41.976 59.734 73.597 1.00 19.93 304 THR A CA 1
ATOM 2230 C C . THR A 1 276 ? 40.891 60.403 72.784 1.00 19.69 304 THR A C 1
ATOM 2231 O O . THR A 1 276 ? 39.717 60.007 72.861 1.00 18.68 304 THR A O 1
ATOM 2235 N N . ILE A 1 277 ? 41.257 61.462 72.065 1.00 15.41 305 ILE A N 1
ATOM 2236 C CA . ILE A 1 277 ? 40.272 62.228 71.297 1.00 18.44 305 ILE A CA 1
ATOM 2237 C C . ILE A 1 277 ? 40.244 61.873 69.804 1.00 23.52 305 ILE A C 1
ATOM 2238 O O . ILE A 1 277 ? 41.303 61.769 69.175 1.00 25.65 305 ILE A O 1
ATOM 2243 N N . TYR A 1 278 ? 39.037 61.766 69.247 1.00 20.29 306 TYR A N 1
ATOM 2244 C CA . TYR A 1 278 ? 38.824 61.389 67.853 1.00 24.84 306 TYR A CA 1
ATOM 2245 C C . TYR A 1 278 ? 38.309 62.528 66.991 1.00 22.93 306 TYR A C 1
ATOM 2246 O O . TYR A 1 278 ? 37.323 63.192 67.369 1.00 16.88 306 TYR A O 1
ATOM 2255 N N . THR A 1 279 ? 38.916 62.685 65.803 1.00 18.87 307 THR A N 1
ATOM 2256 C CA . THR A 1 279 ? 38.554 63.756 64.880 1.00 16.95 307 THR A CA 1
ATOM 2257 C C . THR A 1 279 ? 37.773 63.336 63.640 1.00 19.01 307 THR A C 1
ATOM 2258 O O . THR A 1 279 ? 38.165 62.440 62.927 1.00 18.30 307 THR A O 1
ATOM 2262 N N . ASP A 1 280 ? 36.719 64.062 63.332 1.00 16.43 308 ASP A N 1
ATOM 2263 C CA . ASP A 1 280 ? 35.938 63.788 62.153 1.00 12.43 308 A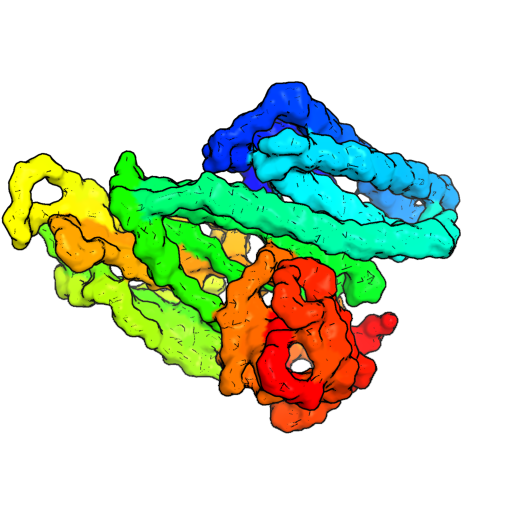SP A CA 1
ATOM 2264 C C . ASP A 1 280 ? 36.051 65.045 61.259 1.00 15.97 308 ASP A C 1
ATOM 2265 O O . ASP A 1 280 ? 36.964 65.852 61.463 1.00 17.93 308 ASP A O 1
ATOM 2270 N N . VAL A 1 281 ? 35.204 65.159 60.233 1.00 15.82 309 VAL A N 1
ATOM 2271 C CA . VAL A 1 281 ? 35.181 66.318 59.306 1.00 16.35 309 VAL A CA 1
ATOM 2272 C C . VAL A 1 281 ? 33.803 66.528 58.732 1.00 16.77 309 VAL A C 1
ATOM 2273 O O . VAL A 1 281 ? 32.986 65.611 58.657 1.00 22.29 309 VAL A O 1
ATOM 2277 N N . HIS A 1 282 ? 33.557 67.755 58.315 1.00 18.88 310 HIS A N 1
ATOM 2278 C CA . HIS A 1 282 ? 32.317 68.093 57.649 1.00 18.68 310 HIS A CA 1
ATOM 2279 C C . HIS A 1 282 ? 32.559 69.451 57.032 1.00 20.81 310 HIS A C 1
ATOM 2280 O O . HIS A 1 282 ? 33.131 70.321 57.681 1.00 21.44 310 HIS A O 1
ATOM 2287 N N . ARG A 1 283 ? 32.263 69.564 55.737 1.00 21.87 311 ARG A N 1
ATOM 2288 C CA . ARG A 1 283 ? 32.430 70.805 54.982 1.00 18.91 311 ARG A CA 1
ATOM 2289 C C . ARG A 1 283 ? 33.755 71.512 55.227 1.00 17.36 311 ARG A C 1
ATOM 2290 O O . ARG A 1 283 ? 33.813 72.726 55.385 1.00 21.59 311 ARG A O 1
ATOM 2298 N N . GLY A 1 284 ? 34.831 70.747 55.231 1.00 12.11 312 GLY A N 1
ATOM 2299 C CA . GLY A 1 284 ? 36.121 71.349 55.446 1.00 13.74 312 GLY A CA 1
ATOM 2300 C C . GLY A 1 284 ? 36.381 71.766 56.877 1.00 15.25 312 GLY A C 1
ATOM 2301 O O . GLY A 1 284 ? 37.255 72.592 57.125 1.00 21.31 312 GLY A O 1
ATOM 2302 N N . PHE A 1 285 ? 35.623 71.215 57.814 1.00 12.58 313 PHE A N 1
ATOM 2303 C CA . PHE A 1 285 ? 35.831 71.518 59.229 1.00 14.61 313 PHE A CA 1
ATOM 2304 C C . PHE A 1 285 ? 36.048 70.257 60.058 1.00 8.33 313 PHE A C 1
ATOM 2305 O O . PHE A 1 285 ? 35.170 69.396 60.135 1.00 10.36 313 PHE A O 1
ATOM 2313 N N . ASN A 1 286 ? 37.242 70.128 60.613 1.00 10.49 314 ASN A N 1
ATOM 2314 C CA . ASN A 1 286 ? 37.554 69.021 61.508 1.00 16.50 314 ASN A CA 1
ATOM 2315 C C . ASN A 1 286 ? 36.972 69.386 62.879 1.00 17.53 314 ASN A C 1
ATOM 2316 O O . ASN A 1 286 ? 36.805 70.567 63.211 1.00 14.91 314 ASN A O 1
ATOM 2321 N N . TYR A 1 287 ? 36.688 68.383 63.691 1.00 18.71 315 TYR A N 1
ATOM 2322 C CA . TYR A 1 287 ? 36.150 68.642 65.008 1.00 18.28 315 TYR A CA 1
ATOM 2323 C C . TYR A 1 287 ? 36.283 67.415 65.902 1.00 21.08 315 TYR A C 1
ATOM 2324 O O . TYR A 1 287 ? 36.605 66.339 65.425 1.00 25.17 315 TYR A O 1
ATOM 2333 N N . TRP A 1 288 ? 36.137 67.624 67.207 1.00 25.99 316 TRP A N 1
ATOM 2334 C CA . TRP A 1 288 ? 36.220 66.583 68.231 1.00 20.04 316 TRP A CA 1
ATOM 2335 C C . TRP A 1 288 ? 34.894 65.845 68.150 1.00 16.49 316 TRP A C 1
ATOM 2336 O O . TRP A 1 288 ? 33.867 66.378 68.546 1.00 18.77 316 TRP A O 1
ATOM 2347 N N . SER A 1 289 ? 34.914 64.627 67.620 1.00 17.09 317 SER A N 1
ATOM 2348 C CA . SER A 1 289 ? 33.687 63.846 67.448 1.00 14.79 317 SER A CA 1
ATOM 2349 C C . SER A 1 289 ? 33.391 62.888 68.598 1.00 13.90 317 SER A C 1
ATOM 2350 O O . SER A 1 289 ? 32.221 62.605 68.885 1.00 9.11 317 SER A O 1
ATOM 2353 N N . GLY A 1 290 ? 34.445 62.363 69.215 1.00 8.74 318 GLY A N 1
ATOM 2354 C CA . GLY A 1 290 ? 34.248 61.441 70.310 1.00 10.16 318 GLY A CA 1
ATOM 2355 C C . GLY A 1 290 ? 35.534 61.165 71.039 1.00 12.42 318 GLY A C 1
ATOM 2356 O O . GLY A 1 290 ? 36.602 61.566 70.582 1.00 12.61 318 GLY A O 1
ATOM 2357 N N . HIS A 1 291 ? 35.449 60.475 72.171 1.00 12.17 319 HIS A N 1
ATOM 2358 C CA . HIS A 1 291 ? 36.653 60.181 72.935 1.00 13.01 319 HIS A CA 1
ATOM 2359 C C . HIS A 1 291 ? 36.430 59.029 73.887 1.00 14.13 319 HIS A C 1
ATOM 2360 O O . HIS A 1 291 ? 35.295 58.623 74.138 1.00 14.12 319 HIS A O 1
ATOM 2367 N N . GLN A 1 292 ? 37.519 58.527 74.440 1.00 16.42 320 GLN A N 1
ATOM 2368 C CA . GLN A 1 292 ? 37.450 57.433 75.379 1.00 24.46 320 GLN A CA 1
ATOM 2369 C C . GLN A 1 292 ? 38.360 57.757 76.571 1.00 24.05 320 GLN A C 1
ATOM 2370 O O . GLN A 1 292 ? 39.519 58.122 76.394 1.00 24.59 320 GLN A O 1
ATOM 2376 N N . ILE A 1 293 ? 37.832 57.609 77.780 1.00 28.29 321 ILE A N 1
ATOM 2377 C CA . ILE A 1 293 ? 38.547 57.907 79.012 1.00 23.55 321 ILE A CA 1
ATOM 2378 C C . ILE A 1 293 ? 38.926 56.636 79.788 1.00 23.82 321 ILE A C 1
ATOM 2379 O O . ILE A 1 293 ? 38.254 55.610 79.676 1.00 21.13 321 ILE A O 1
ATOM 2384 N N . THR A 1 294 ? 40.016 56.720 80.552 1.00 25.03 322 THR A N 1
ATOM 2385 C CA . THR A 1 294 ? 40.489 55.646 81.434 1.00 23.81 322 THR A CA 1
ATOM 2386 C C . THR A 1 294 ? 40.798 56.299 82.809 1.00 28.99 322 THR A C 1
ATOM 2387 O O . THR A 1 294 ? 41.519 57.320 82.887 1.00 20.96 322 THR A O 1
ATOM 2391 N N . ALA A 1 295 ? 40.281 55.699 83.878 1.00 24.22 323 ALA A N 1
ATOM 2392 C CA . ALA A 1 295 ? 40.458 56.220 85.217 1.00 24.78 323 ALA A CA 1
ATOM 2393 C C . ALA A 1 295 ? 40.859 55.123 86.195 1.00 28.76 323 ALA A C 1
ATOM 2394 O O . ALA A 1 295 ? 40.645 53.947 85.926 1.00 31.17 323 ALA A O 1
ATOM 2396 N N . SER A 1 296 ? 41.471 55.520 87.308 1.00 29.96 324 SER A N 1
ATOM 2397 C CA . SER A 1 296 ? 41.895 54.605 88.370 1.00 28.54 324 SER A CA 1
ATOM 2398 C C . SER A 1 296 ? 41.096 54.844 89.658 1.00 25.88 324 SER A C 1
ATOM 2399 O O . SER A 1 296 ? 40.372 55.839 89.770 1.00 23.15 324 SER A O 1
ATOM 2402 N N . PRO A 1 297 ? 41.101 53.859 90.584 1.00 25.31 325 PRO A N 1
ATOM 2403 C CA . PRO A 1 297 ? 40.386 54.002 91.868 1.00 22.72 325 PRO A CA 1
ATOM 2404 C C . PRO A 1 297 ? 41.231 54.950 92.715 1.00 19.51 325 PRO A C 1
ATOM 2405 O O . PRO A 1 297 ? 42.423 55.135 92.422 1.00 20.72 325 PRO A O 1
ATOM 2409 N N . VAL A 1 298 ? 40.648 55.570 93.739 1.00 16.69 326 VAL A N 1
ATOM 2410 C CA . VAL A 1 298 ? 41.423 56.498 94.562 1.00 24.14 326 VAL A CA 1
ATOM 2411 C C . VAL A 1 298 ? 42.715 55.836 95.041 1.00 25.54 326 VAL A C 1
ATOM 2412 O O . VAL A 1 298 ? 42.757 54.638 95.298 1.00 23.54 326 VAL A O 1
ATOM 2416 N N . GLY A 1 299 ? 43.793 56.602 95.071 1.00 31.45 327 GLY A N 1
ATOM 2417 C CA . GLY A 1 299 ? 45.051 56.052 95.528 1.00 36.25 327 GLY A CA 1
ATOM 2418 C C . GLY A 1 299 ? 45.598 54.996 94.593 1.00 44.20 327 GLY A C 1
ATOM 2419 O O . GLY A 1 299 ? 46.661 54.433 94.866 1.00 49.29 327 GLY A O 1
ATOM 2420 N N . PHE A 1 300 ? 44.922 54.773 93.464 1.00 45.80 328 PHE A N 1
ATOM 2421 C CA . PHE A 1 300 ? 45.354 53.769 92.495 1.00 47.33 328 PHE A CA 1
ATOM 2422 C C . PHE A 1 300 ? 45.414 52.419 93.220 1.00 51.47 328 PHE A C 1
ATOM 2423 O O . PHE A 1 300 ? 46.350 51.638 93.049 1.00 51.11 328 PHE A O 1
ATOM 2431 N N . SER A 1 301 ? 44.420 52.193 94.077 1.00 54.47 329 SER A N 1
ATOM 2432 C CA . SER A 1 301 ? 44.298 50.974 94.871 1.00 54.83 329 SER A CA 1
ATOM 2433 C C . SER A 1 301 ? 43.716 49.840 94.037 1.00 56.62 329 SER A C 1
ATOM 2434 O O . SER A 1 301 ? 43.651 48.688 94.478 1.00 61.09 329 SER A O 1
ATOM 2437 N N . GLY A 1 302 ? 43.254 50.191 92.845 1.00 54.48 330 GLY A N 1
ATOM 2438 C CA . GLY A 1 302 ? 42.688 49.217 91.943 1.00 55.19 330 GLY A CA 1
ATOM 2439 C C . GLY A 1 302 ? 43.337 49.437 90.599 1.00 57.38 330 GLY A C 1
ATOM 2440 O O . GLY A 1 302 ? 44.183 50.323 90.453 1.00 59.40 330 GLY A O 1
ATOM 2441 N N . PRO A 1 303 ? 42.986 48.631 89.595 1.00 58.17 331 PRO A N 1
ATOM 2442 C CA . PRO A 1 303 ? 43.579 48.796 88.267 1.00 55.97 331 PRO A CA 1
ATOM 2443 C C . PRO A 1 303 ? 42.826 49.825 87.400 1.00 50.11 331 PRO A C 1
ATOM 2444 O O . PRO A 1 303 ? 41.624 50.065 87.583 1.00 46.00 331 PRO A O 1
ATOM 2448 N N . GLU A 1 304 ? 43.551 50.420 86.457 1.00 46.72 332 GLU A N 1
ATOM 2449 C CA . GLU A 1 304 ? 42.999 51.415 85.544 1.00 42.89 332 GLU A CA 1
ATOM 2450 C C . GLU A 1 304 ? 41.907 50.845 84.655 1.00 40.00 332 GLU A C 1
ATOM 2451 O O . GLU A 1 304 ? 42.164 49.949 83.858 1.00 47.97 332 GLU A O 1
ATOM 2457 N N . PHE A 1 305 ? 40.691 51.350 84.799 1.00 33.40 333 PHE A N 1
ATOM 2458 C CA . PHE A 1 305 ? 39.586 50.892 83.972 1.00 30.14 333 PHE A CA 1
ATOM 2459 C C . PHE A 1 305 ? 39.343 51.882 82.844 1.00 28.68 333 PHE A C 1
ATOM 2460 O O . PHE A 1 305 ? 39.956 52.946 82.814 1.00 34.99 333 PHE A O 1
ATOM 2468 N N . ALA A 1 306 ? 38.453 51.548 81.919 1.00 23.16 334 ALA A N 1
ATOM 2469 C CA . ALA A 1 306 ? 38.173 52.439 80.797 1.00 24.30 334 ALA A CA 1
ATOM 2470 C C . ALA A 1 306 ? 36.687 52.537 80.571 1.00 24.69 334 ALA A C 1
ATOM 2471 O O . ALA A 1 306 ? 35.976 51.546 80.708 1.00 27.75 334 ALA A O 1
ATOM 2473 N N . PHE A 1 307 ? 36.205 53.734 80.262 1.00 25.33 335 PHE A N 1
ATOM 2474 C CA . PHE A 1 307 ? 34.779 53.914 80.020 1.00 23.28 335 PHE A CA 1
ATOM 2475 C C . PHE A 1 307 ? 34.508 53.629 78.567 1.00 22.54 335 PHE A C 1
ATOM 2476 O O . PHE A 1 307 ? 35.440 53.594 77.748 1.00 25.43 335 PHE A O 1
ATOM 2484 N N . PRO A 1 308 ? 33.242 53.355 78.227 1.00 19.10 336 PRO A N 1
ATOM 2485 C CA . PRO A 1 308 ? 32.921 53.093 76.825 1.00 20.53 336 PRO A CA 1
ATOM 2486 C C . PRO A 1 308 ? 33.266 54.376 76.060 1.00 27.87 336 PRO A C 1
ATOM 2487 O O . PRO A 1 308 ? 33.476 55.437 76.677 1.00 32.02 336 PRO A O 1
ATOM 2491 N N . LEU A 1 309 ? 33.300 54.283 74.733 1.00 25.69 337 LEU A N 1
ATOM 2492 C CA . LEU A 1 309 ? 33.624 55.409 73.881 1.00 20.73 337 LEU A CA 1
ATOM 2493 C C . LEU A 1 309 ? 32.486 56.387 73.952 1.00 23.70 337 LEU A C 1
ATOM 2494 O O . LEU A 1 309 ? 31.317 55.983 73.970 1.00 26.64 337 LEU A O 1
ATOM 2499 N N . PHE A 1 310 ? 32.817 57.667 74.062 1.00 19.75 338 PHE A N 1
ATOM 2500 C CA . PHE A 1 310 ? 31.791 58.687 74.106 1.00 21.48 338 PHE A CA 1
ATOM 2501 C C . PHE A 1 310 ? 31.804 59.258 72.693 1.00 23.63 338 PHE A C 1
ATOM 2502 O O . PHE A 1 310 ? 32.883 59.520 72.133 1.00 18.61 338 PHE A O 1
ATOM 2510 N N . GLY A 1 311 ? 30.618 59.404 72.109 1.00 21.10 339 GLY A N 1
ATOM 2511 C CA . GLY A 1 311 ? 30.507 59.923 70.760 1.00 29.74 339 GLY A CA 1
ATOM 2512 C C . GLY A 1 311 ? 30.803 58.876 69.699 1.00 31.40 339 GLY A C 1
ATOM 2513 O O . GLY A 1 311 ? 30.385 57.720 69.817 1.00 35.15 339 GLY A O 1
ATOM 2514 N N . ASN A 1 312 ? 31.534 59.281 68.667 1.00 32.35 340 ASN A N 1
ATOM 2515 C CA . ASN A 1 312 ? 31.893 58.393 67.570 1.00 30.65 340 ASN A CA 1
ATOM 2516 C C . ASN A 1 312 ? 33.364 58.575 67.278 1.00 26.73 340 ASN A C 1
ATOM 2517 O O . ASN A 1 312 ? 33.901 59.659 67.475 1.00 28.05 340 ASN A O 1
ATOM 2522 N N . ALA A 1 313 ? 34.038 57.502 66.894 1.00 22.97 341 ALA A N 1
ATOM 2523 C CA . ALA A 1 313 ? 35.455 57.610 66.582 1.00 27.72 341 ALA A CA 1
ATOM 2524 C C . ALA A 1 313 ? 35.631 57.954 65.099 1.00 26.78 341 ALA A C 1
ATOM 2525 O O . ALA A 1 313 ? 35.392 57.123 64.225 1.00 31.71 341 ALA A O 1
ATOM 2527 N N . GLY A 1 314 ? 35.973 59.206 64.830 1.00 19.15 342 GLY A N 1
ATOM 2528 C CA . GLY A 1 314 ? 36.174 59.638 63.475 1.00 15.64 342 GLY A CA 1
ATOM 2529 C C . GLY A 1 314 ? 37.557 59.276 63.015 1.00 22.74 342 GLY A C 1
ATOM 2530 O O . GLY A 1 314 ? 38.468 59.134 63.837 1.00 20.78 342 GLY A O 1
ATOM 2531 N N . ASN A 1 315 ? 37.714 59.219 61.688 1.00 33.38 343 ASN A N 1
ATOM 2532 C CA . ASN A 1 315 ? 38.972 58.863 61.031 1.00 37.33 343 ASN A CA 1
ATOM 2533 C C . ASN A 1 315 ? 39.688 60.036 60.395 1.00 35.47 343 ASN A C 1
ATOM 2534 O O . ASN A 1 315 ? 40.834 59.884 59.984 1.00 38.39 343 ASN A O 1
ATOM 2539 N N . ALA A 1 316 ? 39.005 61.177 60.264 1.00 29.84 344 ALA A N 1
ATOM 2540 C CA . ALA A 1 316 ? 39.565 62.356 59.593 1.00 23.31 344 ALA A CA 1
ATOM 2541 C C . ALA A 1 316 ? 41.006 62.676 59.913 1.00 26.68 344 ALA A C 1
ATOM 2542 O O . ALA A 1 316 ? 41.712 63.247 59.093 1.00 40.96 344 ALA A O 1
ATOM 2544 N N . ALA A 1 317 ? 41.449 62.327 61.107 1.00 25.26 345 ALA A N 1
ATOM 2545 C CA . ALA A 1 317 ? 42.824 62.564 61.503 1.00 21.79 345 ALA A CA 1
ATOM 2546 C C . ALA A 1 317 ? 43.069 61.507 62.555 1.00 25.83 345 ALA A C 1
ATOM 2547 O O . ALA A 1 317 ? 42.125 60.934 63.098 1.00 29.46 345 ALA A O 1
ATOM 2549 N N . PRO A 1 318 ? 44.327 61.205 62.846 1.00 25.27 346 PRO A N 1
ATOM 2550 C CA . PRO A 1 318 ? 44.557 60.174 63.858 1.00 29.87 346 PRO A CA 1
ATOM 2551 C C . PRO A 1 318 ? 44.207 60.613 65.295 1.00 34.16 346 PRO A C 1
ATOM 2552 O O . PRO A 1 318 ? 44.242 61.801 65.622 1.00 39.82 346 PRO A O 1
ATOM 2556 N N . PRO A 1 319 ? 43.870 59.649 66.169 1.00 30.27 347 PRO A N 1
ATOM 2557 C CA . PRO A 1 319 ? 43.511 59.890 67.570 1.00 26.36 347 PRO A CA 1
ATOM 2558 C C . PRO A 1 319 ? 44.610 60.622 68.324 1.00 25.67 347 PRO A C 1
ATOM 2559 O O . PRO A 1 319 ? 45.799 60.358 68.094 1.00 23.65 347 PRO A O 1
ATOM 2563 N N . VAL A 1 320 ? 44.210 61.518 69.231 1.00 17.96 348 VAL A N 1
ATOM 2564 C CA . VAL A 1 320 ? 45.167 62.267 70.049 1.00 18.29 348 VAL A CA 1
ATOM 2565 C C . VAL A 1 320 ? 45.135 61.722 71.497 1.00 21.43 348 VAL A C 1
ATOM 2566 O O . VAL A 1 320 ? 44.067 61.483 72.082 1.00 13.57 348 VAL A O 1
ATOM 2570 N N . LEU A 1 321 ? 46.313 61.493 72.058 1.00 22.31 349 LEU A N 1
ATOM 2571 C CA . LEU A 1 321 ? 46.390 60.962 73.399 1.00 22.86 349 LEU A CA 1
ATOM 2572 C C . LEU A 1 321 ? 46.728 62.001 74.453 1.00 22.37 349 LEU A C 1
ATOM 2573 O O . LEU A 1 321 ? 47.831 62.544 74.477 1.00 21.54 349 LEU A O 1
ATOM 2578 N N . VAL A 1 322 ? 45.753 62.255 75.318 1.00 21.95 350 VAL A N 1
ATOM 2579 C CA . VAL A 1 322 ? 45.890 63.168 76.432 1.00 23.91 350 VAL A CA 1
ATOM 2580 C C . VAL A 1 322 ? 46.104 62.268 77.654 1.00 23.73 350 VAL A C 1
ATOM 2581 O O . VAL A 1 322 ? 45.194 61.524 78.036 1.00 24.45 350 VAL A O 1
ATOM 2585 N N . SER A 1 323 ? 47.301 62.288 78.228 1.00 22.40 351 SER A N 1
ATOM 2586 C CA . SER A 1 323 ? 47.586 61.488 79.423 1.00 34.87 351 SER A CA 1
ATOM 2587 C C . SER A 1 323 ? 48.069 62.349 80.596 1.00 36.99 351 SER A C 1
ATOM 2588 O O . SER A 1 323 ? 48.943 63.213 80.426 1.00 36.08 351 SER A O 1
ATOM 2591 N N . LEU A 1 324 ? 47.464 62.118 81.764 1.00 40.96 352 LEU A N 1
ATOM 2592 C CA . LEU A 1 324 ? 47.772 62.830 83.010 1.00 39.24 352 LEU A CA 1
ATOM 2593 C C . LEU A 1 324 ? 49.244 62.839 83.384 1.00 37.00 352 LEU A C 1
ATOM 2594 O O . LEU A 1 324 ? 49.937 61.832 83.292 1.00 33.91 352 LEU A O 1
ATOM 2599 N N . THR A 1 325 ? 49.702 64.002 83.815 1.00 37.85 353 THR A N 1
ATOM 2600 C CA . THR A 1 325 ? 51.048 64.167 84.301 1.00 38.20 353 THR A CA 1
ATOM 2601 C C . THR A 1 325 ? 50.935 65.324 85.295 1.00 39.91 353 THR A C 1
ATOM 2602 O O . THR A 1 325 ? 49.959 66.098 85.251 1.00 36.94 353 THR A O 1
ATOM 2606 N N . GLY A 1 326 ? 51.890 65.410 86.216 1.00 36.38 354 GLY A N 1
ATOM 2607 C CA . GLY A 1 326 ? 51.852 66.459 87.216 1.00 31.74 354 GLY A CA 1
ATOM 2608 C C . GLY A 1 326 ? 50.700 66.219 88.169 1.00 27.62 354 GLY A C 1
ATOM 2609 O O . GLY A 1 326 ? 50.237 65.087 88.305 1.00 33.66 354 GLY A O 1
ATOM 2610 N N . LEU A 1 327 ? 50.219 67.274 88.811 1.00 15.26 355 LEU A N 1
ATOM 2611 C CA . LEU A 1 327 ? 49.117 67.155 89.753 1.00 19.28 355 LEU A CA 1
ATOM 2612 C C . LEU A 1 327 ? 47.768 67.059 89.076 1.00 18.06 355 LEU A C 1
ATOM 2613 O O . LEU A 1 327 ? 46.746 67.197 89.742 1.00 23.56 355 LEU A O 1
ATOM 2618 N N . GLY A 1 328 ? 47.754 66.911 87.755 1.00 17.59 356 GLY A N 1
ATOM 2619 C CA . GLY A 1 328 ? 46.479 66.784 87.059 1.00 16.12 356 GLY A CA 1
ATOM 2620 C C . GLY A 1 328 ? 46.225 67.867 86.049 1.00 15.81 356 GLY A C 1
ATOM 2621 O O . GLY A 1 328 ? 47.090 68.709 85.814 1.00 21.96 356 GLY A O 1
ATOM 2622 N N . ILE A 1 329 ? 45.046 67.861 85.445 1.00 13.99 357 ILE A N 1
ATOM 2623 C CA . ILE A 1 329 ? 44.724 68.875 84.448 1.00 16.00 357 ILE A CA 1
ATOM 2624 C C . ILE A 1 329 ? 44.014 70.035 85.136 1.00 10.51 357 ILE A C 1
ATOM 2625 O O . ILE A 1 329 ? 42.859 69.922 85.534 1.00 12.79 357 ILE A O 1
ATOM 2630 N N . PHE A 1 330 ? 44.693 71.160 85.272 1.00 7.41 358 PHE A N 1
ATOM 2631 C CA . PHE A 1 330 ? 44.069 72.288 85.943 1.00 14.98 358 PHE A CA 1
ATOM 2632 C C . PHE A 1 330 ? 43.459 73.317 85.018 1.00 20.53 358 PHE A C 1
ATOM 2633 O O . PHE A 1 330 ? 42.802 74.249 85.492 1.00 25.14 358 PHE A O 1
ATOM 2641 N N . ARG A 1 331 ? 43.698 73.190 83.715 1.00 22.65 359 ARG A N 1
ATOM 2642 C CA . ARG A 1 331 ? 43.187 74.186 82.769 1.00 22.59 359 ARG A CA 1
ATOM 2643 C C . ARG A 1 331 ? 42.878 73.651 81.388 1.00 20.14 359 ARG A C 1
ATOM 2644 O O . ARG A 1 331 ? 43.608 72.806 80.876 1.00 27.69 359 ARG A O 1
ATOM 2652 N N . THR A 1 332 ? 41.768 74.104 80.818 1.00 18.29 360 THR A N 1
ATOM 2653 C CA . THR A 1 332 ? 41.402 73.749 79.457 1.00 19.45 360 THR A CA 1
ATOM 2654 C C . THR A 1 332 ? 41.056 75.044 78.704 1.00 22.56 360 THR A C 1
ATOM 2655 O O . THR A 1 332 ? 40.267 75.855 79.193 1.00 19.65 360 THR A O 1
ATOM 2659 N N . LEU A 1 333 ? 41.731 75.262 77.574 1.00 24.29 361 LEU A N 1
ATOM 2660 C CA . LEU A 1 333 ? 41.505 76.422 76.702 1.00 21.79 361 LEU A CA 1
ATOM 2661 C C . LEU A 1 333 ? 40.774 75.916 75.458 1.00 18.90 361 LEU A C 1
ATOM 2662 O O . LEU A 1 333 ? 41.379 75.445 74.498 1.00 15.23 361 LEU A O 1
ATOM 2667 N N . SER A 1 334 ? 39.457 75.945 75.527 1.00 21.73 362 SER A N 1
ATOM 2668 C CA . SER A 1 334 ? 38.641 75.455 74.457 1.00 22.47 362 SER A CA 1
ATOM 2669 C C . SER A 1 334 ? 38.333 76.399 73.310 1.00 27.72 362 SER A C 1
ATOM 2670 O O . SER A 1 334 ? 38.292 77.627 73.462 1.00 29.84 362 SER A O 1
ATOM 2673 N N . SER A 1 335 ? 38.072 75.779 72.165 1.00 26.21 363 SER A N 1
ATOM 2674 C CA . SER A 1 335 ? 37.772 76.444 70.927 1.00 22.19 363 SER A CA 1
ATOM 2675 C C . SER A 1 335 ? 36.457 75.923 70.330 1.00 25.25 363 SER A C 1
ATOM 2676 O O . SER A 1 335 ? 36.444 74.900 69.648 1.00 31.75 363 SER A O 1
ATOM 2679 N N . PRO A 1 336 ? 35.322 76.600 70.592 1.00 26.47 364 PRO A N 1
ATOM 2680 C CA . PRO A 1 336 ? 34.075 76.097 70.014 1.00 24.07 364 PRO A CA 1
ATOM 2681 C C . PRO A 1 336 ? 33.919 76.594 68.561 1.00 30.45 364 PRO A C 1
ATOM 2682 O O . PRO A 1 336 ? 34.446 77.666 68.202 1.00 33.50 364 PRO A O 1
ATOM 2686 N N . LEU A 1 337 ? 33.221 75.795 67.742 1.00 29.79 365 LEU A N 1
ATOM 2687 C CA . LEU A 1 337 ? 32.979 76.062 66.319 1.00 21.75 365 LEU A CA 1
ATOM 2688 C C . LEU A 1 337 ? 31.485 76.014 66.088 1.00 21.47 365 LEU A C 1
ATOM 2689 O O . LEU A 1 337 ? 30.850 75.005 66.385 1.00 29.34 365 LEU A O 1
ATOM 2694 N N . TYR A 1 338 ? 30.918 77.124 65.627 1.00 21.62 366 TYR A N 1
ATOM 2695 C CA . TYR A 1 338 ? 29.499 77.197 65.358 1.00 21.83 366 TYR A CA 1
ATOM 2696 C C . TYR A 1 338 ? 29.382 77.489 63.877 1.00 28.48 366 TYR A C 1
ATOM 2697 O O . TYR A 1 338 ? 29.693 78.599 63.433 1.00 30.00 366 TYR A O 1
ATOM 2706 N N . ARG A 1 339 ? 29.019 76.470 63.106 1.00 25.41 367 ARG A N 1
ATOM 2707 C CA . ARG A 1 339 ? 28.849 76.593 61.665 1.00 19.34 367 ARG A CA 1
ATOM 2708 C C . ARG A 1 339 ? 27.347 76.683 61.484 1.00 17.95 367 ARG A C 1
ATOM 2709 O O . ARG A 1 339 ? 26.666 75.675 61.630 1.00 16.55 367 ARG A O 1
ATOM 2717 N N . ARG A 1 340 ? 26.835 77.891 61.240 1.00 26.85 368 ARG A N 1
ATOM 2718 C CA . ARG A 1 340 ? 25.387 78.133 61.077 1.00 38.35 368 ARG A CA 1
ATOM 2719 C C . ARG A 1 340 ? 25.051 78.133 59.610 1.00 39.88 368 ARG A C 1
ATOM 2720 O O . ARG A 1 340 ? 25.905 78.443 58.792 1.00 38.61 368 ARG A O 1
ATOM 2728 N N . ILE A 1 341 ? 23.773 78.018 59.276 1.00 47.60 369 ILE A N 1
ATOM 2729 C CA . ILE A 1 341 ? 23.432 77.946 57.872 1.00 57.21 369 ILE A CA 1
ATOM 2730 C C . ILE A 1 341 ? 22.035 78.426 57.516 1.00 66.82 369 ILE A C 1
ATOM 2731 O O . ILE A 1 341 ? 21.089 78.259 58.305 1.00 69.39 369 ILE A O 1
ATOM 2736 N N . ILE A 1 342 ? 21.932 79.115 56.372 0.30 78.18 370 ILE A N 1
ATOM 2737 C CA . ILE A 1 342 ? 20.646 79.567 55.821 0.30 86.63 370 ILE A CA 1
ATOM 2738 C C . ILE A 1 342 ? 20.014 78.443 54.993 0.30 88.55 370 ILE A C 1
ATOM 2739 O O . ILE A 1 342 ? 20.461 78.148 53.851 0.30 87.76 370 ILE A O 1
ATOM 2744 N N . LEU A 1 343 ? 19.063 77.755 55.626 0.10 85.97 371 LEU A N 1
ATOM 2745 C CA . LEU A 1 343 ? 18.326 76.584 55.171 0.10 84.60 371 LEU A CA 1
ATOM 2746 C C . LEU A 1 343 ? 18.152 76.081 53.729 0.10 82.95 371 LEU A C 1
ATOM 2747 O O . LEU A 1 343 ? 17.805 76.822 52.784 0.10 82.52 371 LEU A O 1
ATOM 2752 N N . GLY A 1 344 ? 18.243 74.751 53.675 0.10 81.37 372 GLY A N 1
ATOM 2753 C CA . GLY A 1 344 ? 18.105 73.970 52.465 0.10 79.62 372 GLY A CA 1
ATOM 2754 C C . GLY A 1 344 ? 18.944 72.772 52.856 0.10 78.59 372 GLY A C 1
ATOM 2755 O O . GLY A 1 344 ? 20.108 72.713 52.499 0.10 78.26 372 GLY A O 1
ATOM 2756 N N . SER A 1 345 ? 18.391 71.848 53.636 0.10 77.82 373 SER A N 1
ATOM 2757 C CA . SER A 1 345 ? 19.200 70.729 54.083 0.10 77.10 373 SER A CA 1
ATOM 2758 C C . SER A 1 345 ? 18.768 69.290 53.802 0.10 76.77 373 SER A C 1
ATOM 2759 O O . SER A 1 345 ? 17.839 68.776 54.425 0.10 77.03 373 SER A O 1
ATOM 2762 N N . GLY A 1 346 ? 19.385 68.708 52.786 0.10 76.24 374 GLY A N 1
ATOM 2763 C CA . GLY A 1 346 ? 19.167 67.314 52.496 0.10 74.93 374 GLY A CA 1
ATOM 2764 C C . GLY A 1 346 ? 20.179 66.724 53.488 0.10 73.94 374 GLY A C 1
ATOM 2765 O O . GLY A 1 346 ? 21.039 67.478 53.973 0.10 73.31 374 GLY A O 1
ATOM 2766 N N . PRO A 1 347 ? 20.117 65.446 53.818 0.10 73.68 375 PRO A N 1
ATOM 2767 C CA . PRO A 1 347 ? 21.143 65.041 54.794 0.10 73.53 375 PRO A CA 1
ATOM 2768 C C . PRO A 1 347 ? 22.605 65.137 54.296 0.10 73.98 375 PRO A C 1
ATOM 2769 O O . PRO A 1 347 ? 23.215 64.115 54.021 0.10 73.61 375 PRO A O 1
ATOM 2773 N N . ASN A 1 348 ? 23.161 66.351 54.246 1.00 75.53 376 ASN A N 1
ATOM 2774 C CA . ASN A 1 348 ? 24.593 66.518 53.770 1.00 76.00 376 ASN A CA 1
ATOM 2775 C C . ASN A 1 348 ? 25.392 67.760 54.230 1.00 70.96 376 ASN A C 1
ATOM 2776 O O . ASN A 1 348 ? 26.524 67.642 54.704 1.00 74.91 376 ASN A O 1
ATOM 2781 N N . ASN A 1 349 ? 24.885 68.956 53.922 1.00 60.90 377 ASN A N 1
ATOM 2782 C CA . ASN A 1 349 ? 25.506 70.209 54.339 1.00 46.96 377 ASN A CA 1
ATOM 2783 C C . ASN A 1 349 ? 24.740 70.522 55.631 1.00 42.49 377 ASN A C 1
ATOM 2784 O O . ASN A 1 349 ? 23.545 70.803 55.591 1.00 44.04 377 ASN A O 1
ATOM 2789 N N . GLN A 1 350 ? 25.404 70.411 56.773 1.00 36.05 378 GLN A N 1
ATOM 2790 C CA . GLN A 1 350 ? 24.771 70.615 58.089 1.00 32.41 378 GLN A CA 1
ATOM 2791 C C . GLN A 1 350 ? 25.449 71.628 58.987 1.00 24.38 378 GLN A C 1
ATOM 2792 O O . GLN A 1 350 ? 26.649 71.885 58.850 1.00 17.50 378 GLN A O 1
ATOM 2798 N N . GLU A 1 351 ? 24.690 72.124 59.963 1.00 19.24 379 GLU A N 1
ATOM 2799 C CA . GLU A 1 351 ? 25.223 73.082 60.956 1.00 20.87 379 GLU A CA 1
ATOM 2800 C C . GLU A 1 351 ? 26.056 72.316 61.988 1.00 17.77 379 GLU A C 1
ATOM 2801 O O . GLU A 1 351 ? 25.737 71.180 62.334 1.00 24.32 379 GLU A O 1
ATOM 2807 N N . LEU A 1 352 ? 27.141 72.930 62.434 1.00 17.07 380 LEU A N 1
ATOM 2808 C CA . LEU A 1 352 ? 28.041 72.339 63.406 1.00 16.44 380 LEU A CA 1
ATOM 2809 C C . LEU A 1 352 ? 28.115 73.144 64.699 1.00 24.23 380 LEU A C 1
ATOM 2810 O O . LEU A 1 352 ? 28.413 74.349 64.673 1.00 24.35 380 LEU A O 1
ATOM 2815 N N . PHE A 1 353 ? 27.834 72.480 65.822 1.00 23.37 381 PHE A N 1
ATOM 2816 C CA . PHE A 1 353 ? 27.939 73.096 67.156 1.00 23.05 381 PHE A CA 1
ATOM 2817 C C . PHE A 1 353 ? 28.861 72.122 67.867 1.00 16.94 381 PHE A C 1
ATOM 2818 O O . PHE A 1 353 ? 28.392 71.139 68.450 1.00 14.96 381 PHE A O 1
ATOM 2826 N N . VAL A 1 354 ? 30.165 72.372 67.799 1.00 8.57 382 VAL A N 1
ATOM 2827 C CA . VAL A 1 354 ? 31.137 71.448 68.356 1.00 13.09 382 VAL A CA 1
ATOM 2828 C C . VAL A 1 354 ? 32.382 72.221 68.764 1.00 18.19 382 VAL A C 1
ATOM 2829 O O . VAL A 1 354 ? 32.364 73.449 68.705 1.00 21.33 382 VAL A O 1
ATOM 2833 N N . LEU A 1 355 ? 33.456 71.499 69.118 1.00 14.27 383 LEU A N 1
ATOM 2834 C CA . LEU A 1 355 ? 34.754 72.079 69.488 1.00 19.91 383 LEU A CA 1
ATOM 2835 C C . LEU A 1 355 ? 35.803 71.561 68.509 1.00 20.46 383 LEU A C 1
ATOM 2836 O O . LEU A 1 355 ? 35.880 70.358 68.265 1.00 23.70 383 LEU A O 1
ATOM 2841 N N . ASP A 1 356 ? 36.634 72.449 67.978 1.00 20.11 384 ASP A N 1
ATOM 2842 C CA . ASP A 1 356 ? 37.671 72.032 67.058 1.00 17.25 384 ASP A CA 1
ATOM 2843 C C . ASP A 1 356 ? 39.057 72.128 67.651 1.00 20.95 384 ASP A C 1
ATOM 2844 O O . ASP A 1 356 ? 40.049 71.950 66.945 1.00 20.55 384 ASP A O 1
ATOM 2849 N N . GLY A 1 357 ? 39.130 72.406 68.949 1.00 18.54 385 GLY A N 1
ATOM 2850 C CA . GLY A 1 357 ? 40.421 72.480 69.602 1.00 13.78 385 GLY A CA 1
ATOM 2851 C C . GLY A 1 357 ? 40.262 72.623 71.103 1.00 15.39 385 GLY A C 1
ATOM 2852 O O . GLY A 1 357 ? 39.172 72.947 71.589 1.00 11.92 385 GLY A O 1
ATOM 2853 N N . THR A 1 358 ? 41.335 72.329 71.827 1.00 15.93 386 THR A N 1
ATOM 2854 C CA . THR A 1 358 ? 41.400 72.444 73.294 1.00 19.73 386 THR A CA 1
ATOM 2855 C C . THR A 1 358 ? 42.844 72.172 73.720 1.00 22.16 386 THR A C 1
ATOM 2856 O O . THR A 1 358 ? 43.474 71.216 73.246 1.00 22.03 386 THR A O 1
ATOM 2860 N N . GLU A 1 359 ? 43.401 73.082 74.510 1.00 19.38 387 GLU A N 1
ATOM 2861 C CA . GLU A 1 359 ? 44.737 72.897 75.032 1.00 20.97 387 GLU A CA 1
ATOM 2862 C C . GLU A 1 359 ? 44.531 72.475 76.498 1.00 27.10 387 GLU A C 1
ATOM 2863 O O . GLU A 1 359 ? 43.716 73.075 77.223 1.00 25.93 387 GLU A O 1
ATOM 2869 N N . PHE A 1 360 ? 45.201 71.402 76.899 1.00 20.63 388 PHE A N 1
ATOM 2870 C CA . PHE A 1 360 ? 45.100 70.879 78.251 1.00 9.90 388 PHE A CA 1
ATOM 2871 C C . PHE A 1 360 ? 46.415 71.223 78.976 1.00 12.26 388 PHE A C 1
ATOM 2872 O O . PHE A 1 360 ? 47.497 70.890 78.485 1.00 9.17 388 PHE A O 1
ATOM 2880 N N . SER A 1 361 ? 46.345 71.888 80.129 1.00 9.33 389 SER A N 1
ATOM 2881 C CA . SER A 1 361 ? 47.571 72.221 80.863 1.00 14.39 389 SER A CA 1
ATOM 2882 C C . SER A 1 361 ? 47.638 71.451 82.181 1.00 17.23 389 SER A C 1
ATOM 2883 O O . SER A 1 361 ? 46.642 71.374 82.906 1.00 14.55 389 SER A O 1
ATOM 2886 N N . PHE A 1 362 ? 48.832 70.948 82.507 1.00 23.71 390 PHE A N 1
ATOM 2887 C CA . PHE A 1 362 ? 49.069 70.169 83.726 1.00 23.39 390 PHE A CA 1
ATOM 2888 C C . PHE A 1 362 ? 49.659 70.963 84.880 1.00 27.72 390 PHE A C 1
ATOM 2889 O O . PHE A 1 362 ? 50.604 71.739 84.698 1.00 23.98 390 PHE A O 1
ATOM 2897 N N . ALA A 1 363 ? 49.101 70.723 86.071 1.00 32.65 391 ALA A N 1
ATOM 2898 C CA . ALA A 1 363 ? 49.494 71.398 87.301 1.00 26.88 391 ALA A CA 1
ATOM 2899 C C . ALA A 1 363 ? 50.787 70.884 87.859 1.00 24.74 391 ALA A C 1
ATOM 2900 O O . ALA A 1 363 ? 51.145 69.717 87.675 1.00 22.18 391 ALA A O 1
ATOM 2902 N N . SER A 1 364 ? 51.479 71.767 88.558 1.00 25.55 392 SER A N 1
ATOM 2903 C CA . SER A 1 364 ? 52.744 71.445 89.167 1.00 28.10 392 SER A CA 1
ATOM 2904 C C . SER A 1 364 ? 53.099 72.602 90.058 1.00 34.98 392 SER A C 1
ATOM 2905 O O . SER A 1 364 ? 52.642 73.723 89.834 1.00 39.66 392 SER A O 1
ATOM 2908 N N . LEU A 1 365 ? 53.866 72.319 91.104 1.00 39.05 393 LEU A N 1
ATOM 2909 C CA . LEU A 1 365 ? 54.296 73.351 92.044 1.00 40.56 393 LEU A CA 1
ATOM 2910 C C . LEU A 1 365 ? 55.756 73.658 91.716 1.00 43.09 393 LEU A C 1
ATOM 2911 O O . LEU A 1 365 ? 56.208 74.797 91.815 1.00 44.43 393 LEU A O 1
ATOM 2916 N N . THR A 1 366 ? 56.457 72.632 91.249 1.00 47.93 394 THR A N 1
ATOM 2917 C CA . THR A 1 366 ? 57.860 72.734 90.879 1.00 52.18 394 THR A CA 1
ATOM 2918 C C . THR A 1 366 ? 58.096 73.433 89.549 1.00 54.28 394 THR A C 1
ATOM 2919 O O . THR A 1 366 ? 58.351 74.630 89.508 1.00 57.84 394 THR A O 1
ATOM 2923 N N . THR A 1 367 ? 57.965 72.678 88.461 1.00 57.08 395 THR A N 1
ATOM 2924 C CA . THR A 1 367 ? 58.226 73.184 87.113 1.00 59.81 395 THR A CA 1
ATOM 2925 C C . THR A 1 367 ? 57.042 73.526 86.214 1.00 53.86 395 THR A C 1
ATOM 2926 O O . THR A 1 367 ? 55.891 73.210 86.505 1.00 49.59 395 THR A O 1
ATOM 2930 N N . ASN A 1 368 ? 57.372 74.142 85.086 1.00 52.36 396 ASN A N 1
ATOM 2931 C CA . ASN A 1 368 ? 56.406 74.509 84.070 1.00 49.03 396 ASN A CA 1
ATOM 2932 C C . ASN A 1 368 ? 56.269 73.289 83.152 1.00 47.70 396 ASN A C 1
ATOM 2933 O O . ASN A 1 368 ? 57.219 72.891 82.486 1.00 47.16 396 ASN A O 1
ATOM 2938 N N . LEU A 1 369 ? 55.095 72.679 83.145 1.00 45.32 397 LEU A N 1
ATOM 2939 C CA . LEU A 1 369 ? 54.845 71.493 82.342 1.00 42.89 397 LEU A CA 1
ATOM 2940 C C . LEU A 1 369 ? 54.269 71.766 80.957 1.00 45.79 397 LEU A C 1
ATOM 2941 O O . LEU A 1 369 ? 53.443 72.667 80.770 1.00 51.53 397 LEU A O 1
ATOM 2946 N N . PRO A 1 370 ? 54.698 70.981 79.960 1.00 40.59 398 PRO A N 1
ATOM 2947 C CA . PRO A 1 370 ? 54.222 71.125 78.585 1.00 36.90 398 PRO A CA 1
ATOM 2948 C C . PRO A 1 370 ? 52.750 70.729 78.497 1.00 36.27 398 PRO A C 1
ATOM 2949 O O . PRO A 1 370 ? 52.351 69.680 79.013 1.00 41.42 398 PRO A O 1
ATOM 2953 N N . SER A 1 371 ? 51.939 71.578 77.876 1.00 34.29 399 SER A N 1
ATOM 2954 C CA . SER A 1 371 ? 50.526 71.275 77.720 1.00 32.27 399 SER A CA 1
ATOM 2955 C C . SER A 1 371 ? 50.375 70.298 76.561 1.00 28.35 399 SER A C 1
ATOM 2956 O O . SER A 1 371 ? 51.325 70.031 75.843 1.00 31.72 399 SER A O 1
ATOM 2959 N N . THR A 1 372 ? 49.175 69.782 76.376 1.00 22.89 400 THR A N 1
ATOM 2960 C CA . THR A 1 372 ? 48.903 68.855 75.302 1.00 22.66 400 THR A CA 1
ATOM 2961 C C . THR A 1 372 ? 47.835 69.528 74.477 1.00 23.95 400 THR A C 1
ATOM 2962 O O . THR A 1 372 ? 46.727 69.804 74.967 1.00 22.88 400 THR A O 1
ATOM 2966 N N . ILE A 1 373 ? 48.198 69.867 73.248 1.00 18.57 401 ILE A N 1
ATOM 2967 C CA . ILE A 1 373 ? 47.271 70.566 72.385 1.00 16.99 401 ILE A CA 1
ATOM 2968 C C . ILE A 1 373 ? 46.514 69.660 71.441 1.00 17.19 401 ILE A C 1
ATOM 2969 O O . ILE A 1 373 ? 47.119 68.830 70.768 1.00 17.40 401 ILE A O 1
ATOM 2974 N N . TYR A 1 374 ? 45.189 69.761 71.472 1.00 15.09 402 TYR A N 1
ATOM 2975 C CA . TYR A 1 374 ? 44.363 69.021 70.548 1.00 18.69 402 TYR A CA 1
ATOM 2976 C C . TYR A 1 374 ? 43.970 70.037 69.463 1.00 21.09 402 TYR A C 1
ATOM 2977 O O . TYR A 1 374 ? 43.083 70.866 69.666 1.00 24.46 402 TYR A O 1
ATOM 2986 N N . ARG A 1 375 ? 44.655 69.954 68.324 1.00 23.60 403 ARG A N 1
ATOM 2987 C CA . ARG A 1 375 ? 44.470 70.824 67.157 1.00 18.07 403 ARG A CA 1
ATOM 2988 C C . ARG A 1 375 ? 44.955 72.255 67.360 1.00 25.68 403 ARG A C 1
ATOM 2989 O O . ARG A 1 375 ? 46.008 72.646 66.838 1.00 29.56 403 ARG A O 1
ATOM 2997 N N . GLN A 1 376 ? 44.271 73.003 68.208 1.00 28.31 404 GLN A N 1
ATOM 2998 C CA . GLN A 1 376 ? 44.650 74.386 68.415 1.00 29.90 404 GLN A CA 1
ATOM 2999 C C . GLN A 1 376 ? 44.035 74.832 69.735 1.00 32.87 404 GLN A C 1
ATOM 3000 O O . GLN A 1 376 ? 43.146 74.146 70.260 1.00 31.86 404 GLN A O 1
ATOM 3006 N N . ARG A 1 377 ? 44.504 75.967 70.258 1.00 32.75 405 ARG A N 1
ATOM 3007 C CA . ARG A 1 377 ? 43.974 76.541 71.495 1.00 25.44 405 ARG A CA 1
ATOM 3008 C C . ARG A 1 377 ? 42.667 77.233 71.178 1.00 26.21 405 ARG A C 1
ATOM 3009 O O . ARG A 1 377 ? 42.177 77.188 70.052 1.00 31.38 405 ARG A O 1
ATOM 3017 N N . GLY A 1 378 ? 42.123 77.919 72.167 1.00 19.93 406 GLY A N 1
ATOM 3018 C CA . GLY A 1 378 ? 40.875 78.612 71.964 1.00 15.04 406 GLY A CA 1
ATOM 3019 C C . GLY A 1 378 ? 40.852 79.774 72.918 1.00 17.42 406 GLY A C 1
ATOM 3020 O O . GLY A 1 378 ? 41.862 80.088 73.563 1.00 17.28 406 GLY A O 1
ATOM 3021 N N . THR A 1 379 ? 39.710 80.430 73.015 1.00 15.73 407 THR A N 1
ATOM 3022 C CA . THR A 1 379 ? 39.623 81.556 73.919 1.00 20.70 407 THR A CA 1
ATOM 3023 C C . THR A 1 379 ? 38.745 81.309 75.136 1.00 20.68 407 THR A C 1
ATOM 3024 O O . THR A 1 379 ? 38.688 82.134 76.037 1.00 32.24 407 THR A O 1
ATOM 3028 N N . VAL A 1 380 ? 38.068 80.171 75.169 1.00 20.29 408 VAL A N 1
ATOM 3029 C CA . VAL A 1 380 ? 37.215 79.848 76.286 1.00 18.70 408 VAL A CA 1
ATOM 3030 C C . VAL A 1 380 ? 38.133 79.180 77.304 1.00 22.50 408 VAL A C 1
ATOM 3031 O O . VAL A 1 380 ? 38.533 78.031 77.131 1.00 26.16 408 VAL A O 1
ATOM 3035 N N . ASP A 1 381 ? 38.552 79.966 78.297 1.00 26.02 409 ASP A N 1
ATOM 3036 C CA . ASP A 1 381 ? 39.452 79.547 79.381 1.00 27.66 409 ASP A CA 1
ATOM 3037 C C . ASP A 1 381 ? 38.666 79.042 80.624 1.00 29.13 409 ASP A C 1
ATOM 3038 O O . ASP A 1 381 ? 37.729 79.707 81.101 1.00 31.04 409 ASP A O 1
ATOM 3043 N N . SER A 1 382 ? 39.038 77.877 81.151 1.00 26.52 410 SER A N 1
ATOM 3044 C CA . SER A 1 382 ? 38.371 77.335 82.350 1.00 16.71 410 SER A CA 1
ATOM 3045 C C . SER A 1 382 ? 38.673 78.238 83.544 1.00 14.17 410 SER A C 1
ATOM 3046 O O . SER A 1 382 ? 37.815 78.426 84.402 1.00 14.89 410 SER A O 1
ATOM 3049 N N . LEU A 1 383 ? 39.873 78.815 83.585 1.00 7.55 411 LEU A N 1
ATOM 3050 C CA . LEU A 1 383 ? 40.241 79.714 84.671 1.00 10.58 411 LEU A CA 1
ATOM 3051 C C . LEU A 1 383 ? 39.244 80.837 84.921 1.00 15.80 411 LEU A C 1
ATOM 3052 O O . LEU A 1 383 ? 39.060 81.248 86.062 1.00 25.34 411 LEU A O 1
ATOM 3057 N N . ASP A 1 384 ? 38.544 81.282 83.884 1.00 16.60 412 ASP A N 1
ATOM 3058 C CA . ASP A 1 384 ? 37.569 82.349 84.048 1.00 9.96 412 ASP A CA 1
ATOM 3059 C C . ASP A 1 384 ? 36.295 81.899 84.744 1.00 17.43 412 ASP A C 1
ATOM 3060 O O . ASP A 1 384 ? 35.400 82.709 84.962 1.00 23.17 412 ASP A O 1
ATOM 3065 N N . VAL A 1 385 ? 36.117 80.608 84.968 1.00 20.64 413 VAL A N 1
ATOM 3066 C CA . VAL A 1 385 ? 34.902 80.170 85.652 1.00 20.00 413 VAL A CA 1
ATOM 3067 C C . VAL A 1 385 ? 35.227 79.314 86.863 1.00 20.49 413 VAL A C 1
ATOM 3068 O O . VAL A 1 385 ? 34.364 79.068 87.720 1.00 21.22 413 VAL A O 1
ATOM 3072 N N . ILE A 1 386 ? 36.486 78.892 86.935 1.00 15.16 414 ILE A N 1
ATOM 3073 C CA . ILE A 1 386 ? 36.984 78.055 88.014 1.00 12.18 414 ILE A CA 1
ATOM 3074 C C . ILE A 1 386 ? 38.402 78.547 88.244 1.00 11.22 414 ILE A C 1
ATOM 3075 O O . ILE A 1 386 ? 39.384 77.901 87.906 1.00 11.13 414 ILE A O 1
ATOM 3080 N N . PRO A 1 387 ? 38.515 79.704 88.899 1.00 13.14 415 PRO A N 1
ATOM 3081 C CA . PRO A 1 387 ? 39.758 80.399 89.227 1.00 4.17 415 PRO A CA 1
ATOM 3082 C C . PRO A 1 387 ? 40.644 79.790 90.308 1.00 11.03 415 PRO A C 1
ATOM 3083 O O . PRO A 1 387 ? 40.214 78.925 91.073 1.00 15.39 415 PRO A O 1
ATOM 3087 N N . PRO A 1 388 ? 41.911 80.234 90.376 1.00 4.03 416 PRO A N 1
ATOM 3088 C CA . PRO A 1 388 ? 42.877 79.759 91.353 1.00 8.23 416 PRO A CA 1
ATOM 3089 C C . PRO A 1 388 ? 42.367 80.098 92.733 1.00 13.69 416 PRO A C 1
ATOM 3090 O O . PRO A 1 388 ? 41.580 81.030 92.907 1.00 14.63 416 PRO A O 1
ATOM 3094 N N . GLN A 1 389 ? 42.786 79.316 93.708 1.00 17.43 417 GLN A N 1
ATOM 3095 C CA . GLN A 1 389 ? 42.397 79.583 95.073 1.00 16.93 417 GLN A CA 1
ATOM 3096 C C . GLN A 1 389 ? 43.509 80.482 95.639 1.00 22.01 417 GLN A C 1
ATOM 3097 O O . GLN A 1 389 ? 43.282 81.248 96.559 1.00 25.42 417 GLN A O 1
ATOM 3103 N N . ASP A 1 390 ? 44.679 80.442 95.003 1.00 24.57 418 ASP A N 1
ATOM 3104 C CA . ASP A 1 390 ? 45.837 81.218 95.416 1.00 26.50 418 ASP A CA 1
ATOM 3105 C C . ASP A 1 390 ? 46.390 82.019 94.241 1.00 31.31 418 ASP A C 1
ATOM 3106 O O . ASP A 1 390 ? 47.017 81.460 93.333 1.00 35.18 418 ASP A O 1
ATOM 3111 N N . ASN A 1 391 ? 46.225 83.335 94.303 1.00 36.36 419 ASN A N 1
ATOM 3112 C CA . ASN A 1 391 ? 46.695 84.222 93.236 1.00 37.98 419 ASN A CA 1
ATOM 3113 C C . ASN A 1 391 ? 48.044 84.871 93.529 1.00 38.56 419 ASN A C 1
ATOM 3114 O O . ASN A 1 391 ? 48.302 85.995 93.119 1.00 45.28 419 ASN A O 1
ATOM 3119 N N . SER A 1 392 ? 48.891 84.188 94.283 1.00 38.87 420 SER A N 1
ATOM 3120 C CA . SER A 1 392 ? 50.208 84.728 94.591 1.00 38.74 420 SER A CA 1
ATOM 3121 C C . SER A 1 392 ? 51.261 83.797 94.010 1.00 38.43 420 SER A C 1
ATOM 3122 O O . SER A 1 392 ? 52.459 83.999 94.201 1.00 45.14 420 SER A O 1
ATOM 3125 N N . VAL A 1 393 ? 50.798 82.757 93.326 1.00 31.60 421 VAL A N 1
ATOM 3126 C CA . VAL A 1 393 ? 51.665 81.785 92.680 1.00 28.00 421 VAL A CA 1
ATOM 3127 C C . VAL A 1 393 ? 51.033 81.547 91.317 1.00 30.47 421 VAL A C 1
ATOM 3128 O O . VAL A 1 393 ? 49.839 81.795 91.134 1.00 27.72 421 VAL A O 1
ATOM 3132 N N . PRO A 1 394 ? 51.833 81.128 90.324 1.00 30.64 422 PRO A N 1
ATOM 3133 C CA . PRO A 1 394 ? 51.272 80.878 88.995 1.00 31.57 422 PRO A CA 1
ATOM 3134 C C . PRO A 1 394 ? 50.067 79.934 89.079 1.00 34.75 422 PRO A C 1
ATOM 3135 O O . PRO A 1 394 ? 50.036 79.037 89.924 1.00 41.20 422 PRO A O 1
ATOM 3139 N N . PRO A 1 395 ? 49.081 80.093 88.182 1.00 32.09 423 PRO A N 1
ATOM 3140 C CA . PRO A 1 395 ? 47.885 79.235 88.192 1.00 29.48 423 PRO A CA 1
ATOM 3141 C C . PRO A 1 395 ? 48.203 77.740 88.242 1.00 28.03 423 PRO A C 1
ATOM 3142 O O . PRO A 1 395 ? 47.427 76.954 88.780 1.00 29.42 423 PRO A O 1
ATOM 3146 N N . ARG A 1 396 ? 49.349 77.354 87.688 1.00 25.30 424 ARG A N 1
ATOM 3147 C CA . ARG A 1 396 ? 49.751 75.966 87.677 1.00 21.25 424 ARG A CA 1
ATOM 3148 C C . ARG A 1 396 ? 49.969 75.443 89.084 1.00 24.99 424 ARG A C 1
ATOM 3149 O O . ARG A 1 396 ? 49.862 74.242 89.339 1.00 27.38 424 ARG A O 1
ATOM 3157 N N . ALA A 1 397 ? 50.250 76.372 89.993 1.00 28.48 425 ALA A N 1
ATOM 3158 C CA . ALA A 1 397 ? 50.499 76.076 91.393 1.00 21.28 425 ALA A CA 1
ATOM 3159 C C . ALA A 1 397 ? 49.348 76.508 92.320 1.00 21.93 425 ALA A C 1
ATOM 3160 O O . ALA A 1 397 ? 49.121 75.890 93.364 1.00 28.29 425 ALA A O 1
ATOM 3162 N N . GLY A 1 398 ? 48.573 77.503 91.898 1.00 18.48 426 GLY A N 1
ATOM 3163 C CA . GLY A 1 398 ? 47.496 78.008 92.729 1.00 8.09 426 GLY A CA 1
ATOM 3164 C C . GLY A 1 398 ? 46.132 77.546 92.322 1.00 16.34 426 GLY A C 1
ATOM 3165 O O . GLY A 1 398 ? 45.121 78.044 92.866 1.00 16.76 426 GLY A O 1
ATOM 3166 N N . PHE A 1 399 ? 46.088 76.606 91.371 1.00 14.77 427 PHE A N 1
ATOM 3167 C CA . PHE A 1 399 ? 44.828 76.049 90.851 1.00 12.93 427 PHE A CA 1
ATOM 3168 C C . PHE A 1 399 ? 43.904 75.530 91.958 1.00 15.58 427 PHE A C 1
ATOM 3169 O O . PHE A 1 399 ? 44.378 75.021 92.954 1.00 25.24 427 PHE A O 1
ATOM 3177 N N . SER A 1 400 ? 42.592 75.620 91.768 1.00 19.83 428 SER A N 1
ATOM 3178 C CA . SER A 1 400 ? 41.653 75.159 92.784 1.00 19.64 428 SER A CA 1
ATOM 3179 C C . SER A 1 400 ? 40.971 73.817 92.504 1.00 24.15 428 SER A C 1
ATOM 3180 O O . SER A 1 400 ? 40.438 73.173 93.426 1.00 27.41 428 SER A O 1
ATOM 3183 N N . HIS A 1 401 ? 40.896 73.450 91.230 1.00 21.43 429 HIS A N 1
ATOM 3184 C CA . HIS A 1 401 ? 40.268 72.197 90.793 1.00 15.00 429 HIS A CA 1
ATOM 3185 C C . HIS A 1 401 ? 41.118 71.507 89.744 1.00 15.38 429 HIS A C 1
ATOM 3186 O O . HIS A 1 401 ? 42.093 72.071 89.248 1.00 16.29 429 HIS A O 1
ATOM 3193 N N . ARG A 1 402 ? 40.778 70.265 89.447 1.00 15.14 430 ARG A N 1
ATOM 3194 C CA . ARG A 1 402 ? 41.497 69.527 88.425 1.00 17.54 430 ARG A CA 1
ATOM 3195 C C . ARG A 1 402 ? 40.438 68.710 87.716 1.00 16.51 430 ARG A C 1
ATOM 3196 O O . ARG A 1 402 ? 39.421 68.362 88.311 1.00 24.18 430 ARG A O 1
ATOM 3204 N N . LEU A 1 403 ? 40.608 68.536 86.411 1.00 22.08 431 LEU A N 1
ATOM 3205 C CA . LEU A 1 403 ? 39.647 67.814 85.586 1.00 19.39 431 LEU A CA 1
ATOM 3206 C C . LEU A 1 403 ? 39.456 66.381 86.054 1.00 18.86 431 LEU A C 1
ATOM 3207 O O . LEU A 1 403 ? 40.429 65.686 86.350 1.00 9.28 431 LEU A O 1
ATOM 3212 N N . SER A 1 404 ? 38.212 65.918 86.029 1.00 15.85 432 SER A N 1
ATOM 3213 C CA . SER A 1 404 ? 37.915 64.568 86.476 1.00 21.85 432 SER A CA 1
ATOM 3214 C C . SER A 1 404 ? 37.263 63.641 85.463 1.00 19.52 432 SER A C 1
ATOM 3215 O O . SER A 1 404 ? 37.476 62.430 85.500 1.00 23.45 432 SER A O 1
ATOM 3218 N N . HIS A 1 405 ? 36.456 64.200 84.571 1.00 20.47 433 HIS A N 1
ATOM 3219 C CA . HIS A 1 405 ? 35.740 63.400 83.598 1.00 18.48 433 HIS A CA 1
ATOM 3220 C C . HIS A 1 405 ? 35.215 64.307 82.503 1.00 21.86 433 HIS A C 1
ATOM 3221 O O . HIS A 1 405 ? 34.886 65.461 82.768 1.00 21.14 433 HIS A O 1
ATOM 3228 N N . VAL A 1 406 ? 35.149 63.784 81.275 1.00 22.69 434 VAL A N 1
ATOM 3229 C CA . VAL A 1 406 ? 34.626 64.528 80.133 1.00 19.77 434 VAL A CA 1
ATOM 3230 C C . VAL A 1 406 ? 33.529 63.669 79.484 1.00 20.93 434 VAL A C 1
ATOM 3231 O O . VAL A 1 406 ? 33.806 62.552 79.046 1.00 24.68 434 VAL A O 1
ATOM 3235 N N . THR A 1 407 ? 32.278 64.125 79.506 1.00 19.50 435 THR A N 1
ATOM 3236 C CA . THR A 1 407 ? 31.206 63.378 78.851 1.00 18.54 435 THR A CA 1
ATOM 3237 C C . THR A 1 407 ? 31.196 63.835 77.385 1.00 22.14 435 THR A C 1
ATOM 3238 O O . THR A 1 407 ? 32.153 64.442 76.904 1.00 23.82 435 THR A O 1
ATOM 3242 N N . MET A 1 408 ? 30.123 63.527 76.673 1.00 23.54 436 MET A N 1
ATOM 3243 C CA . MET A 1 408 ? 29.982 63.938 75.284 1.00 20.44 436 MET A CA 1
ATOM 3244 C C . MET A 1 408 ? 28.510 63.985 74.980 1.00 20.18 436 MET A C 1
ATOM 3245 O O . MET A 1 408 ? 27.851 62.955 74.973 1.00 23.77 436 MET A O 1
ATOM 3250 N N . LEU A 1 409 ? 27.980 65.190 74.820 1.00 19.63 437 LEU A N 1
ATOM 3251 C CA . LEU A 1 409 ? 26.571 65.348 74.502 1.00 21.07 437 LEU A CA 1
ATOM 3252 C C . LEU A 1 409 ? 26.468 65.422 72.969 1.00 21.67 437 LEU A C 1
ATOM 3253 O O . LEU A 1 409 ? 27.323 66.033 72.316 1.00 22.55 437 LEU A O 1
ATOM 3258 N N . SER A 1 410 ? 25.446 64.770 72.417 1.00 22.27 438 SER A N 1
ATOM 3259 C CA . SER A 1 410 ? 25.209 64.708 70.981 1.00 24.26 438 SER A CA 1
ATOM 3260 C C . SER A 1 410 ? 23.774 65.059 70.654 1.00 24.74 438 SER A C 1
ATOM 3261 O O . SER A 1 410 ? 22.924 65.062 71.526 1.00 37.04 438 SER A O 1
ATOM 3264 N N . GLN A 1 411 ? 23.493 65.320 69.388 1.00 22.72 439 GLN A N 1
ATOM 3265 C CA . GLN A 1 411 ? 22.138 65.682 68.975 1.00 25.72 439 GLN A CA 1
ATOM 3266 C C . GLN A 1 411 ? 21.221 64.485 69.053 1.00 25.64 439 GLN A C 1
ATOM 3267 O O . GLN A 1 411 ? 21.663 63.346 68.856 1.00 29.96 439 GLN A O 1
ATOM 3273 N N . ALA A 1 412 ? 19.952 64.742 69.361 1.00 27.52 440 ALA A N 1
ATOM 3274 C CA . ALA A 1 412 ? 18.958 63.677 69.466 1.00 31.14 440 ALA A CA 1
ATOM 3275 C C . ALA A 1 412 ? 18.880 62.943 68.149 1.00 39.78 440 ALA A C 1
ATOM 3276 O O . ALA A 1 412 ? 19.282 63.476 67.109 1.00 41.06 440 ALA A O 1
ATOM 3278 N N . ALA A 1 413 ? 18.391 61.711 68.177 1.00 50.13 441 ALA A N 1
ATOM 3279 C CA . ALA A 1 413 ? 18.252 60.973 66.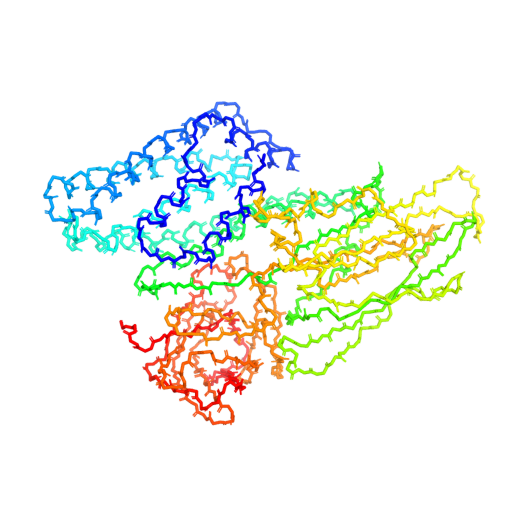933 1.00 56.36 441 ALA A CA 1
ATOM 3280 C C . ALA A 1 413 ? 17.145 61.737 66.207 1.00 59.01 441 ALA A C 1
ATOM 3281 O O . ALA A 1 413 ? 16.138 62.099 66.828 1.00 62.17 441 ALA A O 1
ATOM 3283 N N . GLY A 1 414 ? 17.371 62.079 64.942 1.00 58.16 442 GLY A N 1
ATOM 3284 C CA . GLY A 1 414 ? 16.360 62.822 64.209 1.00 59.94 442 GLY A CA 1
ATOM 3285 C C . GLY A 1 414 ? 16.625 64.319 64.129 1.00 61.73 442 GLY A C 1
ATOM 3286 O O . GLY A 1 414 ? 15.886 65.049 63.460 1.00 67.03 442 GLY A O 1
ATOM 3287 N N . ALA A 1 415 ? 17.630 64.795 64.861 1.00 59.43 443 ALA A N 1
ATOM 3288 C CA . ALA A 1 415 ? 17.994 66.207 64.817 1.00 52.99 443 ALA A CA 1
ATOM 3289 C C . ALA A 1 415 ? 18.715 66.313 63.490 1.00 53.72 443 ALA A C 1
ATOM 3290 O O . ALA A 1 415 ? 19.391 65.366 63.071 1.00 54.26 443 ALA A O 1
ATOM 3292 N N . VAL A 1 416 ? 18.610 67.463 62.841 1.00 48.96 444 VAL A N 1
ATOM 3293 C CA . VAL A 1 416 ? 19.240 67.624 61.541 1.00 43.13 444 VAL A CA 1
ATOM 3294 C C . VAL A 1 416 ? 20.613 68.269 61.525 1.00 38.83 444 VAL A C 1
ATOM 3295 O O . VAL A 1 416 ? 21.114 68.603 60.457 1.00 41.88 444 VAL A O 1
ATOM 3299 N N . TYR A 1 417 ? 21.243 68.417 62.683 1.00 31.30 445 TYR A N 1
ATOM 3300 C CA . TYR A 1 417 ? 22.551 69.062 62.746 1.00 27.03 445 TYR A CA 1
ATOM 3301 C C . TYR A 1 417 ? 23.494 68.214 63.562 1.00 26.68 445 TYR A C 1
ATOM 3302 O O . TYR A 1 417 ? 23.069 67.226 64.166 1.00 25.75 445 TYR A O 1
ATOM 3311 N N . THR A 1 418 ? 24.761 68.609 63.595 1.00 20.55 446 THR A N 1
ATOM 3312 C CA . THR A 1 418 ? 25.760 67.887 64.360 1.00 24.53 446 THR A CA 1
ATOM 3313 C C . THR A 1 418 ? 26.209 68.634 65.618 1.00 23.74 446 THR A C 1
ATOM 3314 O O . THR A 1 418 ? 26.868 69.675 65.543 1.00 23.26 446 THR A O 1
ATOM 3318 N N . LEU A 1 419 ? 25.779 68.104 66.760 1.00 14.94 447 LEU A N 1
ATOM 3319 C CA . LEU A 1 419 ? 26.104 68.629 68.078 1.00 14.96 447 LEU A CA 1
ATOM 3320 C C . LEU A 1 419 ? 27.078 67.686 68.746 1.00 12.64 447 LEU A C 1
ATOM 3321 O O . LEU A 1 419 ? 26.759 66.521 68.965 1.00 23.29 447 LEU A O 1
ATOM 3326 N N . ARG A 1 420 ? 28.232 68.205 69.124 1.00 13.74 448 ARG A N 1
ATOM 3327 C CA . ARG A 1 420 ? 29.259 67.436 69.802 1.00 15.09 448 ARG A CA 1
ATOM 3328 C C . ARG A 1 420 ? 29.726 68.365 70.981 1.00 19.04 448 ARG A C 1
ATOM 3329 O O . ARG A 1 420 ? 30.749 69.047 70.900 1.00 16.72 448 ARG A O 1
ATOM 3337 N N . ALA A 1 421 ? 28.917 68.411 72.046 1.00 12.99 449 ALA A N 1
ATOM 3338 C CA . ALA A 1 421 ? 29.166 69.246 73.230 1.00 16.22 449 ALA A CA 1
ATOM 3339 C C . ALA A 1 421 ? 29.633 68.501 74.499 1.00 10.83 449 ALA A C 1
ATOM 3340 O O . ALA A 1 421 ? 28.823 68.164 75.347 1.00 13.43 449 ALA A O 1
ATOM 3342 N N . PRO A 1 422 ? 30.946 68.315 74.687 1.00 6.76 450 PRO A N 1
ATOM 3343 C CA . PRO A 1 422 ? 31.334 67.600 75.902 1.00 12.24 450 PRO A CA 1
ATOM 3344 C C . PRO A 1 422 ? 31.250 68.421 77.202 1.00 21.02 450 PRO A C 1
ATOM 3345 O O . PRO A 1 422 ? 31.684 69.581 77.247 1.00 18.85 450 PRO A O 1
ATOM 3349 N N . THR A 1 423 ? 30.624 67.838 78.231 1.00 23.97 451 THR A N 1
ATOM 3350 C CA . THR A 1 423 ? 30.547 68.470 79.545 1.00 20.48 451 THR A CA 1
ATOM 3351 C C . THR A 1 423 ? 31.808 68.043 80.303 1.00 22.84 451 THR A C 1
ATOM 3352 O O . THR A 1 423 ? 32.137 66.857 80.326 1.00 21.75 451 THR A O 1
ATOM 3356 N N . PHE A 1 424 ? 32.517 69.012 80.883 1.00 22.19 452 PHE A N 1
ATOM 3357 C CA . PHE A 1 424 ? 33.737 68.762 81.639 1.00 18.68 452 PHE A CA 1
ATOM 3358 C C . PHE A 1 424 ? 33.368 68.740 83.133 1.00 23.64 452 PHE A C 1
ATOM 3359 O O . PHE A 1 424 ? 32.473 69.483 83.551 1.00 19.83 452 PHE A O 1
ATOM 3367 N N . SER A 1 425 ? 34.012 67.857 83.906 1.00 22.11 453 SER A N 1
ATOM 3368 C CA . SER A 1 425 ? 33.773 67.718 85.347 1.00 19.07 453 SER A CA 1
ATOM 3369 C C . SER A 1 425 ? 35.003 68.190 86.073 1.00 17.59 453 SER A C 1
ATOM 3370 O O . SER A 1 425 ? 36.120 67.824 85.692 1.00 19.87 453 SER A O 1
ATOM 3373 N N . TRP A 1 426 ? 34.802 68.983 87.123 1.00 12.34 454 TRP A N 1
ATOM 3374 C CA . TRP A 1 426 ? 35.921 69.510 87.883 1.00 15.27 454 TRP A CA 1
ATOM 3375 C C . TRP A 1 426 ? 35.809 69.105 89.351 1.00 14.16 454 TRP A C 1
ATOM 3376 O O . TRP A 1 426 ? 34.737 69.224 89.966 1.00 17.54 454 TRP A O 1
ATOM 3387 N N . GLN A 1 427 ? 36.939 68.630 89.873 1.00 9.22 455 GLN A N 1
ATOM 3388 C CA . GLN A 1 427 ? 37.110 68.124 91.233 1.00 14.50 455 GLN A CA 1
ATOM 3389 C C . GLN A 1 427 ? 37.909 69.091 92.090 1.00 14.83 455 GLN A C 1
ATOM 3390 O O . GLN A 1 427 ? 38.991 69.553 91.678 1.00 9.55 455 GLN A O 1
ATOM 3396 N N . HIS A 1 428 ? 37.446 69.318 93.318 1.00 17.16 456 HIS A N 1
ATOM 3397 C CA . HIS A 1 428 ? 38.165 70.218 94.209 1.00 13.61 456 HIS A CA 1
ATOM 3398 C C . HIS A 1 428 ? 39.526 69.637 94.506 1.00 7.88 456 HIS A C 1
ATOM 3399 O O . HIS A 1 428 ? 39.697 68.438 94.646 1.00 18.71 456 HIS A O 1
ATOM 3406 N N . ARG A 1 429 ? 40.505 70.516 94.553 1.00 11.04 457 ARG A N 1
ATOM 3407 C CA . ARG A 1 429 ? 41.879 70.155 94.831 1.00 2.25 457 ARG A CA 1
ATOM 3408 C C . ARG A 1 429 ? 42.051 69.393 96.164 1.00 16.88 457 ARG A C 1
ATOM 3409 O O . ARG A 1 429 ? 42.981 68.584 96.314 1.00 24.59 457 ARG A O 1
ATOM 3417 N N . SER A 1 430 ? 41.144 69.616 97.117 1.00 19.26 458 SER A N 1
ATOM 3418 C CA . SER A 1 430 ? 41.253 68.979 98.437 1.00 20.52 458 SER A CA 1
ATOM 3419 C C . SER A 1 430 ? 41.088 67.475 98.438 1.00 21.64 458 SER A C 1
ATOM 3420 O O . SER A 1 430 ? 41.698 66.796 99.258 1.00 32.09 458 SER A O 1
ATOM 3423 N N . ALA A 1 431 ? 40.239 66.968 97.548 1.00 22.58 459 ALA A N 1
ATOM 3424 C CA . ALA A 1 431 ? 40.010 65.541 97.401 1.00 16.71 459 ALA A CA 1
ATOM 3425 C C . ALA A 1 431 ? 41.330 65.032 96.858 1.00 17.27 459 ALA A C 1
ATOM 3426 O O . ALA A 1 431 ? 41.522 64.958 95.651 1.00 28.89 459 ALA A O 1
ATOM 3428 N N . GLU A 1 432 ? 42.262 64.740 97.754 1.00 21.55 460 GLU A N 1
ATOM 3429 C CA . GLU A 1 432 ? 43.577 64.288 97.365 1.00 25.17 460 GLU A CA 1
ATOM 3430 C C . GLU A 1 432 ? 43.542 62.925 96.711 1.00 22.26 460 GLU A C 1
ATOM 3431 O O . GLU A 1 432 ? 42.661 62.120 96.968 1.00 21.48 460 GLU A O 1
ATOM 3437 N N . PHE A 1 433 ? 44.485 62.719 95.805 1.00 20.84 461 PHE A N 1
ATOM 3438 C CA . PHE A 1 433 ? 44.634 61.483 95.064 1.00 25.28 461 PHE A CA 1
ATOM 3439 C C . PHE A 1 433 ? 44.755 60.280 95.978 1.00 30.15 461 PHE A C 1
ATOM 3440 O O . PHE A 1 433 ? 44.258 59.197 95.668 1.00 27.54 461 PHE A O 1
ATOM 3448 N N . ASN A 1 434 ? 45.425 60.490 97.107 1.00 35.22 462 ASN A N 1
ATOM 3449 C CA . ASN A 1 434 ? 45.625 59.463 98.113 1.00 33.27 462 ASN A CA 1
ATOM 3450 C C . ASN A 1 434 ? 44.920 59.821 99.411 1.00 36.81 462 ASN A C 1
ATOM 3451 O O . ASN A 1 434 ? 44.662 61.001 99.687 1.00 41.71 462 ASN A O 1
ATOM 3456 N N . ASN A 1 435 ? 44.580 58.795 100.185 1.00 31.50 463 ASN A N 1
ATOM 3457 C CA . ASN A 1 435 ? 43.952 58.974 101.488 1.00 26.26 463 ASN A CA 1
ATOM 3458 C C . ASN A 1 435 ? 45.092 58.900 102.511 1.00 31.87 463 ASN A C 1
ATOM 3459 O O . ASN A 1 435 ? 45.543 57.805 102.859 1.00 31.40 463 ASN A O 1
ATOM 3464 N N . ILE A 1 436 ? 45.592 60.056 102.947 1.00 30.51 464 ILE A N 1
ATOM 3465 C CA . ILE A 1 436 ? 46.704 60.107 103.899 1.00 31.49 464 ILE A CA 1
ATOM 3466 C C . ILE A 1 436 ? 46.294 60.443 105.341 1.00 32.67 464 ILE A C 1
ATOM 3467 O O . ILE A 1 436 ? 45.619 61.437 105.586 1.00 34.65 464 ILE A O 1
ATOM 3472 N N . ILE A 1 437 ? 46.687 59.584 106.281 1.00 37.22 465 ILE A N 1
ATOM 3473 C CA . ILE A 1 437 ? 46.378 59.758 107.705 1.00 32.00 465 ILE A CA 1
ATOM 3474 C C . ILE A 1 437 ? 47.670 60.076 108.432 1.00 32.95 465 ILE A C 1
ATOM 3475 O O . ILE A 1 437 ? 48.541 59.216 108.566 1.00 30.47 465 ILE A O 1
ATOM 3480 N N . PRO A 1 438 ? 47.863 61.346 108.811 1.00 36.51 466 PRO A N 1
ATOM 3481 C CA . PRO A 1 438 ? 49.073 61.735 109.533 1.00 35.20 466 PRO A CA 1
ATOM 3482 C C . PRO A 1 438 ? 48.712 61.958 110.995 1.00 38.81 466 PRO A C 1
ATOM 3483 O O . PRO A 1 438 ? 47.549 61.830 111.402 1.00 37.51 466 PRO A O 1
ATOM 3487 N N . SER A 1 439 ? 49.710 62.329 111.779 1.00 41.46 467 SER A N 1
ATOM 3488 C CA . SER A 1 439 ? 49.492 62.568 113.192 1.00 44.78 467 SER A CA 1
ATOM 3489 C C . SER A 1 439 ? 49.243 64.045 113.429 1.00 44.76 467 SER A C 1
ATOM 3490 O O . SER A 1 439 ? 49.493 64.887 112.555 1.00 46.21 467 SER A O 1
ATOM 3493 N N . SER A 1 440 ? 48.722 64.344 114.610 1.00 45.57 468 SER A N 1
ATOM 3494 C CA . SER A 1 440 ? 48.445 65.711 115.011 1.00 42.94 468 SER A CA 1
ATOM 3495 C C . SER A 1 440 ? 47.325 66.423 114.250 1.00 40.79 468 SER A C 1
ATOM 3496 O O . SER A 1 440 ? 47.414 67.623 113.985 1.00 42.66 468 SER A O 1
ATOM 3499 N N . GLN A 1 441 ? 46.287 65.680 113.872 1.00 36.89 469 GLN A N 1
ATOM 3500 C CA . GLN A 1 441 ? 45.130 66.269 113.205 1.00 31.18 469 GLN A CA 1
ATOM 3501 C C . GLN A 1 441 ? 44.028 65.259 113.077 1.00 29.58 469 GLN A C 1
ATOM 3502 O O . GLN A 1 441 ? 44.279 64.053 113.086 1.00 25.96 469 GLN A O 1
ATOM 3508 N N . ILE A 1 442 ? 42.800 65.757 113.095 1.00 26.93 470 ILE A N 1
ATOM 3509 C CA . ILE A 1 442 ? 41.635 64.911 112.940 1.00 22.09 470 ILE A CA 1
ATOM 3510 C C . ILE A 1 442 ? 41.401 64.897 111.428 1.00 27.81 470 ILE A C 1
ATOM 3511 O O . ILE A 1 442 ? 40.919 65.872 110.854 1.00 28.28 470 ILE A O 1
ATOM 3516 N N . THR A 1 443 ? 41.877 63.843 110.778 1.00 28.49 471 THR A N 1
ATOM 3517 C CA . THR A 1 443 ? 41.739 63.668 109.339 1.00 20.44 471 THR A CA 1
ATOM 3518 C C . THR A 1 443 ? 40.340 63.159 108.999 1.00 20.56 471 THR A C 1
ATOM 3519 O O . THR A 1 443 ? 39.870 62.201 109.602 1.00 23.52 471 THR A O 1
ATOM 3523 N N . GLN A 1 444 ? 39.657 63.825 108.074 1.00 17.34 472 GLN A N 1
ATOM 3524 C CA . GLN A 1 444 ? 38.331 63.398 107.644 1.00 16.77 472 GLN A CA 1
ATOM 3525 C C . GLN A 1 444 ? 38.522 62.766 106.253 1.00 20.02 472 GLN A C 1
ATOM 3526 O O . GLN A 1 444 ? 39.297 63.281 105.439 1.00 15.89 472 GLN A O 1
ATOM 3532 N N . ILE A 1 445 ? 37.869 61.622 106.027 1.00 21.93 473 ILE A N 1
ATOM 3533 C CA . ILE A 1 445 ? 37.927 60.860 104.771 1.00 13.62 473 ILE A CA 1
ATOM 3534 C C . ILE A 1 445 ? 36.497 60.494 104.387 1.00 12.17 473 ILE A C 1
ATOM 3535 O O . ILE A 1 445 ? 35.926 59.578 104.975 1.00 19.74 473 ILE A O 1
ATOM 3540 N N . PRO A 1 446 ? 35.865 61.229 103.453 1.00 7.58 474 PRO A N 1
ATOM 3541 C CA . PRO A 1 446 ? 34.489 60.917 103.035 1.00 12.86 474 PRO A CA 1
AT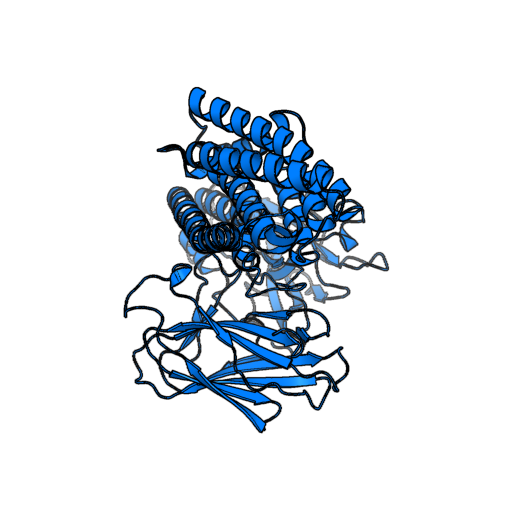OM 3542 C C . PRO A 1 446 ? 34.458 59.514 102.425 1.00 16.35 474 PRO A C 1
ATOM 3543 O O . PRO A 1 446 ? 35.454 59.066 101.832 1.00 12.26 474 PRO A O 1
ATOM 3547 N N . LEU A 1 447 ? 33.322 58.839 102.490 1.00 13.17 475 LEU A N 1
ATOM 3548 C CA . LEU A 1 447 ? 33.314 57.489 101.962 1.00 18.53 475 LEU A CA 1
ATOM 3549 C C . LEU A 1 447 ? 33.322 57.359 100.442 1.00 25.88 475 LEU A C 1
ATOM 3550 O O . LEU A 1 447 ? 33.560 56.286 99.902 1.00 27.93 475 LEU A O 1
ATOM 3555 N N . THR A 1 448 ? 33.129 58.466 99.741 1.00 28.90 476 THR A N 1
ATOM 3556 C CA . THR A 1 448 ? 33.150 58.429 98.292 1.00 20.37 476 THR A CA 1
ATOM 3557 C C . THR A 1 448 ? 34.584 58.228 97.837 1.00 19.25 476 THR A C 1
ATOM 3558 O O . THR A 1 448 ? 34.825 57.903 96.680 1.00 23.74 476 THR A O 1
ATOM 3562 N N . LYS A 1 449 ? 35.540 58.404 98.740 1.00 12.35 477 LYS A N 1
ATOM 3563 C CA . LYS A 1 449 ? 36.926 58.194 98.368 1.00 13.52 477 LYS A CA 1
ATOM 3564 C C . LYS A 1 449 ? 37.326 56.746 98.602 1.00 13.59 477 LYS A C 1
ATOM 3565 O O . LYS A 1 449 ? 38.509 56.444 98.751 1.00 16.22 477 LYS A O 1
ATOM 3571 N N . SER A 1 450 ? 36.333 55.857 98.614 1.00 20.59 478 SER A N 1
ATOM 3572 C CA . SER A 1 450 ? 36.551 54.426 98.825 1.00 22.75 478 SER A CA 1
ATOM 3573 C C . SER A 1 450 ? 37.072 53.765 97.571 1.00 21.98 478 SER A C 1
ATOM 3574 O O . SER A 1 450 ? 36.737 54.174 96.470 1.00 30.09 478 SER A O 1
ATOM 3577 N N . THR A 1 451 ? 37.827 52.694 97.743 1.00 20.93 479 THR A N 1
ATOM 3578 C CA . THR A 1 451 ? 38.339 51.963 96.613 1.00 19.41 479 THR A CA 1
ATOM 3579 C C . THR A 1 451 ? 37.250 51.134 95.988 1.00 23.53 479 THR A C 1
ATOM 3580 O O . THR A 1 451 ? 37.290 50.874 94.797 1.00 36.64 479 THR A O 1
ATOM 3584 N N . ASN A 1 452 ? 36.275 50.705 96.780 1.00 30.42 480 ASN A N 1
ATOM 3585 C CA . ASN A 1 452 ? 35.156 49.925 96.244 1.00 31.21 480 ASN A CA 1
ATOM 3586 C C . ASN A 1 452 ? 34.008 49.805 97.224 1.00 24.29 480 ASN A C 1
ATOM 3587 O O . ASN A 1 452 ? 34.172 50.004 98.438 1.00 27.47 480 ASN A O 1
ATOM 3592 N N . LEU A 1 453 ? 32.844 49.516 96.661 1.00 17.14 481 LEU A N 1
ATOM 3593 C CA . LEU A 1 453 ? 31.619 49.366 97.393 1.00 19.98 481 LEU A CA 1
ATOM 3594 C C . LEU A 1 453 ? 31.313 47.910 97.702 1.00 29.46 481 LEU A C 1
ATOM 3595 O O . LEU A 1 453 ? 31.758 47.002 96.993 1.00 33.97 481 LEU A O 1
ATOM 3600 N N . GLY A 1 454 ? 30.522 47.700 98.749 1.00 26.40 482 GLY A N 1
ATOM 3601 C CA . GLY A 1 454 ? 30.148 46.365 99.139 1.00 24.14 482 GLY A CA 1
ATOM 3602 C C . GLY A 1 454 ? 28.871 46.117 98.404 1.00 26.49 482 GLY A C 1
ATOM 3603 O O . GLY A 1 454 ? 28.235 47.076 97.975 1.00 24.01 482 GLY A O 1
ATOM 3604 N N . SER A 1 455 ? 28.481 44.848 98.290 1.00 29.36 483 SER A N 1
ATOM 3605 C CA . SER A 1 455 ? 27.271 44.467 97.577 1.00 24.80 483 SER A CA 1
ATOM 3606 C C . SER A 1 455 ? 26.018 45.047 98.171 1.00 21.01 483 SER A C 1
ATOM 3607 O O . SER A 1 455 ? 25.589 44.647 99.251 1.00 25.75 483 SER A O 1
ATOM 3610 N N . GLY A 1 456 ? 25.403 45.970 97.450 1.00 20.90 484 GLY A N 1
ATOM 3611 C CA . GLY A 1 456 ? 24.181 46.555 97.952 1.00 17.12 484 GLY A CA 1
ATOM 3612 C C . GLY A 1 456 ? 24.383 47.956 98.452 1.00 19.54 484 GLY A C 1
ATOM 3613 O O . GLY A 1 456 ? 23.426 48.572 98.895 1.00 22.41 484 GLY A O 1
ATOM 3614 N N . THR A 1 457 ? 25.621 48.440 98.466 1.00 18.96 485 THR A N 1
ATOM 3615 C CA . THR A 1 457 ? 25.856 49.804 98.905 1.00 20.74 485 THR A CA 1
ATOM 3616 C C . THR A 1 457 ? 25.640 50.653 97.663 1.00 29.73 485 THR A C 1
ATOM 3617 O O . THR A 1 457 ? 26.015 50.240 96.566 1.00 38.64 485 THR A O 1
ATOM 3621 N N . SER A 1 458 ? 25.036 51.825 97.826 1.00 30.81 486 SER A N 1
ATOM 3622 C CA . SER A 1 458 ? 24.787 52.732 96.711 1.00 23.28 486 SER A CA 1
ATOM 3623 C C . SER A 1 458 ? 25.427 54.070 96.990 1.00 26.89 486 SER A C 1
ATOM 3624 O O . SER A 1 458 ? 25.585 54.452 98.145 1.00 31.55 486 SER A O 1
ATOM 3627 N N . VAL A 1 459 ? 25.830 54.779 95.944 1.00 25.81 487 VAL A N 1
ATOM 3628 C CA . VAL A 1 459 ? 26.359 56.119 96.145 1.00 18.29 487 VAL A CA 1
ATOM 3629 C C . VAL A 1 459 ? 25.140 56.952 95.789 1.00 22.43 487 VAL A C 1
ATOM 3630 O O . VAL A 1 459 ? 24.607 56.888 94.679 1.00 26.02 487 VAL A O 1
ATOM 3634 N N . VAL A 1 460 ? 24.623 57.629 96.791 1.00 16.89 488 VAL A N 1
ATOM 3635 C CA . VAL A 1 460 ? 23.452 58.433 96.633 1.00 15.70 488 VAL A CA 1
ATOM 3636 C C . VAL A 1 460 ? 23.883 59.927 96.633 1.00 23.16 488 VAL A C 1
ATOM 3637 O O . VAL A 1 460 ? 24.994 60.283 97.045 1.00 27.29 488 VAL A O 1
ATOM 3641 N N . LYS A 1 461 ? 23.031 60.777 96.078 1.00 26.44 489 LYS A N 1
ATOM 3642 C CA . LYS A 1 461 ? 23.277 62.209 95.973 1.00 27.36 489 LYS A CA 1
ATOM 3643 C C . LYS A 1 461 ? 23.362 62.795 97.374 1.00 25.27 489 LYS A C 1
ATOM 3644 O O . LYS A 1 461 ? 22.518 62.496 98.209 1.00 19.37 489 LYS A O 1
ATOM 3650 N N . GLY A 1 462 ? 24.338 63.665 97.613 1.00 23.40 490 GLY A N 1
ATOM 3651 C CA . GLY A 1 462 ? 24.503 64.266 98.927 1.00 17.14 490 GLY A CA 1
ATOM 3652 C C . GLY A 1 462 ? 23.335 65.174 99.258 1.00 20.93 490 GLY A C 1
ATOM 3653 O O . GLY A 1 462 ? 22.611 65.585 98.357 1.00 21.60 490 GLY A O 1
ATOM 3654 N N . PRO A 1 463 ? 23.109 65.496 100.545 1.00 21.79 491 PRO A N 1
ATOM 3655 C CA . PRO A 1 463 ? 22.003 66.372 100.970 1.00 21.01 491 PRO A CA 1
ATOM 3656 C C . PRO A 1 463 ? 22.257 67.885 100.716 1.00 20.88 491 PRO A C 1
ATOM 3657 O O . PRO A 1 463 ? 21.317 68.678 100.634 1.00 18.57 491 PRO A O 1
ATOM 3661 N N . GLY A 1 464 ? 23.522 68.267 100.571 1.00 19.49 492 GLY A N 1
ATOM 3662 C CA . GLY A 1 464 ? 23.853 69.660 100.321 1.00 19.04 492 GLY A CA 1
ATOM 3663 C C . GLY A 1 464 ? 24.915 70.226 101.248 1.00 20.32 492 GLY A C 1
ATOM 3664 O O . GLY A 1 464 ? 25.715 71.056 100.848 1.00 12.45 492 GLY A O 1
ATOM 3665 N N . PHE A 1 465 ? 24.953 69.739 102.483 1.00 24.80 493 PHE A N 1
ATOM 3666 C CA . PHE A 1 465 ? 25.919 70.227 103.465 1.00 18.32 493 PHE A CA 1
ATOM 3667 C C . PHE A 1 465 ? 27.114 69.320 103.738 1.00 20.02 493 PHE A C 1
ATOM 3668 O O . PHE A 1 465 ? 27.939 69.661 104.567 1.00 27.73 493 PHE A O 1
ATOM 3676 N N . THR A 1 466 ? 27.259 68.206 103.018 1.00 18.41 494 THR A N 1
ATOM 3677 C CA . THR A 1 466 ? 28.386 67.306 103.280 1.00 11.87 494 THR A CA 1
ATOM 3678 C C . THR A 1 466 ? 29.630 67.483 102.421 1.00 15.81 494 THR A C 1
ATOM 3679 O O . THR A 1 466 ? 30.636 66.803 102.633 1.00 15.57 494 THR A O 1
ATOM 3683 N N . GLY A 1 467 ? 29.562 68.407 101.462 1.00 13.16 495 GLY A N 1
ATOM 3684 C CA . GLY A 1 467 ? 30.684 68.668 100.573 1.00 8.37 495 GLY A CA 1
ATOM 3685 C C . GLY A 1 467 ? 30.859 67.650 99.454 1.00 8.46 495 GLY A C 1
ATOM 3686 O O . GLY A 1 467 ? 31.866 67.654 98.749 1.00 14.47 495 GLY A O 1
ATOM 3687 N N . GLY A 1 468 ? 29.875 66.779 99.280 1.00 10.58 496 GLY A N 1
ATOM 3688 C CA . GLY A 1 468 ? 29.952 65.760 98.252 1.00 8.69 496 GLY A CA 1
ATOM 3689 C C . GLY A 1 468 ? 28.791 64.808 98.390 1.00 11.34 496 GLY A C 1
ATOM 3690 O O . GLY A 1 468 ? 27.789 65.146 99.022 1.00 10.65 496 GLY A O 1
ATOM 3691 N N . ASP A 1 469 ? 28.893 63.641 97.759 1.00 18.73 497 ASP A N 1
ATOM 3692 C CA . ASP A 1 469 ? 27.842 62.629 97.802 1.00 16.68 497 ASP A CA 1
ATOM 3693 C C . ASP A 1 469 ? 28.029 61.653 98.971 1.00 16.10 497 ASP A C 1
ATOM 3694 O O . ASP A 1 469 ? 29.102 61.606 99.574 1.00 11.81 497 ASP A O 1
ATOM 3699 N N . ILE A 1 470 ? 27.013 60.847 99.262 1.00 15.37 498 ILE A N 1
ATOM 3700 C CA . ILE A 1 470 ? 27.095 59.926 100.398 1.00 19.48 498 ILE A CA 1
ATOM 3701 C C . ILE A 1 470 ? 26.634 58.514 100.038 1.00 20.02 498 ILE A C 1
ATOM 3702 O O . ILE A 1 470 ? 25.749 58.368 99.207 1.00 20.24 498 ILE A O 1
ATOM 3707 N N . LEU A 1 471 ? 27.193 57.497 100.711 1.00 22.63 499 LEU A N 1
ATOM 3708 C CA . LEU A 1 471 ? 26.820 56.084 100.508 1.00 11.83 499 LEU A CA 1
ATOM 3709 C C . LEU A 1 471 ? 25.517 55.755 101.234 1.00 12.26 499 LEU A C 1
ATOM 3710 O O . LEU A 1 471 ? 25.132 56.447 102.158 1.00 25.79 499 LEU A O 1
ATOM 3715 N N . ARG A 1 472 ? 24.825 54.707 100.822 1.00 19.10 500 ARG A N 1
ATOM 3716 C CA . ARG A 1 472 ? 23.559 54.317 101.462 1.00 16.98 500 ARG A CA 1
ATOM 3717 C C . ARG A 1 472 ? 23.417 52.804 101.413 1.00 21.44 500 ARG A C 1
ATOM 3718 O O . ARG A 1 472 ? 24.033 52.135 100.578 1.00 24.77 500 ARG A O 1
ATOM 3726 N N . ARG A 1 473 ? 22.617 52.256 102.314 1.00 16.77 501 ARG A N 1
ATOM 3727 C CA . ARG A 1 473 ? 22.451 50.828 102.360 1.00 14.00 501 ARG A CA 1
ATOM 3728 C C . ARG A 1 473 ? 21.190 50.586 103.145 1.00 16.21 501 ARG A C 1
ATOM 3729 O O . ARG A 1 473 ? 20.891 51.349 104.052 1.00 22.36 501 ARG A O 1
ATOM 3737 N N . THR A 1 474 ? 20.389 49.611 102.726 1.00 18.55 502 THR A N 1
ATOM 3738 C CA . THR A 1 474 ? 19.134 49.315 103.412 1.00 21.97 502 THR A CA 1
ATOM 3739 C C . THR A 1 474 ? 19.036 47.958 104.134 1.00 22.36 502 THR A C 1
ATOM 3740 O O . THR A 1 474 ? 17.937 47.524 104.501 1.00 23.10 502 THR A O 1
ATOM 3744 N N . SER A 1 475 ? 20.174 47.313 104.377 1.00 22.17 503 SER A N 1
ATOM 3745 C CA . SER A 1 475 ? 20.200 46.010 105.036 1.00 25.47 503 SER A CA 1
ATOM 3746 C C . SER A 1 475 ? 21.604 45.722 105.562 1.00 23.61 503 SER A C 1
ATOM 3747 O O . SER A 1 475 ? 22.571 46.368 105.150 1.00 20.32 503 SER A O 1
ATOM 3750 N N . PRO A 1 476 ? 21.732 44.754 106.489 1.00 20.15 504 PRO A N 1
ATOM 3751 C CA . PRO A 1 476 ? 23.049 44.431 107.035 1.00 13.75 504 PRO A CA 1
ATOM 3752 C C . PRO A 1 476 ? 23.979 44.059 105.909 1.00 14.65 504 PRO A C 1
ATOM 3753 O O . PRO A 1 476 ? 23.557 43.427 104.950 1.00 14.69 504 PRO A O 1
ATOM 3757 N N . GLY A 1 477 ? 25.241 44.445 106.021 1.00 10.11 505 GLY A N 1
ATOM 3758 C CA . GLY A 1 477 ? 26.175 44.114 104.977 1.00 12.74 505 GLY A CA 1
ATOM 3759 C C . GLY A 1 477 ? 27.400 44.981 105.024 1.00 14.11 505 GLY A C 1
ATOM 3760 O O . GLY A 1 477 ? 27.548 45.801 105.922 1.00 24.83 505 GLY A O 1
ATOM 3761 N N . GLN A 1 478 ? 28.284 44.804 104.057 1.00 15.97 506 GLN A N 1
ATOM 3762 C CA . GLN A 1 478 ? 29.496 45.586 103.992 1.00 20.04 506 GLN A CA 1
ATOM 3763 C C . GLN A 1 478 ? 29.231 46.877 103.216 1.00 25.05 506 GLN A C 1
ATOM 3764 O O . GLN A 1 478 ? 28.645 46.854 102.131 1.00 29.11 506 GLN A O 1
ATOM 3770 N N . ILE A 1 479 ? 29.641 48.001 103.799 1.00 26.95 507 ILE A N 1
ATOM 3771 C CA . ILE A 1 479 ? 29.460 49.311 103.190 1.00 19.41 507 ILE A CA 1
ATOM 3772 C C . ILE A 1 479 ? 30.495 49.579 102.109 1.00 23.02 507 ILE A C 1
ATOM 3773 O O . ILE A 1 479 ? 30.139 49.724 100.945 1.00 30.68 507 ILE A O 1
ATOM 3778 N N . SER A 1 480 ? 31.769 49.643 102.470 1.00 16.21 508 SER A N 1
ATOM 3779 C CA . SER A 1 480 ? 32.783 49.896 101.465 1.00 16.15 508 SER A CA 1
ATOM 3780 C C . SER A 1 480 ? 34.162 49.541 101.981 1.00 19.38 508 SER A C 1
ATOM 3781 O O . SER A 1 480 ? 34.302 49.075 103.107 1.00 26.62 508 SER A O 1
ATOM 3784 N N . THR A 1 481 ? 35.182 49.804 101.181 1.00 16.24 509 THR A N 1
ATOM 3785 C CA . THR A 1 481 ? 36.536 49.436 101.543 1.00 13.71 509 THR A CA 1
ATOM 3786 C C . THR A 1 481 ? 37.472 50.505 101.028 1.00 14.32 509 THR A C 1
ATOM 3787 O O . THR A 1 481 ? 37.354 50.915 99.870 1.00 19.42 509 THR A O 1
ATOM 3791 N N . LEU A 1 482 ? 38.428 50.929 101.843 1.00 17.70 510 LEU A N 1
ATOM 3792 C CA . LEU A 1 482 ? 39.347 51.965 101.401 1.00 23.30 510 LEU A CA 1
ATOM 3793 C C . LEU A 1 482 ? 40.797 51.784 101.769 1.00 25.00 510 LEU A C 1
ATOM 3794 O O . LEU A 1 482 ? 41.114 51.240 102.821 1.00 33.47 510 LEU A O 1
ATOM 3799 N N . ARG A 1 483 ? 41.671 52.196 100.851 1.00 24.31 511 ARG A N 1
ATOM 3800 C CA . ARG A 1 483 ? 43.112 52.135 101.045 1.00 24.39 511 ARG A CA 1
ATOM 3801 C C . ARG A 1 483 ? 43.469 53.382 101.841 1.00 28.73 511 ARG A C 1
ATOM 3802 O O . ARG A 1 483 ? 42.914 54.461 101.593 1.00 29.35 511 ARG A O 1
ATOM 3810 N N . VAL A 1 484 ? 44.412 53.246 102.765 1.00 27.76 512 VAL A N 1
ATOM 3811 C CA . VAL A 1 484 ? 44.806 54.356 103.596 1.00 27.49 512 VAL A CA 1
ATOM 3812 C C . VAL A 1 484 ? 46.306 54.322 103.801 1.00 27.66 512 VAL A C 1
ATOM 3813 O O . VAL A 1 484 ? 46.876 53.266 104.042 1.00 31.16 512 VAL A O 1
ATOM 3817 N N . ASN A 1 485 ? 46.938 55.483 103.697 1.00 32.02 513 ASN A N 1
ATOM 3818 C CA . ASN A 1 485 ? 48.376 55.625 103.868 1.00 36.12 513 ASN A CA 1
ATOM 3819 C C . ASN A 1 485 ? 48.658 56.416 105.120 1.00 36.27 513 ASN A C 1
ATOM 3820 O O . ASN A 1 485 ? 48.299 57.588 105.208 1.00 37.72 513 ASN A O 1
ATOM 3825 N N . ILE A 1 486 ? 49.334 55.786 106.071 1.00 37.19 514 ILE A N 1
ATOM 3826 C CA . ILE A 1 486 ? 49.655 56.428 107.332 1.00 35.16 514 ILE A CA 1
ATOM 3827 C C . ILE A 1 486 ? 51.055 57.004 107.303 1.00 38.66 514 ILE A C 1
ATOM 3828 O O . ILE A 1 486 ? 52.022 56.278 107.112 1.00 45.12 514 ILE A O 1
ATOM 3833 N N . THR A 1 487 ? 51.154 58.316 107.476 1.00 40.53 515 THR A N 1
ATOM 3834 C CA . THR A 1 487 ? 52.438 58.992 107.473 1.00 42.34 515 THR A CA 1
ATOM 3835 C C . THR A 1 487 ? 52.911 59.191 108.905 1.00 46.12 515 THR A C 1
ATOM 3836 O O . THR A 1 487 ? 54.079 59.510 109.150 1.00 51.28 515 THR A O 1
ATOM 3840 N N . ALA A 1 488 ? 51.980 59.057 109.845 1.00 45.97 516 ALA A N 1
ATOM 3841 C CA . ALA A 1 488 ? 52.294 59.187 111.258 1.00 46.67 516 ALA A CA 1
ATOM 3842 C C . ALA A 1 488 ? 52.963 57.893 111.684 1.00 49.84 516 ALA A C 1
ATOM 3843 O O . ALA A 1 488 ? 52.719 56.837 111.100 1.00 54.51 516 ALA A O 1
ATOM 3845 N N . PRO A 1 489 ? 53.847 57.957 112.683 1.00 52.38 517 PRO A N 1
ATOM 3846 C CA . PRO A 1 489 ? 54.521 56.748 113.151 1.00 53.35 517 PRO A CA 1
ATOM 3847 C C . PRO A 1 489 ? 53.459 55.714 113.505 1.00 53.38 517 PRO A C 1
ATOM 3848 O O . PRO A 1 489 ? 52.434 56.056 114.099 1.00 54.52 517 PRO A O 1
ATOM 3852 N N . LEU A 1 490 ? 53.696 54.459 113.140 1.00 51.76 518 LEU A N 1
ATOM 3853 C CA . LEU A 1 490 ? 52.735 53.396 113.426 1.00 52.09 518 LEU A CA 1
ATOM 3854 C C . LEU A 1 490 ? 52.458 53.282 114.926 1.00 50.10 518 LEU A C 1
ATOM 3855 O O . LEU A 1 490 ? 51.432 52.755 115.346 1.00 52.58 518 LEU A O 1
ATOM 3860 N N . SER A 1 491 ? 53.370 53.824 115.723 1.00 48.05 519 SER A N 1
ATOM 3861 C CA . SER A 1 491 ? 53.259 53.831 117.175 1.00 47.27 519 SER A CA 1
ATOM 3862 C C . SER A 1 491 ? 52.002 54.571 117.633 1.00 48.92 519 SER A C 1
ATOM 3863 O O . SER A 1 491 ? 51.471 54.310 118.712 1.00 50.80 519 SER A O 1
ATOM 3866 N N . GLN A 1 492 ? 51.551 55.515 116.814 1.00 48.54 520 GLN A N 1
ATOM 3867 C CA . GLN A 1 492 ? 50.380 56.327 117.108 1.00 44.93 520 GLN A CA 1
ATOM 3868 C C . GLN A 1 492 ? 49.081 55.541 117.221 1.00 43.63 520 GLN A C 1
ATOM 3869 O O . GLN A 1 492 ? 48.793 54.698 116.377 1.00 43.65 520 GLN A O 1
ATOM 3875 N N . ARG A 1 493 ? 48.302 55.827 118.262 1.00 39.54 521 ARG A N 1
ATOM 3876 C CA . ARG A 1 493 ? 47.025 55.155 118.469 1.00 41.62 521 ARG A CA 1
ATOM 3877 C C . ARG A 1 493 ? 45.965 56.083 117.891 1.00 36.86 521 ARG A C 1
ATOM 3878 O O . ARG A 1 493 ? 46.040 57.304 118.073 1.00 35.31 521 ARG A O 1
ATOM 3886 N N . TYR A 1 494 ? 44.959 55.512 117.237 1.00 28.72 522 TYR A N 1
ATOM 3887 C CA . TYR A 1 494 ? 43.893 56.301 116.646 1.00 25.32 522 TYR A CA 1
ATOM 3888 C C . TYR A 1 494 ? 42.568 55.794 117.155 1.00 24.81 522 TYR A C 1
ATOM 3889 O O . TYR A 1 494 ? 42.491 54.707 117.714 1.00 25.01 522 TYR A O 1
ATOM 3898 N N . ARG A 1 495 ? 41.529 56.578 116.906 1.00 22.63 523 ARG A N 1
ATOM 3899 C CA . ARG A 1 495 ? 40.174 56.257 117.281 1.00 27.93 523 ARG A CA 1
ATOM 3900 C C . ARG A 1 495 ? 39.380 56.681 116.032 1.00 28.32 523 ARG A C 1
ATOM 3901 O O . ARG A 1 495 ? 39.789 57.606 115.330 1.00 22.33 523 ARG A O 1
ATOM 3909 N N . VAL A 1 496 ? 38.269 56.004 115.744 1.00 25.56 524 VAL A N 1
ATOM 3910 C CA . VAL A 1 496 ? 37.467 56.314 114.565 1.00 21.16 524 VAL A CA 1
ATOM 3911 C C . VAL A 1 496 ? 36.055 56.788 114.914 1.00 27.79 524 VAL A C 1
ATOM 3912 O O . VAL A 1 496 ? 35.430 56.296 115.862 1.00 32.83 524 VAL A O 1
ATOM 3916 N N . ARG A 1 497 ? 35.597 57.807 114.194 1.00 26.58 525 ARG A N 1
ATOM 3917 C CA . ARG A 1 497 ? 34.255 58.334 114.361 1.00 19.83 525 ARG A CA 1
ATOM 3918 C C . ARG A 1 497 ? 33.598 58.094 112.991 1.00 21.62 525 ARG A C 1
ATOM 3919 O O . ARG A 1 497 ? 34.281 58.023 111.966 1.00 13.98 525 ARG A O 1
ATOM 3927 N N . ILE A 1 498 ? 32.277 58.106 112.958 1.00 14.59 526 ILE A N 1
ATOM 3928 C CA . ILE A 1 498 ? 31.531 57.845 111.746 1.00 14.58 526 ILE A CA 1
ATOM 3929 C C . ILE A 1 498 ? 30.385 58.830 111.702 1.00 14.98 526 ILE A C 1
ATOM 3930 O O . ILE A 1 498 ? 29.530 58.792 112.591 1.00 19.53 526 ILE A O 1
ATOM 3935 N N . ARG A 1 499 ? 30.365 59.731 110.722 1.00 11.66 527 ARG A N 1
ATOM 3936 C CA . ARG A 1 499 ? 29.229 60.652 110.613 1.00 12.08 527 ARG A CA 1
ATOM 3937 C C . ARG A 1 499 ? 28.206 59.857 109.812 1.00 12.16 527 ARG A C 1
ATOM 3938 O O . ARG A 1 499 ? 28.509 59.417 108.708 1.00 19.84 527 ARG A O 1
ATOM 3946 N N . TYR A 1 500 ? 26.996 59.686 110.335 1.00 15.52 528 TYR A N 1
ATOM 3947 C CA . TYR A 1 500 ? 26.003 58.868 109.644 1.00 9.45 528 TYR A CA 1
ATOM 3948 C C . TYR A 1 500 ? 24.596 59.268 110.053 1.00 9.90 528 TYR A C 1
ATOM 3949 O O . TYR A 1 500 ? 24.431 60.078 110.953 1.00 15.11 528 TYR A O 1
ATOM 3958 N N . ALA A 1 501 ? 23.598 58.703 109.370 1.00 8.41 529 ALA A N 1
ATOM 3959 C CA . ALA A 1 501 ? 22.180 58.905 109.668 1.00 6.26 529 ALA A CA 1
ATOM 3960 C C . ALA A 1 501 ? 21.617 57.488 109.578 1.00 11.94 529 ALA A C 1
ATOM 3961 O O . ALA A 1 501 ? 22.145 56.663 108.857 1.00 15.55 529 ALA A O 1
ATOM 3963 N N . SER A 1 502 ? 20.571 57.191 110.328 1.00 16.40 530 SER A N 1
ATOM 3964 C CA . SER A 1 502 ? 19.995 55.865 110.330 1.00 14.24 530 SER A CA 1
ATOM 3965 C C . SER A 1 502 ? 18.624 55.927 110.942 1.00 14.91 530 SER A C 1
ATOM 3966 O O . SER A 1 502 ? 18.413 56.645 111.898 1.00 26.04 530 SER A O 1
ATOM 3969 N N . THR A 1 503 ? 17.674 55.215 110.358 1.00 19.37 531 THR A N 1
ATOM 3970 C CA . THR A 1 503 ? 16.312 55.168 110.878 1.00 13.93 531 THR A CA 1
ATOM 3971 C C . THR A 1 503 ? 16.234 54.028 111.902 1.00 19.93 531 THR A C 1
ATOM 3972 O O . THR A 1 503 ? 15.149 53.717 112.414 1.00 16.99 531 THR A O 1
ATOM 3976 N N . THR A 1 504 ? 17.384 53.409 112.188 1.00 22.04 532 THR A N 1
ATOM 3977 C CA . THR A 1 504 ? 17.443 52.253 113.073 1.00 24.13 532 THR A CA 1
ATOM 3978 C C . THR A 1 504 ? 18.700 52.208 113.920 1.00 23.84 532 THR A C 1
ATOM 3979 O O . THR A 1 504 ? 19.686 52.884 113.630 1.00 26.38 532 THR A O 1
ATOM 3983 N N . ASN A 1 505 ? 18.671 51.387 114.964 1.00 21.41 533 ASN A N 1
ATOM 3984 C CA . ASN A 1 505 ? 19.848 51.243 115.807 1.00 24.94 533 ASN A CA 1
ATOM 3985 C C . ASN A 1 505 ? 20.585 50.142 115.078 1.00 22.63 533 ASN A C 1
ATOM 3986 O O . ASN A 1 505 ? 19.957 49.341 114.386 1.00 25.70 533 ASN A O 1
ATOM 3991 N N . LEU A 1 506 ? 21.898 50.087 115.213 1.00 14.33 534 LEU A N 1
ATOM 3992 C CA . LEU A 1 506 ? 22.653 49.079 114.502 1.00 11.67 534 LEU A CA 1
ATOM 3993 C C . LEU A 1 506 ? 24.060 49.076 115.046 1.00 19.62 534 LEU A C 1
ATOM 3994 O O . LEU A 1 506 ? 24.394 49.885 115.909 1.00 26.36 534 LEU A O 1
ATOM 3999 N N . GLN A 1 507 ? 24.903 48.218 114.498 1.00 16.50 535 GLN A N 1
ATOM 4000 C CA . GLN A 1 507 ? 26.286 48.164 114.915 1.00 19.45 535 GLN A CA 1
ATOM 4001 C C . GLN A 1 507 ? 27.139 48.513 113.710 1.00 19.08 535 GLN A C 1
ATOM 4002 O O . GLN A 1 507 ? 26.753 48.234 112.572 1.00 26.02 535 GLN A O 1
ATOM 4008 N N . PHE A 1 508 ? 28.310 49.077 113.950 1.00 10.78 536 PHE A N 1
ATOM 4009 C CA . PHE A 1 508 ? 29.204 49.417 112.862 1.00 20.20 536 PHE A CA 1
ATOM 4010 C C . PHE A 1 508 ? 30.409 48.625 113.254 1.00 22.15 536 PHE A C 1
ATOM 4011 O O . PHE A 1 508 ? 30.754 48.589 114.428 1.00 17.47 536 PHE A O 1
ATOM 4019 N N . HIS A 1 509 ? 31.009 47.921 112.307 1.00 22.60 537 HIS A N 1
ATOM 4020 C CA . HIS A 1 509 ? 32.194 47.150 112.632 1.00 24.85 537 HIS A CA 1
ATOM 4021 C C . HIS A 1 509 ? 33.269 47.623 111.671 1.00 23.02 537 HIS A C 1
ATOM 4022 O O . HIS A 1 509 ? 32.963 48.044 110.559 1.00 32.54 537 HIS A O 1
ATOM 4029 N N . THR A 1 510 ? 34.516 47.581 112.105 1.00 20.87 538 THR A N 1
ATOM 4030 C CA . THR A 1 510 ? 35.629 47.985 111.267 1.00 23.71 538 THR A CA 1
ATOM 4031 C C . THR A 1 510 ? 36.662 46.892 111.343 1.00 26.02 538 THR A C 1
ATOM 4032 O O . THR A 1 510 ? 36.703 46.136 112.315 1.00 30.81 538 THR A O 1
ATOM 4036 N N . SER A 1 511 ? 37.464 46.769 110.299 1.00 31.57 539 SER A N 1
ATOM 4037 C CA . SER A 1 511 ? 38.518 45.777 110.281 1.00 33.46 539 SER A CA 1
ATOM 4038 C C . SER A 1 511 ? 39.657 46.314 109.446 1.00 32.66 539 SER A C 1
ATOM 4039 O O . SER A 1 511 ? 39.444 46.967 108.427 1.00 36.74 539 SER A O 1
ATOM 4042 N N . ILE A 1 512 ? 40.869 46.092 109.908 1.00 31.31 540 ILE A N 1
ATOM 4043 C CA . ILE A 1 512 ? 42.016 46.550 109.175 1.00 31.75 540 ILE A CA 1
ATOM 4044 C C . ILE A 1 512 ? 42.728 45.285 108.759 1.00 34.77 540 ILE A C 1
ATOM 4045 O O . ILE A 1 512 ? 42.890 44.368 109.565 1.00 33.94 540 ILE A O 1
ATOM 4050 N N . ASP A 1 513 ? 43.014 45.204 107.462 1.00 36.39 541 ASP A N 1
ATOM 4051 C CA . ASP A 1 513 ? 43.686 44.069 106.824 1.00 32.63 541 ASP A CA 1
ATOM 4052 C C . ASP A 1 513 ? 43.036 42.729 107.179 1.00 31.66 541 ASP A C 1
ATOM 4053 O O . ASP A 1 513 ? 43.722 41.774 107.536 1.00 36.87 541 ASP A O 1
ATOM 4058 N N . GLY A 1 514 ? 41.709 42.671 107.083 1.00 31.32 542 GLY A N 1
ATOM 4059 C CA . GLY A 1 514 ? 40.981 41.453 107.403 1.00 28.26 542 GLY A CA 1
ATOM 4060 C C . GLY A 1 514 ? 40.718 41.262 108.892 1.00 32.51 542 GLY A C 1
ATOM 4061 O O . GLY A 1 514 ? 39.730 40.637 109.269 1.00 39.78 542 GLY A O 1
ATOM 4062 N N . ARG A 1 515 ? 41.568 41.836 109.738 1.00 32.27 543 ARG A N 1
ATOM 4063 C CA . ARG A 1 515 ? 41.441 41.729 111.188 1.00 32.11 543 ARG A CA 1
ATOM 4064 C C . ARG A 1 515 ? 40.353 42.626 111.759 1.00 30.34 543 ARG A C 1
ATOM 4065 O O . ARG A 1 515 ? 40.348 43.822 111.500 1.00 30.88 543 ARG A O 1
ATOM 4073 N N . PRO A 1 516 ? 39.425 42.067 112.553 1.00 31.90 544 PRO A N 1
ATOM 4074 C CA . PRO A 1 516 ? 38.338 42.844 113.171 1.00 35.22 544 PRO A CA 1
ATOM 4075 C C . PRO A 1 516 ? 39.005 43.818 114.131 1.00 35.45 544 PRO A C 1
ATOM 4076 O O . PRO A 1 516 ? 39.911 43.432 114.861 1.00 37.44 544 PRO A O 1
ATOM 4080 N N . ILE A 1 517 ? 38.577 45.073 114.129 1.00 37.36 545 ILE A N 1
ATOM 4081 C CA . ILE A 1 517 ? 39.206 46.060 114.991 1.00 30.77 545 ILE A CA 1
ATOM 4082 C C . ILE A 1 517 ? 38.237 46.694 115.963 1.00 27.85 545 ILE A C 1
ATOM 4083 O O . ILE A 1 517 ? 38.446 46.595 117.155 1.00 33.19 545 ILE A O 1
ATOM 4088 N N . ASN A 1 518 ? 37.181 47.337 115.479 1.00 22.27 546 ASN A N 1
ATOM 4089 C CA . ASN A 1 518 ? 36.226 47.960 116.384 1.00 21.51 546 ASN A CA 1
ATOM 4090 C C . ASN A 1 518 ? 34.859 47.490 116.051 1.00 21.04 546 ASN A C 1
ATOM 4091 O O . ASN A 1 518 ? 34.562 47.184 114.899 1.00 25.82 546 ASN A O 1
ATOM 4096 N N . GLN A 1 519 ? 33.994 47.557 117.049 1.00 20.66 547 GLN A N 1
ATOM 4097 C CA . GLN A 1 519 ? 32.601 47.178 116.913 1.00 21.88 547 GLN A CA 1
ATOM 4098 C C . GLN A 1 519 ? 31.847 47.943 118.005 1.00 18.47 547 GLN A C 1
ATOM 4099 O O . GLN A 1 519 ? 32.391 48.195 119.079 1.00 21.52 547 GLN A O 1
ATOM 4105 N N . GLY A 1 520 ? 30.629 48.374 117.718 1.00 14.34 548 GLY A N 1
ATOM 4106 C CA . GLY A 1 520 ? 29.889 49.103 118.709 1.00 10.82 548 GLY A CA 1
ATOM 4107 C C . GLY A 1 520 ? 28.473 49.334 118.261 1.00 22.54 548 GLY A C 1
ATOM 4108 O O . GLY A 1 520 ? 28.138 49.180 117.081 1.00 23.03 548 GLY A O 1
ATOM 4109 N N . ASN A 1 521 ? 27.639 49.717 119.216 1.00 23.56 549 ASN A N 1
ATOM 4110 C CA . ASN A 1 521 ? 26.239 49.979 118.943 1.00 27.78 549 ASN A CA 1
ATOM 4111 C C . ASN A 1 521 ? 26.015 51.466 118.753 1.00 29.76 549 ASN A C 1
ATOM 4112 O O . ASN A 1 521 ? 26.516 52.292 119.525 1.00 32.55 549 ASN A O 1
ATOM 4117 N N . PHE A 1 522 ? 25.332 51.809 117.673 1.00 24.75 550 PHE A N 1
ATOM 4118 C CA . PHE A 1 522 ? 25.037 53.188 117.366 1.00 16.66 550 PHE A CA 1
ATOM 4119 C C . PHE A 1 522 ? 23.549 53.210 117.278 1.00 17.07 550 PHE A C 1
ATOM 4120 O O . PHE A 1 522 ? 22.942 52.229 116.876 1.00 25.70 550 PHE A O 1
ATOM 4128 N N . SER A 1 523 ? 22.940 54.307 117.680 1.00 20.71 551 SER A N 1
ATOM 4129 C CA . SER A 1 523 ? 21.492 54.373 117.628 1.00 24.19 551 SER A CA 1
ATOM 4130 C C . SER A 1 523 ? 20.955 55.127 116.426 1.00 20.54 551 SER A C 1
ATOM 4131 O O . SER A 1 523 ? 21.712 55.729 115.656 1.00 18.13 551 SER A O 1
ATOM 4134 N N . ALA A 1 524 ? 19.636 55.064 116.276 1.00 13.90 552 ALA A N 1
ATOM 4135 C CA . ALA A 1 524 ? 18.938 55.746 115.220 1.00 13.26 552 ALA A CA 1
ATOM 4136 C C . ALA A 1 524 ? 19.107 57.266 115.328 1.00 18.41 552 ALA A C 1
ATOM 4137 O O . ALA A 1 524 ? 19.500 57.801 116.363 1.00 29.39 552 ALA A O 1
ATOM 4139 N N . THR A 1 525 ? 18.771 57.970 114.262 1.00 24.15 553 THR A N 1
ATOM 4140 C CA . THR A 1 525 ? 18.891 59.420 114.234 1.00 22.75 553 THR A CA 1
ATOM 4141 C C . THR A 1 525 ? 17.688 60.039 113.535 1.00 27.48 553 THR A C 1
ATOM 4142 O O . THR A 1 525 ? 17.543 61.250 113.534 1.00 37.89 553 THR A O 1
ATOM 4146 N N . MET A 1 526 ? 16.810 59.226 112.959 1.00 27.39 554 MET A N 1
ATOM 4147 C CA . MET A 1 526 ? 15.674 59.784 112.255 1.00 25.45 554 MET A CA 1
ATOM 4148 C C . MET A 1 526 ? 14.561 58.790 112.041 1.00 27.01 554 MET A C 1
ATOM 4149 O O . MET A 1 526 ? 14.792 57.586 112.000 1.00 26.25 554 MET A O 1
ATOM 4154 N N . SER A 1 527 ? 13.356 59.315 111.866 1.00 31.04 555 SER A N 1
ATOM 4155 C CA . SER A 1 527 ? 12.192 58.496 111.607 1.00 39.73 555 SER A CA 1
ATOM 4156 C C . SER A 1 527 ? 12.239 58.062 110.162 1.00 44.47 555 SER A C 1
ATOM 4157 O O . SER A 1 527 ? 12.868 58.711 109.323 1.00 46.13 555 SER A O 1
ATOM 4160 N N . SER A 1 528 ? 11.583 56.952 109.867 1.00 55.45 556 SER A N 1
ATOM 4161 C CA . SER A 1 528 ? 11.553 56.457 108.504 1.00 65.98 556 SER A CA 1
ATOM 4162 C C . SER A 1 528 ? 10.817 57.464 107.625 1.00 71.21 556 SER A C 1
ATOM 4163 O O . SER A 1 528 ? 9.771 57.989 108.018 1.00 74.00 556 SER A O 1
ATOM 4166 N N . GLY A 1 529 ? 11.394 57.771 106.466 1.00 73.56 557 GLY A N 1
ATOM 4167 C CA . GLY A 1 529 ? 10.749 58.694 105.550 1.00 77.33 557 GLY A CA 1
ATOM 4168 C C . GLY A 1 529 ? 10.948 60.165 105.852 1.00 79.91 557 GLY A C 1
ATOM 4169 O O . GLY A 1 529 ? 10.149 61.004 105.427 1.00 79.85 557 GLY A O 1
ATOM 4170 N N . SER A 1 530 ? 11.980 60.475 106.631 1.00 81.35 558 SER A N 1
ATOM 4171 C CA . SER A 1 530 ? 12.303 61.859 106.962 1.00 77.43 558 SER A CA 1
ATOM 4172 C C . SER A 1 530 ? 13.316 62.329 105.924 1.00 72.87 558 SER A C 1
ATOM 4173 O O . SER A 1 530 ? 14.069 61.510 105.373 1.00 73.65 558 SER A O 1
ATOM 4176 N N . ASN A 1 531 ? 13.295 63.621 105.605 1.00 65.33 559 ASN A N 1
ATOM 4177 C CA . ASN A 1 531 ? 14.242 64.165 104.639 1.00 60.73 559 ASN A CA 1
ATOM 4178 C C . ASN A 1 531 ? 15.471 64.651 105.390 1.00 51.28 559 ASN A C 1
ATOM 4179 O O . ASN A 1 531 ? 15.363 65.390 106.359 1.00 53.99 559 ASN A O 1
ATOM 4184 N N . LEU A 1 532 ? 16.635 64.198 104.948 1.00 38.38 560 LEU A N 1
ATOM 4185 C CA . LEU A 1 532 ? 17.892 64.541 105.567 1.00 32.69 560 LEU A CA 1
ATOM 4186 C C . LEU A 1 532 ? 18.127 66.024 105.747 1.00 32.73 560 LEU A C 1
ATOM 4187 O O . LEU A 1 532 ? 17.898 66.813 104.851 1.00 42.84 560 LEU A O 1
ATOM 4192 N N . GLN A 1 533 ? 18.597 66.380 106.927 1.00 28.90 561 GLN A N 1
ATOM 4193 C CA . GLN A 1 533 ? 18.931 67.738 107.286 1.00 28.49 561 GLN A CA 1
ATOM 4194 C C . GLN A 1 533 ? 20.109 67.520 108.183 1.00 28.22 561 GLN A C 1
ATOM 4195 O O . GLN A 1 533 ? 20.386 66.381 108.540 1.00 35.55 561 GLN A O 1
ATOM 4201 N N . SER A 1 534 ? 20.792 68.578 108.591 1.00 28.49 562 SER A N 1
ATOM 4202 C CA . SER A 1 534 ? 21.968 68.409 109.448 1.00 26.91 562 SER A CA 1
ATOM 4203 C C . SER A 1 534 ? 21.696 67.559 110.701 1.00 28.21 562 SER A C 1
ATOM 4204 O O . SER A 1 534 ? 22.552 66.785 111.125 1.00 25.92 562 SER A O 1
ATOM 4207 N N . GLY A 1 535 ? 20.494 67.684 111.259 1.00 24.23 563 GLY A N 1
ATOM 4208 C CA . GLY A 1 535 ? 20.150 66.937 112.452 1.00 26.74 563 GLY A CA 1
ATOM 4209 C C . GLY A 1 535 ? 20.085 65.431 112.276 1.00 27.15 563 GLY A C 1
ATOM 4210 O O . GLY A 1 535 ? 20.314 64.672 113.218 1.00 30.75 563 GLY A O 1
ATOM 4211 N N . SER A 1 536 ? 19.783 64.999 111.063 1.00 19.26 564 SER A N 1
ATOM 4212 C CA . SER A 1 536 ? 19.686 63.590 110.766 1.00 15.12 564 SER A CA 1
ATOM 4213 C C . SER A 1 536 ? 21.029 62.911 110.952 1.00 14.00 564 SER A C 1
ATOM 4214 O O . SER A 1 536 ? 21.092 61.715 111.175 1.00 19.51 564 SER A O 1
ATOM 4217 N N . PHE A 1 537 ? 22.112 63.671 110.897 1.00 14.31 565 PHE A N 1
ATOM 4218 C CA . PHE A 1 537 ? 23.423 63.064 111.046 1.00 20.23 565 PHE A CA 1
ATOM 4219 C C . PHE A 1 537 ? 23.949 63.173 112.447 1.00 24.51 565 PHE A C 1
ATOM 4220 O O . PHE A 1 537 ? 23.516 64.033 113.208 1.00 23.85 565 PHE A O 1
ATOM 4228 N N . ARG A 1 538 ? 24.834 62.240 112.788 1.00 25.82 566 ARG A N 1
ATOM 4229 C CA . ARG A 1 538 ? 25.476 62.171 114.089 1.00 23.89 566 ARG A CA 1
ATOM 4230 C C . ARG A 1 538 ? 26.869 61.744 113.744 1.00 20.30 566 ARG A C 1
ATOM 4231 O O . ARG A 1 538 ? 27.074 61.071 112.744 1.00 24.53 566 ARG A O 1
ATOM 4239 N N . THR A 1 539 ? 27.830 62.156 114.547 1.00 21.41 567 THR A N 1
ATOM 4240 C CA . THR A 1 539 ? 29.213 61.752 114.354 1.00 24.98 567 THR A CA 1
ATOM 4241 C C . THR A 1 539 ? 29.532 61.025 115.659 1.00 28.46 567 THR A C 1
ATOM 4242 O O . THR A 1 539 ? 29.619 61.648 116.720 1.00 34.10 567 THR A O 1
ATOM 4246 N N . VAL A 1 540 ? 29.609 59.699 115.590 1.00 28.88 568 VAL A N 1
ATOM 4247 C CA . VAL A 1 540 ? 29.866 58.881 116.765 1.00 21.88 568 VAL A CA 1
ATOM 4248 C C . VAL A 1 540 ? 31.194 58.164 116.702 1.00 21.97 568 VAL A C 1
ATOM 4249 O O . VAL A 1 540 ? 31.630 57.730 115.642 1.00 29.22 568 VAL A O 1
ATOM 4253 N N . GLY A 1 541 ? 31.860 58.058 117.840 1.00 26.99 569 GLY A N 1
ATOM 4254 C CA . GLY A 1 541 ? 33.136 57.371 117.862 1.00 33.70 569 GLY A CA 1
ATOM 4255 C C . GLY A 1 541 ? 33.091 56.005 118.529 1.00 34.68 569 GLY A C 1
ATOM 4256 O O . GLY A 1 541 ? 32.060 55.553 119.035 1.00 31.88 569 GLY A O 1
ATOM 4257 N N . PHE A 1 542 ? 34.216 55.316 118.440 1.00 32.47 570 PHE A N 1
ATOM 4258 C CA . PHE A 1 542 ? 34.412 54.014 119.051 1.00 28.26 570 PHE A CA 1
ATOM 4259 C C . PHE A 1 542 ? 35.304 54.390 120.242 1.00 29.36 570 PHE A C 1
ATOM 4260 O O . PHE A 1 542 ? 36.152 55.266 120.122 1.00 29.50 570 PHE A O 1
ATOM 4268 N N . THR A 1 543 ? 35.161 53.723 121.373 1.00 30.77 571 THR A N 1
ATOM 4269 C CA . THR A 1 543 ? 35.968 54.077 122.537 1.00 33.52 571 THR A CA 1
ATOM 4270 C C . THR A 1 543 ? 37.367 53.506 122.528 1.00 31.30 571 THR A C 1
ATOM 4271 O O . THR A 1 543 ? 38.329 54.148 122.940 1.00 32.48 571 THR A O 1
ATOM 4275 N N . THR A 1 544 ? 37.479 52.301 122.020 1.00 26.37 572 THR A N 1
ATOM 4276 C CA . THR A 1 544 ? 38.748 51.617 121.978 1.00 29.35 572 THR A CA 1
ATOM 4277 C C . THR A 1 544 ? 39.690 52.117 120.889 1.00 29.57 572 THR A C 1
ATOM 4278 O O . THR A 1 544 ? 39.326 52.129 119.721 1.00 39.23 572 THR A O 1
ATOM 4282 N N . PRO A 1 545 ? 40.889 52.595 121.258 1.00 26.76 573 PRO A N 1
ATOM 4283 C CA . PRO A 1 545 ? 41.823 53.065 120.235 1.00 27.42 573 PRO A CA 1
ATOM 4284 C C . PRO A 1 545 ? 42.486 51.860 119.536 1.00 33.27 573 PRO A C 1
ATOM 4285 O O . PRO A 1 545 ? 42.250 50.708 119.923 1.00 36.88 573 PRO A O 1
ATOM 4289 N N . PHE A 1 546 ? 43.307 52.133 118.517 1.00 31.12 574 PHE A N 1
ATOM 4290 C CA . PHE A 1 546 ? 44.010 51.098 117.770 1.00 25.85 574 PHE A CA 1
ATOM 4291 C C . PHE A 1 546 ? 45.250 51.690 117.109 1.00 26.82 574 PHE A C 1
ATOM 4292 O O . PHE A 1 546 ? 45.446 52.911 117.092 1.00 19.27 574 PHE A O 1
ATOM 4300 N N . ASN A 1 547 ? 46.083 50.801 116.580 1.00 30.46 575 ASN A N 1
ATOM 4301 C CA . ASN A 1 547 ? 47.300 51.164 115.870 1.00 41.75 575 ASN A CA 1
ATOM 4302 C C . ASN A 1 547 ? 47.141 50.568 114.480 1.00 46.00 575 ASN A C 1
ATOM 4303 O O . ASN A 1 547 ? 46.341 49.648 114.275 1.00 49.88 575 ASN A O 1
ATOM 4308 N N . PHE A 1 548 ? 47.900 51.081 113.527 1.00 43.57 576 PHE A N 1
ATOM 4309 C CA . PHE A 1 548 ? 47.874 50.552 112.180 1.00 44.30 576 PHE A CA 1
ATOM 4310 C C . PHE A 1 548 ? 49.165 49.765 112.211 1.00 47.29 576 PHE A C 1
ATOM 4311 O O . PHE A 1 548 ? 50.121 50.186 112.864 1.00 47.47 576 PHE A O 1
ATOM 4319 N N . SER A 1 549 ? 49.197 48.615 111.555 1.00 45.54 577 SER A N 1
ATOM 4320 C CA . SER A 1 549 ? 50.406 47.809 111.558 1.00 45.57 577 SER A CA 1
ATOM 4321 C C . SER A 1 549 ? 51.309 48.142 110.378 1.00 47.31 577 SER A C 1
ATOM 4322 O O . SER A 1 549 ? 52.533 48.050 110.465 1.00 46.26 577 SER A O 1
ATOM 4325 N N . ASN A 1 550 ? 50.706 48.597 109.290 1.00 50.22 578 ASN A N 1
ATOM 4326 C CA . ASN A 1 550 ? 51.476 48.886 108.095 1.00 53.87 578 ASN A CA 1
ATOM 4327 C C . ASN A 1 550 ? 51.133 50.262 107.538 1.00 51.01 578 ASN A C 1
ATOM 4328 O O . ASN A 1 550 ? 50.090 50.828 107.867 1.00 49.79 578 ASN A O 1
ATOM 4333 N N . GLY A 1 551 ? 52.018 50.783 106.692 1.00 48.32 579 GLY A N 1
ATOM 4334 C CA . GLY A 1 551 ? 51.813 52.083 106.071 1.00 47.40 579 GLY A CA 1
ATOM 4335 C C . GLY A 1 551 ? 50.584 52.169 105.177 1.00 46.37 579 GLY A C 1
ATOM 4336 O O . GLY A 1 551 ? 49.848 53.156 105.223 1.00 47.06 579 GLY A O 1
ATOM 4337 N N . SER A 1 552 ? 50.374 51.160 104.337 1.00 44.94 580 SER A N 1
ATOM 4338 C CA . SER A 1 552 ? 49.213 51.130 103.455 1.00 43.16 580 SER A CA 1
ATOM 4339 C C . SER A 1 552 ? 48.326 50.025 103.949 1.00 36.20 580 SER A C 1
ATOM 4340 O O . SER A 1 552 ? 48.724 48.874 103.938 1.00 38.17 580 SER A O 1
ATOM 4343 N N . SER A 1 553 ? 47.124 50.374 104.373 1.00 31.88 581 SER A N 1
ATOM 4344 C CA . SER A 1 553 ? 46.210 49.385 104.886 1.00 27.92 581 SER A CA 1
ATOM 4345 C C . SER A 1 553 ? 44.878 49.467 104.191 1.00 28.40 581 SER A C 1
ATOM 4346 O O . SER A 1 553 ? 44.550 50.471 103.563 1.00 33.70 581 SER A O 1
ATOM 4349 N N . VAL A 1 554 ? 44.119 48.389 104.300 1.00 29.40 582 VAL A N 1
ATOM 4350 C CA . VAL A 1 554 ? 42.800 48.310 103.704 1.00 29.18 582 VAL A CA 1
ATOM 4351 C C . VAL A 1 554 ? 41.858 48.355 104.898 1.00 30.23 582 VAL A C 1
ATOM 4352 O O . VAL A 1 554 ? 41.900 47.484 105.764 1.00 39.14 582 VAL A O 1
ATOM 4356 N N . PHE A 1 555 ? 41.080 49.418 104.988 1.00 27.39 583 PHE A N 1
ATOM 4357 C CA . PHE A 1 555 ? 40.145 49.603 106.080 1.00 20.30 583 PHE A CA 1
ATOM 4358 C C . PHE A 1 555 ? 38.762 49.288 105.520 1.00 18.21 583 PHE A C 1
ATOM 4359 O O . PHE A 1 555 ? 38.388 49.809 104.466 1.00 20.47 583 PHE A O 1
ATOM 4367 N N . THR A 1 556 ? 38.006 48.438 106.205 1.00 13.62 584 THR A N 1
ATOM 4368 C CA . THR A 1 556 ? 36.675 48.064 105.741 1.00 9.19 584 THR A CA 1
ATOM 4369 C C . THR A 1 556 ? 35.657 48.425 106.791 1.00 10.87 584 THR A C 1
ATOM 4370 O O . THR A 1 556 ? 35.908 48.258 107.971 1.00 19.40 584 THR A O 1
ATOM 4374 N N . LEU A 1 557 ? 34.466 48.811 106.363 1.00 12.01 585 LEU A N 1
ATOM 4375 C CA . LEU A 1 557 ? 33.437 49.212 107.292 1.00 11.82 585 LEU A CA 1
ATOM 4376 C C . LEU A 1 557 ? 32.151 48.495 106.974 1.00 13.48 585 LEU A C 1
ATOM 4377 O O . LEU A 1 557 ? 31.824 48.319 105.800 1.00 21.66 585 LEU A O 1
ATOM 4382 N N . SER A 1 558 ? 31.445 48.014 107.999 1.00 15.84 586 SER A N 1
ATOM 4383 C CA . SER A 1 558 ? 30.178 47.314 107.776 1.00 17.05 586 SER A CA 1
ATOM 4384 C C . SER A 1 558 ? 29.119 47.643 108.816 1.00 17.59 586 SER A C 1
ATOM 4385 O O . SER A 1 558 ? 29.436 48.164 109.886 1.00 17.61 586 SER A O 1
ATOM 4388 N N . ALA A 1 559 ? 27.862 47.387 108.468 1.00 13.76 587 ALA A N 1
ATOM 4389 C CA . ALA A 1 559 ? 26.741 47.663 109.345 1.00 20.95 587 ALA A CA 1
ATOM 4390 C C . ALA A 1 559 ? 25.976 46.374 109.581 1.00 25.65 587 ALA A C 1
ATOM 4391 O O . ALA A 1 559 ? 25.798 45.576 108.673 1.00 28.80 587 ALA A O 1
ATOM 4393 N N . HIS A 1 560 ? 25.542 46.150 110.816 1.00 30.21 588 HIS A N 1
ATOM 4394 C CA . HIS A 1 560 ? 24.834 44.929 111.134 1.00 22.65 588 HIS A CA 1
ATOM 4395 C C . HIS A 1 560 ? 23.707 45.158 112.074 1.00 22.49 588 HIS A C 1
ATOM 4396 O O . HIS A 1 560 ? 23.471 46.274 112.521 1.00 29.53 588 HIS A O 1
ATOM 4403 N N . VAL A 1 561 ? 23.031 44.065 112.394 1.00 20.94 589 VAL A N 1
ATOM 4404 C CA . VAL A 1 561 ? 22.109 44.022 113.530 1.00 15.87 589 VAL A CA 1
ATOM 4405 C C . VAL A 1 561 ? 20.949 44.967 113.278 1.00 18.74 589 VAL A C 1
ATOM 4406 O O . VAL A 1 561 ? 20.737 45.904 114.033 1.00 26.52 589 VAL A O 1
ATOM 4410 N N . PHE A 1 562 ? 20.210 44.724 112.195 1.00 20.69 590 PHE A N 1
ATOM 4411 C CA . PHE A 1 562 ? 19.024 45.513 111.863 1.00 15.61 590 PHE A CA 1
ATOM 4412 C C . PHE A 1 562 ? 18.244 44.841 110.744 1.00 16.60 590 PHE A C 1
ATOM 4413 O O . PHE A 1 562 ? 18.791 44.034 109.985 1.00 21.91 590 PHE A O 1
ATOM 4421 N N . ASN A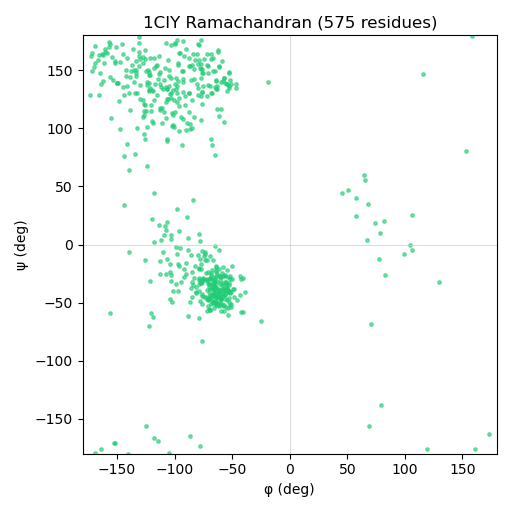 1 563 ? 16.952 45.142 110.686 1.00 22.34 591 ASN A N 1
ATO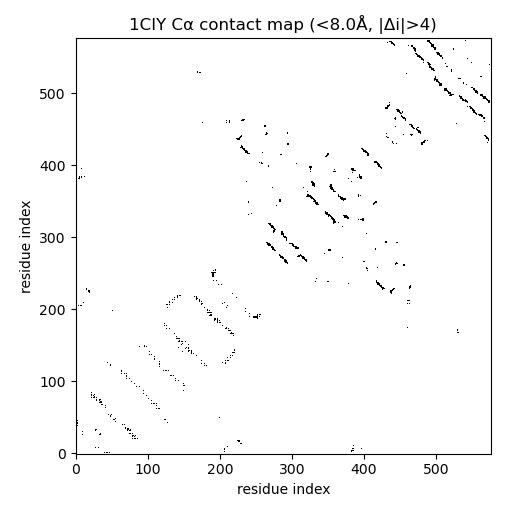M 4422 C CA . ASN A 1 563 ? 16.072 44.606 109.649 1.00 27.76 591 ASN A CA 1
ATOM 4423 C C . ASN A 1 563 ? 16.312 45.347 108.336 1.00 28.34 591 ASN A C 1
ATOM 4424 O O . ASN A 1 563 ? 16.640 46.539 108.336 1.00 24.37 591 ASN A O 1
ATOM 4429 N N . SER A 1 564 ? 16.145 44.640 107.225 1.00 27.21 592 SER A N 1
ATOM 4430 C CA . SER A 1 564 ? 16.284 45.244 105.917 1.00 27.45 592 SER A CA 1
ATOM 4431 C C . SER A 1 564 ? 15.054 46.126 105.756 1.00 28.91 592 SER A C 1
ATOM 4432 O O . SER A 1 564 ? 14.026 45.882 106.382 1.00 29.87 592 SER A O 1
ATOM 4435 N N . GLY A 1 565 ? 15.162 47.155 104.926 1.00 32.11 593 GLY A N 1
ATOM 4436 C CA . GLY A 1 565 ? 14.043 48.057 104.724 1.00 31.81 593 GLY A CA 1
ATOM 4437 C C . GLY A 1 565 ? 14.259 49.375 105.447 1.00 32.26 593 GLY A C 1
ATOM 4438 O O . GLY A 1 565 ? 13.410 50.256 105.397 1.00 34.15 593 GLY A O 1
ATOM 4439 N N . ASN A 1 566 ? 15.391 49.495 106.134 1.00 31.70 594 ASN A N 1
ATOM 4440 C CA . ASN A 1 566 ? 15.740 50.696 106.871 1.00 31.96 594 ASN A CA 1
ATOM 4441 C C . ASN A 1 566 ? 16.780 51.407 106.065 1.00 34.09 594 ASN A C 1
ATOM 4442 O O . ASN A 1 566 ? 17.572 50.770 105.368 1.00 37.00 594 ASN A O 1
ATOM 4447 N N . GLU A 1 567 ? 16.807 52.725 106.170 1.00 34.39 595 GLU A N 1
ATOM 4448 C CA . GLU A 1 567 ? 17.800 53.472 105.431 1.00 27.71 595 GLU A CA 1
ATOM 4449 C C . GLU A 1 567 ? 18.929 53.794 106.359 1.00 18.23 595 GLU A C 1
ATOM 4450 O O . GLU A 1 567 ? 18.699 54.213 107.487 1.00 18.37 595 GLU A O 1
ATOM 4456 N N . VAL A 1 568 ? 20.147 53.570 105.886 1.00 17.14 596 VAL A N 1
ATOM 4457 C CA . VAL A 1 568 ? 21.363 53.874 106.631 1.00 15.99 596 VAL A CA 1
ATOM 4458 C C . VAL A 1 568 ? 22.204 54.718 105.672 1.00 18.65 596 VAL A C 1
ATOM 4459 O O . VAL A 1 568 ? 22.465 54.293 104.554 1.00 21.58 596 VAL A O 1
ATOM 4463 N N . TYR A 1 569 ? 22.607 55.911 106.091 1.00 15.39 597 TYR A N 1
ATOM 4464 C CA . TYR A 1 569 ? 23.399 56.796 105.251 1.00 16.61 597 TYR A CA 1
ATOM 4465 C C . TYR A 1 569 ? 24.708 57.019 105.943 1.00 19.22 597 TYR A C 1
ATOM 4466 O O . TYR A 1 569 ? 24.706 57.333 107.124 1.00 27.67 597 TYR A O 1
ATOM 4475 N N . ILE A 1 570 ? 25.823 56.886 105.238 1.00 14.56 598 ILE A N 1
ATOM 4476 C CA . ILE A 1 570 ? 27.121 57.099 105.872 1.00 14.85 598 ILE A CA 1
ATOM 4477 C C . ILE A 1 570 ? 27.869 58.111 105.036 1.00 19.54 598 ILE A C 1
ATOM 4478 O O . ILE A 1 570 ? 28.110 57.866 103.862 1.00 18.38 598 ILE A O 1
ATOM 4483 N N . ASP A 1 571 ? 28.247 59.232 105.650 1.00 23.43 599 ASP A N 1
ATOM 4484 C CA . ASP A 1 571 ? 28.971 60.298 104.967 1.00 18.36 599 ASP A CA 1
ATOM 4485 C C . ASP A 1 571 ? 30.480 60.106 105.008 1.00 20.78 599 ASP A C 1
ATOM 4486 O O . ASP A 1 571 ? 31.126 59.955 103.960 1.00 23.67 599 ASP A O 1
ATOM 4491 N N . ARG A 1 572 ? 31.051 60.094 106.210 1.00 22.56 600 ARG A N 1
ATOM 4492 C CA . ARG A 1 572 ? 32.502 59.955 106.337 1.00 20.50 600 ARG A CA 1
ATOM 4493 C C . ARG A 1 572 ? 32.969 59.276 107.608 1.00 20.32 600 ARG A C 1
ATOM 4494 O O . ARG A 1 572 ? 32.171 59.024 108.516 1.00 21.98 600 ARG A O 1
ATOM 4502 N N . ILE A 1 573 ? 34.259 58.958 107.654 1.00 17.93 601 ILE A N 1
ATOM 4503 C CA . ILE A 1 573 ? 34.854 58.401 108.857 1.00 17.60 601 ILE A CA 1
ATOM 4504 C C . ILE A 1 573 ? 35.982 59.373 109.221 1.00 21.56 601 ILE A C 1
ATOM 4505 O O . ILE A 1 573 ? 36.522 60.061 10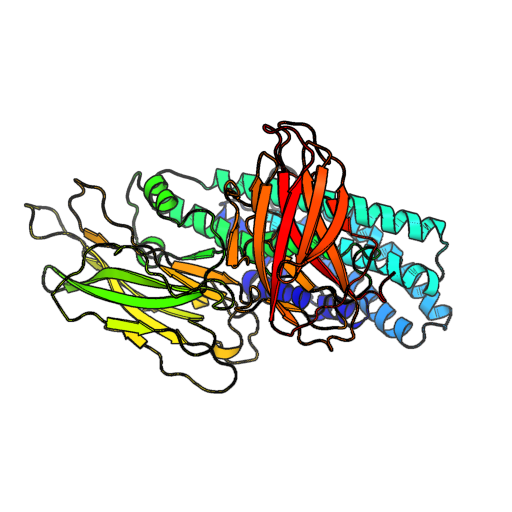8.333 1.00 21.43 601 ILE A O 1
ATOM 4510 N N . GLU A 1 574 ? 36.273 59.523 110.514 1.00 19.18 602 GLU A N 1
ATOM 4511 C CA . GLU A 1 574 ? 37.334 60.437 110.927 1.00 14.71 602 GLU A CA 1
ATOM 4512 C C . GLU A 1 574 ? 38.363 59.708 111.760 1.00 21.65 602 GLU A C 1
ATOM 4513 O O . GLU A 1 574 ? 37.997 58.901 112.618 1.00 27.14 602 GLU A O 1
ATOM 4519 N N . PHE A 1 575 ? 39.640 59.976 111.498 1.00 18.03 603 PHE A N 1
ATOM 4520 C CA . PHE A 1 575 ? 40.721 59.362 112.240 1.00 21.87 603 PHE A CA 1
ATOM 4521 C C . PHE A 1 575 ? 41.241 60.382 113.225 1.00 28.71 603 PHE A C 1
ATOM 4522 O O . PHE A 1 575 ? 41.989 61.289 112.850 1.00 32.32 603 PHE A O 1
ATOM 4530 N N . VAL A 1 576 ? 40.830 60.201 114.485 1.00 31.65 604 VAL A N 1
ATOM 4531 C CA . VAL A 1 576 ? 41.163 61.061 115.625 1.00 25.82 604 VAL A CA 1
ATOM 4532 C C . VAL A 1 576 ? 42.272 60.466 116.486 1.00 25.19 604 VAL A C 1
ATOM 4533 O O . VAL A 1 576 ? 42.171 59.316 116.904 1.00 28.82 604 VAL A O 1
ATOM 4537 N N . PRO A 1 577 ? 43.372 61.210 116.707 1.00 27.61 605 PRO A N 1
ATOM 4538 C CA . PRO A 1 577 ? 44.502 60.749 117.536 1.00 30.71 605 PRO A CA 1
ATOM 4539 C C . PRO A 1 577 ? 43.990 60.415 118.949 1.00 35.53 605 PRO A C 1
ATOM 4540 O O . PRO A 1 577 ? 43.167 61.148 119.505 1.00 35.00 605 PRO A O 1
ATOM 4544 N N . ALA A 1 578 ? 44.500 59.339 119.539 1.00 36.18 606 ALA A N 1
ATOM 4545 C CA . ALA A 1 578 ? 44.034 58.903 120.854 1.00 38.63 606 ALA A CA 1
ATOM 4546 C C . ALA A 1 578 ? 44.238 59.880 121.995 1.00 42.59 606 ALA A C 1
ATOM 4547 O O . ALA A 1 578 ? 43.488 59.854 122.968 1.00 44.34 606 ALA A O 1
ATOM 4549 N N . GLU A 1 579 ? 45.248 60.735 121.884 1.00 44.39 607 GLU A N 1
ATOM 4550 C CA . GLU A 1 579 ? 45.541 61.719 122.931 1.00 47.20 607 GLU A CA 1
ATOM 4551 C C . GLU A 1 579 ? 44.443 62.771 123.069 1.00 47.85 607 GLU A C 1
ATOM 4552 O O . GLU A 1 579 ? 44.424 63.539 124.027 1.00 51.85 607 GLU A O 1
ATOM 4558 N N . VAL A 1 580 ? 43.557 62.829 122.085 1.00 50.25 608 VAL A N 1
ATOM 4559 C CA . VAL A 1 580 ? 42.466 63.784 122.084 1.00 54.73 608 VAL A CA 1
ATOM 4560 C C . VAL A 1 580 ? 41.316 63.151 122.854 1.00 62.46 608 VAL A C 1
ATOM 4561 O O . VAL A 1 580 ? 40.684 62.217 122.357 1.00 68.08 608 VAL A O 1
ATOM 4565 N N . THR A 1 581 ? 41.110 63.598 124.093 1.00 72.10 609 THR A N 1
ATOM 4566 C CA . THR A 1 581 ? 40.029 63.084 124.940 1.00 80.61 609 THR A CA 1
ATOM 4567 C C . THR A 1 581 ? 38.995 64.171 125.221 1.00 83.50 609 THR A C 1
ATOM 4568 O O . THR A 1 581 ? 37.788 63.836 125.211 1.00 86.79 609 THR A O 1
#